Protein AF-A0A699YZS7-F1 (afdb_monomer_lite)

Secondary structure (DSSP, 8-state):
-------TT--------TT--HHHHHHHHHTTS-------------SS-SSHHHHHHHHHHHHHHHHHHHHHHHHHHHHHHHHHHHHHHHHHHHHHHHHHHHHHHHHHHHHHHHHHHHHHHHHHHHHHHHHHHHHHHHHHHHHHHHHHHHHHHHHHHHHHHHHHHHHHHHHHHHHHHHHHHHHHHHHHHHHHHHHHHHHHHHHHHHHHHHHHHHHHHHHHHHHHHH-TT---SHHHHHHHHHHHHHHHHHHHHHHHHHHHHHHHHHHHHHHHHHHHHHHHHHHHHHHHHHHHHHHHHHHHHHHHHHHHHHHHHHHHHHHHHHHHHHHHHHHHHHHHHHHHHHTTT---------SSHHHHHHHHHHHHHHHHHHHHHHHHHHHHHHHHHHHHHHHHHHHHHHHHHHHHHHHHHHHHHHTTT-----------------------SSHHHHHHHHHHHHHHHHHHHHHHHHHHHHHHHHHHHHHHHHHHHHHHHHHHHHHHHHHHHHHHHHHHHHHHHHHHHHHHHHHHHHHHHHHHHHHHHHHHHHHHHHHHHHHHHH-

Organism: Haematococcus lacustris (NCBI:txid44745)

Structure (mmCIF, N/CA/C/O backbone):
data_AF-A0A699YZS7-F1
#
_entry.id   AF-A0A699YZS7-F1
#
loop_
_atom_site.group_PDB
_atom_site.id
_atom_site.type_symbol
_atom_site.label_atom_id
_atom_site.label_alt_id
_atom_site.label_comp_id
_atom_site.label_asym_id
_atom_site.label_entity_id
_atom_site.label_seq_id
_atom_site.pdbx_PDB_ins_code
_atom_site.Cartn_x
_atom_site.Cartn_y
_atom_site.Cartn_z
_atom_site.occupancy
_atom_site.B_iso_or_equiv
_atom_site.auth_seq_id
_atom_site.auth_comp_id
_atom_site.auth_asym_id
_atom_site.auth_atom_id
_atom_site.pdbx_PDB_model_num
ATOM 1 N N . MET A 1 1 ? -37.323 -9.733 121.157 1.00 41.38 1 MET A N 1
ATOM 2 C CA . MET A 1 1 ? -37.404 -9.504 122.615 1.00 41.38 1 MET A CA 1
ATOM 3 C C . MET A 1 1 ? -36.172 -10.109 123.266 1.00 41.38 1 MET A C 1
ATOM 5 O O . MET A 1 1 ? -35.866 -11.259 122.978 1.00 41.38 1 MET A O 1
ATOM 9 N N . ALA A 1 2 ? -35.437 -9.305 124.035 1.00 39.16 2 ALA A N 1
ATOM 10 C CA . ALA A 1 2 ? -34.193 -9.684 124.699 1.00 39.16 2 ALA A CA 1
ATOM 11 C C . ALA A 1 2 ? -34.424 -10.612 125.907 1.00 39.16 2 ALA A C 1
ATOM 13 O O . ALA A 1 2 ? -35.525 -10.683 126.446 1.00 39.16 2 ALA A O 1
ATOM 14 N N . GLY A 1 3 ? -33.358 -11.330 126.265 1.00 46.31 3 GLY A N 1
ATOM 15 C CA . GLY A 1 3 ? -33.288 -12.454 127.195 1.00 46.31 3 GLY A CA 1
ATOM 16 C C . GLY A 1 3 ? -33.899 -12.286 128.589 1.00 46.31 3 GLY A C 1
ATOM 17 O O . GLY A 1 3 ? -33.864 -11.224 129.197 1.00 46.31 3 GLY A O 1
ATOM 18 N N . MET A 1 4 ? -34.310 -13.425 129.144 1.00 45.22 4 MET A N 1
ATOM 19 C CA . MET A 1 4 ? -34.187 -13.709 130.572 1.00 45.22 4 MET A CA 1
ATOM 20 C C . MET A 1 4 ? -33.436 -15.035 130.707 1.00 45.22 4 MET A C 1
ATOM 22 O O . MET A 1 4 ? -33.965 -16.102 130.386 1.00 45.22 4 MET A O 1
ATOM 26 N N . GLN A 1 5 ? -32.168 -14.945 131.117 1.00 48.31 5 GLN A N 1
ATOM 27 C CA . GLN A 1 5 ? -31.377 -16.084 131.573 1.00 48.31 5 GLN A CA 1
ATOM 28 C C . GLN A 1 5 ? -32.110 -16.708 132.762 1.00 48.31 5 GLN A C 1
ATOM 30 O O . GLN A 1 5 ? -32.298 -16.073 133.795 1.00 48.31 5 GLN A O 1
ATOM 35 N N . LYS A 1 6 ? -32.593 -17.938 132.583 1.00 54.88 6 LYS A N 1
ATOM 36 C CA . LYS A 1 6 ? -33.251 -18.696 133.642 1.00 54.88 6 LYS A CA 1
ATOM 37 C C . LYS A 1 6 ? -32.165 -19.276 134.540 1.00 54.88 6 LYS A C 1
ATOM 39 O O . LYS A 1 6 ? -31.503 -20.236 134.150 1.00 54.88 6 LYS A O 1
ATOM 44 N N . ASP A 1 7 ? -31.991 -18.707 135.727 1.00 57.53 7 ASP A N 1
ATOM 45 C CA . ASP A 1 7 ? -31.260 -19.370 136.803 1.00 57.53 7 ASP A CA 1
ATOM 46 C C . ASP A 1 7 ? -31.973 -20.695 137.111 1.00 57.53 7 ASP A C 1
ATOM 48 O O . ASP A 1 7 ? -33.092 -20.717 137.622 1.00 57.53 7 ASP A O 1
ATOM 52 N N . GLY A 1 8 ? -31.352 -21.818 136.741 1.00 64.38 8 GLY A N 1
ATOM 53 C CA . GLY A 1 8 ? -31.931 -23.169 136.787 1.00 64.38 8 GLY A CA 1
ATOM 54 C C . GLY A 1 8 ? -32.157 -23.747 138.192 1.00 64.38 8 GLY A C 1
ATOM 55 O O . GLY A 1 8 ? -31.984 -24.944 138.384 1.00 64.38 8 GLY A O 1
ATOM 56 N N . ARG A 1 9 ? -32.482 -22.913 139.187 1.00 72.19 9 ARG A N 1
ATOM 57 C CA . ARG A 1 9 ? -32.641 -23.292 140.604 1.00 72.19 9 ARG A CA 1
ATOM 58 C C . ARG A 1 9 ? -34.067 -23.122 141.139 1.00 72.19 9 ARG A C 1
ATOM 60 O O . ARG A 1 9 ? -34.309 -23.452 142.295 1.00 72.19 9 ARG A O 1
ATOM 67 N N . THR A 1 10 ? -35.002 -22.643 140.318 1.00 76.38 10 THR A N 1
ATOM 68 C CA . THR A 1 10 ? -36.421 -22.503 140.680 1.00 76.38 10 THR A CA 1
ATOM 69 C C . THR A 1 10 ? -37.267 -23.442 139.831 1.00 76.38 10 THR A C 1
ATOM 71 O O . THR A 1 10 ? -37.232 -23.379 138.602 1.00 76.38 10 THR A O 1
ATOM 74 N N . VAL A 1 11 ? -38.045 -24.304 140.484 1.00 76.25 11 VAL A N 1
ATOM 75 C CA . VAL A 1 11 ? -38.978 -25.225 139.827 1.00 76.25 11 VAL A CA 1
ATOM 76 C C . VAL A 1 11 ? -40.396 -24.725 140.073 1.00 76.25 11 VAL A C 1
ATOM 78 O O . VAL A 1 11 ? -40.794 -24.526 141.216 1.00 76.25 11 VAL A O 1
ATOM 81 N N . PHE A 1 12 ? -41.158 -24.514 138.999 1.00 76.38 12 PHE A N 1
ATOM 82 C CA . PHE A 1 12 ? -42.574 -24.162 139.083 1.00 76.38 12 PHE A CA 1
ATOM 83 C C . PHE A 1 12 ? -43.409 -25.422 138.901 1.00 76.38 12 PHE A C 1
ATOM 85 O O . PHE A 1 12 ? -43.402 -26.024 137.828 1.00 76.38 12 PHE A O 1
ATOM 92 N N . VAL A 1 13 ? -44.145 -25.802 139.939 1.00 75.75 13 VAL A N 1
ATOM 93 C CA . VAL A 1 13 ? -45.075 -26.931 139.896 1.00 75.75 13 VAL A CA 1
ATOM 94 C C . VAL A 1 13 ? -46.490 -26.366 139.808 1.00 75.75 13 VAL A C 1
ATOM 96 O O . VAL A 1 13 ? -46.893 -25.552 140.634 1.00 75.75 13 VAL A O 1
ATOM 99 N N . ARG A 1 14 ? -47.235 -26.743 138.765 1.00 75.31 14 ARG A N 1
ATOM 100 C CA . ARG A 1 14 ? -48.640 -26.351 138.555 1.00 75.31 14 ARG A CA 1
ATOM 101 C C . ARG A 1 14 ? -49.541 -27.576 138.700 1.00 75.31 14 ARG A C 1
ATOM 103 O O . ARG A 1 14 ? -49.100 -28.686 138.424 1.00 75.31 14 ARG A O 1
ATOM 110 N N . GLY A 1 15 ? -50.801 -27.362 139.082 1.00 77.12 15 GLY A N 1
ATOM 111 C CA . GLY A 1 15 ? -51.794 -28.437 139.229 1.00 77.12 15 GLY A CA 1
ATOM 112 C C . GLY A 1 15 ? -51.794 -29.128 140.596 1.00 77.12 15 GLY A C 1
ATOM 113 O O . GLY A 1 15 ? -52.257 -30.257 140.706 1.00 77.12 15 GLY A O 1
ATOM 114 N N . ILE A 1 16 ? -51.268 -28.466 141.628 1.00 73.38 16 ILE A N 1
ATOM 115 C CA . ILE A 1 16 ? -51.342 -28.942 143.013 1.00 73.38 16 ILE A CA 1
ATOM 116 C C . ILE A 1 16 ? -52.770 -28.694 143.523 1.00 73.38 16 ILE A C 1
ATOM 118 O O . ILE A 1 16 ? -53.338 -27.633 143.254 1.00 73.38 16 ILE A O 1
ATOM 122 N N . SER A 1 17 ? -53.363 -29.673 144.215 1.00 67.94 17 SER A N 1
ATOM 123 C CA . SER A 1 17 ? -54.692 -29.508 144.820 1.00 67.94 17 SER A CA 1
ATOM 124 C C . SER A 1 17 ? -54.661 -28.417 145.891 1.00 67.94 17 SER A C 1
ATOM 126 O O . SER A 1 17 ? -53.664 -28.273 146.595 1.00 67.94 17 SER A O 1
ATOM 128 N N . PHE A 1 18 ? -55.754 -27.664 146.026 1.00 72.44 18 PHE A N 1
ATOM 129 C CA . PHE A 1 18 ? -55.834 -26.495 146.913 1.00 72.44 18 PHE A CA 1
ATOM 130 C C . PHE A 1 18 ? -55.738 -26.854 148.410 1.00 72.44 18 PHE A C 1
ATOM 132 O O . PHE A 1 18 ? -55.447 -25.987 149.226 1.00 72.44 18 PHE A O 1
ATOM 139 N N . ASP A 1 19 ? -55.937 -28.130 148.752 1.00 74.06 19 ASP A N 1
ATOM 140 C CA . ASP A 1 19 ? -55.962 -28.646 150.128 1.00 74.06 19 ASP A CA 1
ATOM 141 C C . ASP A 1 19 ? -54.581 -29.106 150.650 1.00 74.06 19 ASP A C 1
ATOM 143 O O . ASP A 1 19 ? -54.492 -29.727 151.709 1.00 74.06 19 ASP A O 1
ATOM 147 N N . LEU A 1 20 ? -53.500 -28.870 149.896 1.00 70.88 20 LEU A N 1
ATOM 148 C CA . LEU A 1 20 ? -52.129 -29.233 150.279 1.00 70.88 20 LEU A CA 1
ATOM 149 C C . LEU A 1 20 ? -51.413 -28.058 150.962 1.00 70.88 20 LEU A C 1
ATOM 151 O O . LEU A 1 20 ? -51.170 -27.030 150.335 1.00 70.88 20 LEU A O 1
ATOM 155 N N . ASP A 1 21 ? -51.026 -28.249 152.225 1.00 73.75 21 ASP A N 1
ATOM 156 C CA . ASP A 1 21 ? -50.185 -27.317 152.990 1.00 73.75 21 ASP A CA 1
ATOM 157 C C . ASP A 1 21 ? -48.688 -27.434 152.618 1.00 73.75 21 ASP A C 1
ATOM 159 O O . ASP A 1 21 ? -48.247 -28.428 152.037 1.00 73.75 21 ASP A O 1
ATOM 163 N N . ASP A 1 22 ? -47.869 -26.449 153.012 1.00 74.12 22 ASP A N 1
ATOM 164 C CA . ASP A 1 22 ? -46.429 -26.383 152.686 1.00 74.12 22 ASP A CA 1
ATOM 165 C C . ASP A 1 22 ? -45.611 -27.601 153.188 1.00 74.12 22 ASP A C 1
ATOM 167 O O . ASP A 1 22 ? -44.632 -28.005 152.559 1.00 74.12 22 ASP A O 1
ATOM 171 N N . LYS A 1 23 ? -46.016 -28.235 154.299 1.00 77.19 23 LYS A N 1
ATOM 172 C CA . LYS A 1 23 ? -45.268 -29.334 154.953 1.00 77.19 23 LYS A CA 1
ATOM 173 C C . LYS A 1 23 ? -45.107 -30.607 154.105 1.00 77.19 23 LYS A C 1
ATOM 175 O O . LYS A 1 23 ? -43.972 -31.049 153.934 1.00 77.19 23 LYS A O 1
ATOM 180 N N . PRO A 1 24 ? -46.182 -31.222 153.573 1.00 76.31 24 PRO A N 1
ATOM 181 C CA . PRO A 1 24 ? -46.044 -32.389 152.697 1.00 76.31 24 PRO A CA 1
ATOM 182 C C . PRO A 1 24 ? -45.275 -32.077 151.404 1.00 76.31 24 PRO A C 1
ATOM 184 O O . PRO A 1 24 ? -44.671 -32.975 150.820 1.00 76.31 24 PRO A O 1
ATOM 187 N N . PHE A 1 25 ? -45.247 -30.815 150.963 1.00 76.19 25 PHE A N 1
ATOM 188 C CA . PHE A 1 25 ? -44.471 -30.409 149.794 1.00 76.19 25 PHE A CA 1
ATOM 189 C C . PHE A 1 25 ? -42.966 -30.351 150.099 1.00 76.19 25 PHE A C 1
ATOM 191 O O . PHE A 1 25 ? -42.162 -30.900 149.344 1.00 76.19 25 PHE A O 1
ATOM 198 N N . GLU A 1 26 ? -42.567 -29.771 151.235 1.00 77.56 26 GLU A N 1
ATOM 199 C CA . GLU A 1 26 ? -41.167 -29.788 151.676 1.00 77.56 26 GLU A CA 1
ATOM 200 C C . GLU A 1 26 ? -40.635 -31.213 151.875 1.00 77.56 26 GLU A C 1
ATOM 202 O O . GLU A 1 26 ? -39.508 -31.493 151.471 1.00 77.56 26 GLU A O 1
ATOM 207 N N . GLU A 1 27 ? -41.428 -32.139 152.420 1.00 80.62 27 GLU A N 1
ATOM 208 C CA . GLU A 1 27 ? -40.997 -33.525 152.660 1.00 80.62 27 GLU A CA 1
ATOM 209 C C . GLU A 1 27 ? -40.684 -34.284 151.357 1.00 80.62 27 GLU A C 1
ATOM 211 O O . GLU A 1 27 ? -39.657 -34.958 151.250 1.00 80.62 27 GLU A O 1
ATOM 216 N N . VAL A 1 28 ? -41.510 -34.113 150.319 1.00 81.00 28 VAL A N 1
ATOM 217 C CA . VAL A 1 28 ? -41.288 -34.745 149.007 1.00 81.00 28 VAL A CA 1
ATOM 218 C C . VAL A 1 28 ? -40.042 -34.181 148.318 1.00 81.00 28 VAL A C 1
ATOM 220 O O . VAL A 1 28 ? -39.252 -34.941 147.751 1.00 81.00 28 VAL A O 1
ATOM 223 N N . PHE A 1 29 ? -39.826 -32.864 148.388 1.00 79.19 29 PHE A N 1
ATOM 224 C CA . PHE A 1 29 ? -38.698 -32.211 147.715 1.00 79.19 29 PHE A CA 1
ATOM 225 C C . PHE A 1 29 ? -37.385 -32.252 148.511 1.00 79.19 29 PHE A C 1
ATOM 227 O O . PHE A 1 29 ? -36.316 -32.165 147.905 1.00 79.19 29 PHE A O 1
ATOM 234 N N . SER A 1 30 ? -37.432 -32.499 149.824 1.00 80.31 30 SER A N 1
ATOM 235 C CA . SER A 1 30 ? -36.240 -32.710 150.662 1.00 80.31 30 SER A CA 1
ATOM 236 C C . SER A 1 30 ? -35.416 -33.928 150.229 1.00 80.31 30 SER A C 1
ATOM 238 O O . SER A 1 30 ? -34.195 -33.930 150.376 1.00 80.31 30 SER A O 1
ATOM 240 N N . ASN A 1 31 ? -36.054 -34.937 149.622 1.00 80.44 31 ASN A N 1
ATOM 241 C CA . ASN A 1 31 ? -35.369 -36.116 149.080 1.00 80.44 31 ASN A CA 1
ATOM 242 C C . ASN A 1 31 ? -34.531 -35.816 147.820 1.00 80.44 31 ASN A C 1
ATOM 244 O O . ASN A 1 31 ? -33.691 -36.627 147.438 1.00 80.44 31 ASN A O 1
ATOM 248 N N . VAL A 1 32 ? -34.742 -34.663 147.172 1.00 75.69 32 VAL A N 1
ATOM 249 C CA . VAL A 1 32 ? -34.026 -34.244 145.951 1.00 75.69 32 VAL A CA 1
ATOM 250 C C . VAL A 1 32 ? -32.906 -33.235 146.271 1.00 75.69 32 VAL A C 1
ATOM 252 O O . VAL A 1 32 ? -31.999 -33.029 145.466 1.00 75.69 32 VAL A O 1
ATOM 255 N N . GLY A 1 33 ? -32.917 -32.642 147.468 1.00 80.50 33 GLY A N 1
ATOM 256 C CA . GLY A 1 33 ? -31.886 -31.735 147.977 1.00 80.50 33 GLY A CA 1
ATOM 257 C C . GLY A 1 33 ? -32.442 -30.740 149.005 1.00 80.50 33 GLY A C 1
ATOM 258 O O . GLY A 1 33 ? -33.655 -30.657 149.185 1.00 80.50 33 GLY A O 1
ATOM 259 N N . PRO A 1 34 ? -31.583 -29.958 149.689 1.00 76.38 34 PRO A N 1
ATOM 260 C CA . PRO A 1 34 ? -32.036 -28.978 150.673 1.00 76.38 34 PRO A CA 1
ATOM 261 C C . PRO A 1 34 ? -32.869 -27.875 150.002 1.00 76.38 34 PRO A C 1
ATOM 263 O O . PRO A 1 34 ? -32.349 -27.062 149.231 1.00 76.38 34 PRO A O 1
ATOM 266 N N . VAL A 1 35 ? -34.166 -27.835 150.313 1.00 78.69 35 VAL A N 1
ATOM 267 C CA . VAL A 1 35 ? -35.092 -26.791 149.860 1.00 78.69 35 VAL A CA 1
ATOM 268 C C . VAL A 1 35 ? -34.846 -25.532 150.692 1.00 78.69 35 VAL A C 1
ATOM 270 O O . VAL A 1 35 ? -34.955 -25.555 151.913 1.00 78.69 35 VAL A O 1
ATOM 273 N N . LYS A 1 36 ? -34.464 -24.425 150.041 1.00 77.06 36 LYS A N 1
ATOM 274 C CA . LYS A 1 36 ? -34.187 -23.155 150.740 1.00 77.06 36 LYS A CA 1
ATOM 275 C C . LYS A 1 36 ? -35.445 -22.351 151.064 1.00 77.06 36 LYS A C 1
ATOM 277 O O . LYS A 1 36 ? -35.417 -21.562 152.003 1.00 77.06 36 LYS A O 1
ATOM 282 N N . GLN A 1 37 ? -36.494 -22.483 150.252 1.00 74.94 37 GLN A N 1
ATOM 283 C CA . GLN A 1 37 ? -37.736 -21.727 150.402 1.00 74.94 37 GLN A CA 1
ATOM 284 C C . GLN A 1 37 ? -38.849 -22.365 149.560 1.00 74.94 37 GLN A C 1
ATOM 286 O O . GLN A 1 37 ? -38.642 -22.620 148.373 1.00 74.94 37 GLN A O 1
ATOM 291 N N . CYS A 1 38 ? -40.015 -22.594 150.164 1.00 75.19 38 CYS A N 1
ATOM 292 C CA . CYS A 1 38 ? -41.248 -22.993 149.488 1.00 75.19 38 CYS A CA 1
ATOM 293 C C . CYS A 1 38 ? -42.283 -21.870 149.645 1.00 75.19 38 CYS A C 1
ATOM 295 O O . CYS A 1 38 ? -42.382 -21.271 150.714 1.00 75.19 38 CYS A O 1
ATOM 297 N N . PHE A 1 39 ? -43.015 -21.555 148.573 1.00 73.50 39 PHE A N 1
ATOM 298 C CA . PHE A 1 39 ? -44.092 -20.566 148.595 1.00 73.50 39 PHE A CA 1
ATOM 299 C C . PHE A 1 39 ? -45.313 -21.113 147.858 1.00 73.50 39 PHE A C 1
ATOM 301 O O . PHE A 1 39 ? -45.292 -21.256 146.633 1.00 73.50 39 PHE A O 1
ATOM 308 N N . LEU A 1 40 ? -46.395 -21.361 148.591 1.00 68.75 40 LEU A N 1
ATOM 309 C CA . LEU A 1 40 ? -47.715 -21.601 148.020 1.00 68.75 40 LEU A CA 1
ATOM 310 C C . LEU A 1 40 ? -48.410 -20.257 147.756 1.00 68.75 40 LEU A C 1
ATOM 312 O O . LEU A 1 40 ? -48.850 -19.557 148.667 1.00 68.75 40 LEU A O 1
ATOM 316 N N . GLN A 1 41 ? -48.498 -19.867 146.482 1.00 62.16 41 GLN A N 1
ATOM 317 C CA . GLN A 1 41 ? -49.218 -18.659 146.079 1.00 62.16 41 GLN A CA 1
ATOM 318 C C . GLN A 1 41 ? -50.718 -18.966 145.958 1.00 62.16 41 GLN A C 1
ATOM 320 O O . GLN A 1 41 ? -51.203 -19.344 144.891 1.00 62.16 41 GLN A O 1
ATOM 325 N N . GLN A 1 42 ? -51.458 -18.812 147.060 1.00 54.62 42 GLN A N 1
ATOM 326 C CA . GLN A 1 42 ? -52.920 -18.892 147.055 1.00 54.62 42 GLN A CA 1
ATOM 327 C C . GLN A 1 42 ? -53.520 -17.625 146.432 1.00 54.62 42 GLN A C 1
ATOM 329 O O . GLN A 1 42 ? -53.341 -16.512 146.929 1.00 54.62 42 GLN A O 1
ATOM 334 N N . ALA A 1 43 ? -54.255 -17.792 145.334 1.00 53.81 43 ALA A N 1
ATOM 335 C CA . ALA A 1 43 ? -55.079 -16.733 144.769 1.00 53.81 43 ALA A CA 1
ATOM 336 C C . ALA A 1 43 ? -56.368 -16.607 145.598 1.00 53.81 43 ALA A C 1
ATOM 338 O O . ALA A 1 43 ? -57.289 -17.407 145.449 1.00 53.81 43 ALA A O 1
ATOM 339 N N . VAL A 1 44 ? -56.429 -15.615 146.489 1.00 43.22 44 VAL A N 1
ATOM 340 C CA . VAL A 1 44 ? -57.639 -15.289 147.258 1.00 43.22 44 VAL A CA 1
ATOM 341 C C . VAL A 1 44 ? -58.514 -14.325 146.446 1.00 43.22 44 VAL A C 1
ATOM 343 O O . VAL A 1 44 ? -58.135 -13.185 146.184 1.00 43.22 44 VAL A O 1
ATOM 346 N N . ALA A 1 45 ? -59.681 -14.823 146.029 1.00 44.78 45 ALA A N 1
ATOM 347 C CA . ALA A 1 45 ? -60.821 -14.075 145.484 1.00 44.78 45 ALA A CA 1
ATOM 348 C C . ALA A 1 45 ? -61.494 -13.238 146.609 1.00 44.78 45 ALA A C 1
ATOM 350 O O . ALA A 1 45 ? -61.290 -13.530 147.779 1.00 44.78 45 ALA A O 1
ATOM 351 N N . ALA A 1 46 ? -62.322 -12.208 146.416 1.00 34.47 46 ALA A N 1
ATOM 352 C CA . ALA A 1 46 ? -63.321 -11.925 145.395 1.00 34.47 46 ALA A CA 1
ATOM 353 C C . ALA A 1 46 ? -63.888 -10.493 145.603 1.00 34.47 46 ALA A C 1
ATOM 355 O O . ALA A 1 46 ? -63.585 -9.844 146.600 1.00 34.47 46 ALA A O 1
ATOM 356 N N . GLN A 1 47 ? -64.841 -10.114 144.734 1.00 40.69 47 GLN A N 1
ATOM 357 C CA . GLN A 1 47 ? -66.009 -9.255 145.029 1.00 40.69 47 GLN A CA 1
ATOM 358 C C . GLN A 1 47 ? -66.028 -7.828 144.442 1.00 40.69 47 GLN A C 1
ATOM 360 O O . GLN A 1 47 ? -66.080 -6.849 145.174 1.00 40.69 47 GLN A O 1
ATOM 365 N N . GLN A 1 48 ? -66.114 -7.724 143.106 1.00 40.59 48 GLN A N 1
ATOM 366 C CA . GLN A 1 48 ? -66.958 -6.727 142.402 1.00 40.59 48 GLN A CA 1
ATOM 367 C C . GLN A 1 48 ? -67.087 -7.023 140.886 1.00 40.59 48 GLN A C 1
ATOM 369 O O . GLN A 1 48 ? -67.057 -6.133 140.043 1.00 40.59 48 GLN A O 1
ATOM 374 N N . GLN A 1 49 ? -67.250 -8.295 140.501 1.00 42.22 49 GLN A N 1
ATOM 375 C CA . GLN A 1 49 ? -67.442 -8.701 139.100 1.00 42.22 49 GLN A CA 1
ATOM 376 C C . GLN A 1 49 ? -68.731 -9.501 138.919 1.00 42.22 49 GLN A C 1
ATOM 378 O O . GLN A 1 49 ? -68.713 -10.717 138.772 1.00 42.22 49 GLN A O 1
ATOM 383 N N . LEU A 1 50 ? -69.863 -8.798 138.916 1.00 41.38 50 LEU A N 1
ATOM 384 C CA . LEU A 1 50 ? -71.081 -9.332 138.296 1.00 41.38 50 LEU A CA 1
ATOM 385 C C . LEU A 1 50 ? -71.905 -8.270 137.544 1.00 41.38 50 LEU A C 1
ATOM 387 O O . LEU A 1 50 ? -72.656 -8.637 136.653 1.00 41.38 50 LEU A O 1
ATOM 391 N N . CYS A 1 51 ? -71.699 -6.966 137.785 1.00 42.19 51 CYS A N 1
ATOM 392 C CA . CYS A 1 51 ? -72.312 -5.910 136.957 1.00 42.19 51 CYS A CA 1
ATOM 393 C C . CYS A 1 51 ? -71.444 -5.440 135.771 1.00 42.19 51 CYS A C 1
ATOM 395 O O . CYS A 1 51 ? -71.993 -4.998 134.771 1.00 42.19 51 CYS A O 1
ATOM 397 N N . LEU A 1 52 ? -70.112 -5.582 135.819 1.00 44.44 52 LEU A N 1
ATOM 398 C CA . LEU A 1 52 ? -69.221 -5.239 134.690 1.00 44.44 52 LEU A CA 1
ATOM 399 C C . LEU A 1 52 ? -69.085 -6.366 133.651 1.00 44.44 52 LEU A C 1
ATOM 401 O O . LEU A 1 52 ? -68.725 -6.105 132.507 1.00 44.44 52 LEU A O 1
ATOM 405 N N . ALA A 1 53 ? -69.437 -7.605 134.012 1.00 41.53 53 ALA A N 1
ATOM 406 C CA . ALA A 1 53 ? -69.404 -8.743 133.095 1.00 41.53 53 ALA A CA 1
ATOM 407 C C . ALA A 1 53 ? -70.530 -8.702 132.044 1.00 41.53 53 ALA A C 1
ATOM 409 O O . ALA A 1 53 ? -70.368 -9.291 130.986 1.00 41.53 53 ALA A O 1
ATOM 410 N N . GLN A 1 54 ? -71.632 -7.972 132.267 1.00 48.78 54 GLN A N 1
ATOM 411 C CA . GLN A 1 54 ? -72.641 -7.750 131.217 1.00 48.78 54 GLN A CA 1
ATOM 412 C C . GLN A 1 54 ? -72.265 -6.612 130.258 1.00 48.78 54 GLN A C 1
ATOM 414 O O . GLN A 1 54 ? -72.590 -6.693 129.077 1.00 48.78 54 GLN A O 1
ATOM 419 N N . GLN A 1 55 ? -71.520 -5.601 130.715 1.00 48.69 55 GLN A N 1
ATOM 420 C CA . GLN A 1 55 ? -71.031 -4.530 129.840 1.00 48.69 55 GLN A CA 1
ATOM 421 C C . GLN A 1 55 ? -69.835 -4.990 128.993 1.00 48.69 55 GLN A C 1
ATOM 423 O O . GLN A 1 55 ? -69.794 -4.718 127.799 1.00 48.69 55 GLN A O 1
ATOM 428 N N . GLN A 1 56 ? -68.927 -5.790 129.562 1.00 46.47 56 GLN A N 1
ATOM 429 C CA . GLN A 1 56 ? -67.807 -6.373 128.816 1.00 46.47 56 GLN A CA 1
ATOM 430 C C . GLN A 1 56 ? -68.208 -7.554 127.921 1.00 46.47 56 GLN A C 1
ATOM 432 O O . GLN A 1 56 ? -67.529 -7.794 126.931 1.00 46.47 56 GLN A O 1
ATOM 437 N N . LEU A 1 57 ? -69.313 -8.265 128.197 1.00 50.25 57 LEU A N 1
ATOM 438 C CA . LEU A 1 57 ? -69.886 -9.220 127.236 1.00 50.25 57 LEU A CA 1
ATOM 439 C C . LEU A 1 57 ? -70.575 -8.483 126.078 1.00 50.25 57 LEU A C 1
ATOM 441 O O . LEU A 1 57 ? -70.483 -8.939 124.948 1.00 50.25 57 LEU A O 1
ATOM 445 N N . GLY A 1 58 ? -71.183 -7.317 126.330 1.00 52.03 58 GLY A N 1
ATOM 446 C CA . GLY A 1 58 ? -71.690 -6.424 125.283 1.00 52.03 58 GLY A CA 1
ATOM 447 C C . GLY A 1 58 ? -70.579 -5.843 124.403 1.00 52.03 58 GLY A C 1
ATOM 448 O O . GLY A 1 58 ? -70.704 -5.863 123.185 1.00 52.03 58 GLY A O 1
ATOM 449 N N . GLU A 1 59 ? -69.463 -5.407 124.993 1.00 53.91 59 GLU A N 1
ATOM 450 C CA . GLU A 1 59 ? -68.282 -4.921 124.259 1.00 53.91 59 GLU A CA 1
ATOM 451 C C . GLU A 1 59 ? -67.514 -6.055 123.567 1.00 53.91 59 GLU A C 1
ATOM 453 O O . GLU A 1 59 ? -67.044 -5.872 122.450 1.00 53.91 59 GLU A O 1
ATOM 458 N N . ALA A 1 60 ? -67.429 -7.249 124.162 1.00 54.84 60 ALA A N 1
ATOM 459 C CA . ALA A 1 60 ? -66.851 -8.426 123.513 1.00 54.84 60 ALA A CA 1
ATOM 460 C C . ALA A 1 60 ? -67.750 -8.965 122.391 1.00 54.84 60 ALA A C 1
ATOM 462 O O . ALA A 1 60 ? -67.237 -9.460 121.393 1.00 54.84 60 ALA A O 1
ATOM 463 N N . GLN A 1 61 ? -69.074 -8.837 122.515 1.00 61.28 61 GLN A N 1
ATOM 464 C CA . GLN A 1 61 ? -70.024 -9.206 121.470 1.00 61.28 61 GLN A CA 1
ATOM 465 C C . GLN A 1 61 ? -70.066 -8.158 120.354 1.00 61.28 61 GLN A C 1
ATOM 467 O O . GLN A 1 61 ? -70.046 -8.543 119.192 1.00 61.28 61 GLN A O 1
ATOM 472 N N . GLN A 1 62 ? -69.971 -6.862 120.668 1.00 64.12 62 GLN A N 1
ATOM 473 C CA . GLN A 1 62 ? -69.724 -5.816 119.669 1.00 64.12 62 GLN A CA 1
ATOM 474 C C . GLN A 1 62 ? -68.350 -5.957 119.009 1.00 64.12 62 GLN A C 1
ATOM 476 O O . GLN A 1 62 ? -68.240 -5.731 117.811 1.00 64.12 62 GLN A O 1
ATOM 481 N N . ALA A 1 63 ? -67.306 -6.365 119.734 1.00 64.69 63 ALA A N 1
ATOM 482 C CA . ALA A 1 63 ? -65.992 -6.639 119.157 1.00 64.69 63 ALA A CA 1
ATOM 483 C C . ALA A 1 63 ? -65.993 -7.917 118.304 1.00 64.69 63 ALA A C 1
ATOM 485 O O . ALA A 1 63 ? -65.315 -7.960 117.284 1.00 64.69 63 ALA A O 1
ATOM 486 N N . ALA A 1 64 ? -66.774 -8.937 118.671 1.00 67.88 64 ALA A N 1
ATOM 487 C CA . ALA A 1 64 ? -66.961 -10.147 117.873 1.00 67.88 64 ALA A CA 1
ATOM 488 C C . ALA A 1 64 ? -67.822 -9.889 116.626 1.00 67.88 64 ALA A C 1
ATOM 490 O O . ALA A 1 64 ? -67.525 -10.428 115.564 1.00 67.88 64 ALA A O 1
ATOM 491 N N . GLU A 1 65 ? -68.843 -9.035 116.717 1.00 72.50 65 GLU A N 1
ATOM 492 C CA . GLU A 1 65 ? -69.628 -8.568 115.570 1.00 72.50 65 GLU A CA 1
ATOM 493 C C . GLU A 1 65 ? -68.799 -7.648 114.668 1.00 72.50 65 GLU A C 1
ATOM 495 O O . GLU A 1 65 ? -68.835 -7.808 113.451 1.00 72.50 65 GLU A O 1
ATOM 500 N N . ALA A 1 66 ? -67.984 -6.755 115.236 1.00 73.38 66 ALA A N 1
ATOM 501 C CA . ALA A 1 66 ? -67.042 -5.927 114.489 1.00 73.38 66 ALA A CA 1
ATOM 502 C C . ALA A 1 66 ? -65.963 -6.779 113.811 1.00 73.38 66 ALA A C 1
ATOM 504 O O . ALA A 1 66 ? -65.683 -6.568 112.637 1.00 73.38 66 ALA A O 1
ATOM 505 N N . ALA A 1 67 ? -65.415 -7.787 114.494 1.00 71.75 67 ALA A N 1
ATOM 506 C CA . ALA A 1 67 ? -64.479 -8.739 113.905 1.00 71.75 67 ALA A CA 1
ATOM 507 C C . ALA A 1 67 ? -65.155 -9.605 112.833 1.00 71.75 67 ALA A C 1
ATOM 509 O O . ALA A 1 67 ? -64.574 -9.834 111.780 1.00 71.75 67 ALA A O 1
ATOM 510 N N . GLY A 1 68 ? -66.400 -10.041 113.045 1.00 78.50 68 GLY A N 1
ATOM 511 C CA . GLY A 1 68 ? -67.186 -10.769 112.049 1.00 78.50 68 GLY A CA 1
ATOM 512 C C . GLY A 1 68 ? -67.502 -9.920 110.816 1.00 78.50 68 GLY A C 1
ATOM 513 O O . GLY A 1 68 ? -67.474 -10.423 109.694 1.00 78.50 68 GLY A O 1
ATOM 514 N N . GLN A 1 69 ? -67.744 -8.623 111.004 1.00 78.12 69 GLN A N 1
ATOM 515 C CA . GLN A 1 69 ? -67.917 -7.673 109.913 1.00 78.12 69 GLN A CA 1
ATOM 516 C C . GLN A 1 69 ? -66.593 -7.417 109.183 1.00 78.12 69 GLN A C 1
ATOM 518 O O . GLN A 1 69 ? -66.564 -7.443 107.958 1.00 78.12 69 GLN A O 1
ATOM 523 N N . GLN A 1 70 ? -65.489 -7.292 109.917 1.00 80.12 70 GLN A N 1
ATOM 524 C CA . GLN A 1 70 ? -64.145 -7.148 109.361 1.00 80.12 70 GLN A CA 1
ATOM 525 C C . GLN A 1 70 ? -63.724 -8.394 108.569 1.00 80.12 70 GLN A C 1
ATOM 527 O O . GLN A 1 70 ? -63.127 -8.265 107.507 1.00 80.12 70 GLN A O 1
ATOM 532 N N . VAL A 1 71 ? -64.096 -9.595 109.022 1.00 80.12 71 VAL A N 1
ATOM 533 C CA . VAL A 1 71 ? -63.909 -10.846 108.273 1.00 80.12 71 VAL A CA 1
ATOM 534 C C . VAL A 1 71 ? -64.760 -10.855 107.006 1.00 80.12 71 VAL A C 1
ATOM 536 O O . VAL A 1 71 ? -64.235 -11.179 105.951 1.00 80.12 71 VAL A O 1
ATOM 539 N N . LYS A 1 72 ? -66.031 -10.438 107.060 1.00 82.06 72 LYS A N 1
ATOM 540 C CA . LYS A 1 72 ? -66.882 -10.334 105.858 1.00 82.06 72 LYS A CA 1
ATOM 541 C C . LYS A 1 72 ? -66.362 -9.313 104.850 1.00 82.06 72 LYS A C 1
ATOM 543 O O . LYS A 1 72 ? -66.488 -9.522 103.646 1.00 82.06 72 LYS A O 1
ATOM 548 N N . ASP A 1 73 ? -65.814 -8.201 105.321 1.00 83.75 73 ASP A N 1
ATOM 549 C CA . ASP A 1 73 ? -65.250 -7.177 104.448 1.00 83.75 73 ASP A CA 1
ATOM 550 C C . ASP A 1 73 ? -63.910 -7.645 103.859 1.00 83.75 73 ASP A C 1
ATOM 552 O O . ASP A 1 73 ? -63.700 -7.491 102.658 1.00 83.75 73 ASP A O 1
ATOM 556 N N . LEU A 1 74 ? -63.084 -8.362 104.631 1.00 84.25 74 LEU A N 1
ATOM 557 C CA . LEU A 1 74 ? -61.899 -9.059 104.120 1.00 84.25 74 LEU A CA 1
ATOM 558 C C . LEU A 1 74 ? -62.256 -10.173 103.125 1.00 84.25 74 LEU A C 1
ATOM 560 O O . LEU A 1 74 ? -61.560 -10.335 102.133 1.00 84.25 74 LEU A O 1
ATOM 564 N N . GLU A 1 75 ? -63.335 -10.928 103.334 1.00 85.81 75 GLU A N 1
ATOM 565 C CA . GLU A 1 75 ? -63.815 -11.939 102.380 1.00 85.81 75 GLU A CA 1
ATOM 566 C C . GLU A 1 75 ? -64.251 -11.300 101.060 1.00 85.81 75 GLU A C 1
ATOM 568 O O . GLU A 1 75 ? -63.911 -11.806 99.989 1.00 85.81 75 GLU A O 1
ATOM 573 N N . LYS A 1 76 ? -64.953 -10.161 101.118 1.00 86.38 76 LYS A N 1
ATOM 574 C CA . LYS A 1 76 ? -65.292 -9.374 99.923 1.00 86.38 76 LYS A CA 1
ATOM 575 C C . LYS A 1 76 ? -64.046 -8.827 99.234 1.00 86.38 76 LYS A C 1
ATOM 577 O O . LYS A 1 76 ? -63.991 -8.820 98.009 1.00 86.38 76 LYS A O 1
ATOM 582 N N . GLU A 1 77 ? -63.051 -8.385 99.994 1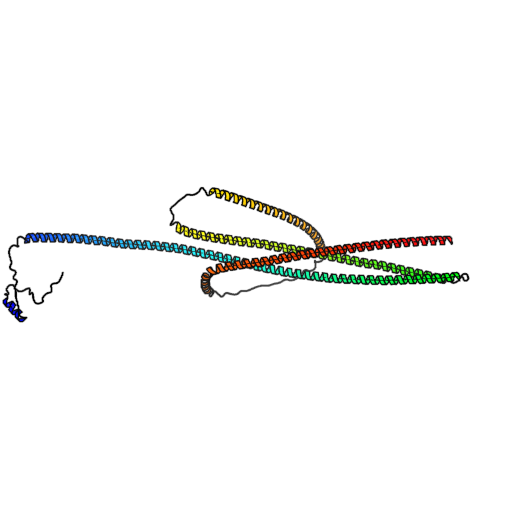.00 88.25 77 GLU A N 1
ATOM 583 C CA . GLU A 1 77 ? -61.801 -7.855 99.451 1.00 88.25 77 GLU A CA 1
ATOM 584 C C . GLU A 1 77 ? -60.941 -8.963 98.831 1.00 88.25 77 GLU A C 1
ATOM 586 O O . GLU A 1 77 ? -60.399 -8.783 97.747 1.00 88.25 77 GLU A O 1
ATOM 591 N N . VAL A 1 78 ? -60.917 -10.157 99.427 1.00 85.19 78 VAL A N 1
ATOM 592 C CA . VAL A 1 78 ? -60.297 -11.358 98.846 1.00 85.19 78 VAL A CA 1
ATOM 593 C C . VAL A 1 78 ? -61.026 -11.806 97.579 1.00 85.19 78 VAL A C 1
ATOM 595 O O . VAL A 1 78 ? -60.365 -12.185 96.613 1.00 85.19 78 VAL A O 1
ATOM 598 N N . ALA A 1 79 ? -62.361 -11.762 97.550 1.00 87.00 79 ALA A N 1
ATOM 599 C CA . ALA A 1 79 ? -63.136 -12.062 96.346 1.00 87.00 79 ALA A CA 1
ATOM 600 C C . ALA A 1 79 ? -62.818 -11.062 95.225 1.00 87.00 79 ALA A C 1
ATOM 602 O O . ALA A 1 79 ? -62.484 -11.471 94.118 1.00 87.00 79 ALA A O 1
ATOM 603 N N . ARG A 1 80 ? -62.793 -9.764 95.547 1.00 92.88 80 ARG A N 1
ATOM 604 C CA . ARG A 1 80 ? -62.417 -8.709 94.605 1.00 92.88 80 ARG A CA 1
ATOM 605 C C . ARG A 1 80 ? -60.982 -8.871 94.094 1.00 92.88 80 ARG A C 1
ATOM 607 O O . ARG A 1 80 ? -60.757 -8.766 92.899 1.00 92.88 80 ARG A O 1
ATOM 614 N N . LEU A 1 81 ? -60.020 -9.173 94.968 1.00 90.31 81 LEU A N 1
ATOM 615 C CA . LEU A 1 81 ? -58.629 -9.413 94.568 1.00 90.31 81 LEU A CA 1
ATOM 616 C C . LEU A 1 81 ? -58.480 -10.670 93.702 1.00 90.31 81 LEU A C 1
ATOM 618 O O . LEU A 1 81 ? -57.620 -10.706 92.826 1.00 90.31 81 LEU A O 1
ATOM 622 N N . LYS A 1 82 ? -59.304 -11.701 93.926 1.00 89.19 82 LYS A N 1
ATOM 623 C CA . LYS A 1 82 ? -59.370 -12.875 93.044 1.00 89.19 82 LYS A CA 1
ATOM 624 C C . LYS A 1 82 ? -59.893 -12.512 91.659 1.00 89.19 82 LYS A C 1
ATOM 626 O O . LYS A 1 82 ? -59.315 -12.974 90.679 1.00 89.19 82 LYS A O 1
ATOM 631 N N . ASP A 1 83 ? -60.938 -11.696 91.589 1.00 90.00 83 ASP A N 1
ATOM 632 C CA . ASP A 1 83 ? -61.493 -11.223 90.322 1.00 90.00 83 ASP A CA 1
ATOM 633 C C . ASP A 1 83 ? -60.481 -10.324 89.587 1.00 90.00 83 ASP A C 1
ATOM 635 O O . ASP A 1 83 ? -60.210 -10.544 88.409 1.00 90.00 83 ASP A O 1
ATOM 639 N N . ASP A 1 84 ? -59.825 -9.396 90.294 1.00 88.94 84 ASP A N 1
ATOM 640 C CA . ASP A 1 84 ? -58.767 -8.535 89.745 1.00 88.94 84 ASP A CA 1
ATOM 641 C C . ASP A 1 84 ? -57.569 -9.367 89.234 1.00 88.94 84 ASP A C 1
ATOM 643 O O . ASP A 1 84 ? -57.022 -9.085 88.166 1.00 88.94 84 ASP A O 1
ATOM 647 N N . LEU A 1 85 ? -57.182 -10.434 89.947 1.00 87.19 85 LEU A N 1
ATOM 648 C CA . LEU A 1 85 ? -56.122 -11.354 89.517 1.00 87.19 85 LEU A CA 1
ATOM 649 C C . LEU A 1 85 ? -56.528 -12.170 88.281 1.00 87.19 85 LEU A C 1
ATOM 651 O O . LEU A 1 85 ? -55.693 -12.399 87.405 1.00 87.19 85 LEU A O 1
ATOM 655 N N . ALA A 1 86 ? -57.790 -12.599 88.193 1.00 89.62 86 ALA A N 1
ATOM 656 C CA . ALA A 1 86 ? -58.314 -13.300 87.023 1.00 89.62 86 ALA A CA 1
ATOM 657 C C . ALA A 1 86 ? -58.307 -12.386 85.789 1.00 89.62 86 ALA A C 1
ATOM 659 O O . ALA A 1 86 ? -57.805 -12.786 84.739 1.00 89.62 86 ALA A O 1
ATOM 660 N N . VAL A 1 87 ? -58.747 -11.131 85.941 1.00 90.62 87 VAL A N 1
ATOM 661 C CA . VAL A 1 87 ? -58.668 -10.104 84.890 1.00 90.62 87 VAL A CA 1
ATOM 662 C C . VAL A 1 87 ? -57.212 -9.840 84.497 1.00 90.62 87 VAL A C 1
ATOM 664 O O . VAL A 1 87 ? -56.895 -9.767 83.311 1.00 90.62 87 VAL A O 1
ATOM 667 N N . GLN A 1 88 ? -56.292 -9.762 85.463 1.00 89.94 88 GLN A N 1
ATOM 668 C CA . GLN A 1 88 ? -54.869 -9.576 85.182 1.00 89.94 88 GLN A CA 1
ATOM 669 C C . GLN A 1 88 ? -54.263 -10.766 84.418 1.00 89.94 88 GLN A C 1
ATOM 671 O O . GLN A 1 88 ? -53.474 -10.554 83.494 1.00 89.94 88 GLN A O 1
ATOM 676 N N . GLN A 1 89 ? -54.623 -12.006 84.768 1.00 88.19 89 GLN A N 1
ATOM 677 C CA . GLN A 1 89 ? -54.185 -13.203 84.042 1.00 88.19 89 GLN A CA 1
ATOM 678 C C . GLN A 1 89 ? -54.757 -13.251 82.624 1.00 88.19 89 GLN A C 1
ATOM 680 O O . GLN A 1 89 ? -54.020 -13.537 81.678 1.00 88.19 89 GLN A O 1
ATOM 685 N N . GLU A 1 90 ? -56.037 -12.933 82.449 1.00 89.31 90 GLU A N 1
ATOM 686 C CA . GLU A 1 90 ? -56.670 -12.867 81.132 1.00 89.31 90 GLU A CA 1
ATOM 687 C C . GLU A 1 90 ? -56.012 -11.784 80.266 1.00 89.31 90 GLU A C 1
ATOM 689 O O . GLU A 1 90 ? -55.650 -12.038 79.116 1.00 89.31 90 GLU A O 1
ATOM 694 N N . GLN A 1 91 ? -55.713 -10.621 80.849 1.00 89.44 91 GLN A N 1
ATOM 695 C CA . GLN A 1 91 ? -55.031 -9.534 80.157 1.00 89.44 91 GLN A CA 1
ATOM 696 C C . GLN A 1 91 ? -53.563 -9.849 79.833 1.00 89.44 91 GLN A C 1
ATOM 698 O O . GLN A 1 91 ? -53.088 -9.489 78.756 1.00 89.44 91 GLN A O 1
ATOM 703 N N . GLN A 1 92 ? -52.837 -10.566 80.699 1.00 87.94 92 GLN A N 1
ATOM 704 C CA . GLN A 1 92 ? -51.505 -11.086 80.359 1.00 87.94 92 GLN A CA 1
ATOM 705 C C . GLN A 1 92 ? -51.564 -12.094 79.209 1.00 87.94 92 GLN A C 1
ATOM 707 O O . GLN A 1 92 ? -50.720 -12.049 78.313 1.00 87.94 92 GLN A O 1
ATOM 712 N N . THR A 1 93 ? -52.563 -12.977 79.209 1.00 88.69 93 THR A N 1
ATOM 713 C CA . THR A 1 93 ? -52.727 -13.995 78.164 1.00 88.69 93 THR A CA 1
ATOM 714 C C . THR A 1 93 ? -53.070 -13.342 76.825 1.00 88.69 93 THR A C 1
ATOM 716 O O . THR A 1 93 ? -52.444 -13.658 75.813 1.00 88.69 93 THR A O 1
ATOM 719 N N . ALA A 1 94 ? -53.979 -12.362 76.827 1.00 88.06 94 ALA A N 1
ATOM 720 C CA . ALA A 1 94 ? -54.323 -11.559 75.657 1.00 88.06 94 ALA A CA 1
ATOM 721 C C . ALA A 1 94 ? -53.119 -10.758 75.134 1.00 88.06 94 ALA A C 1
ATOM 723 O O . ALA A 1 94 ? -52.864 -10.753 73.931 1.00 88.06 94 ALA A O 1
ATOM 724 N N . ASN A 1 95 ? -52.321 -10.149 76.020 1.00 86.00 95 ASN A N 1
ATOM 725 C CA . ASN A 1 95 ? -51.100 -9.443 75.625 1.00 86.00 95 ASN A CA 1
ATOM 726 C C . ASN A 1 95 ? -50.051 -10.386 75.023 1.00 86.00 95 ASN A C 1
ATOM 728 O O . ASN A 1 95 ? -49.437 -10.030 74.020 1.00 86.00 95 ASN A O 1
ATOM 732 N N . MET A 1 96 ? -49.850 -11.589 75.576 1.00 87.44 96 MET A N 1
ATOM 733 C CA . MET A 1 96 ? -48.934 -12.567 74.975 1.00 87.44 96 MET A CA 1
ATOM 734 C C . MET A 1 96 ? -49.425 -13.051 73.609 1.00 87.44 96 MET A C 1
ATOM 736 O O . MET A 1 96 ? -48.618 -13.186 72.692 1.00 87.44 96 MET A O 1
ATOM 740 N N . GLN A 1 97 ? -50.731 -13.281 73.447 1.00 87.62 97 GLN A N 1
ATOM 741 C CA . GLN A 1 97 ? -51.313 -13.667 72.159 1.00 87.62 97 GLN A CA 1
ATOM 742 C C . GLN A 1 97 ? -51.194 -12.545 71.120 1.00 87.62 97 GLN A C 1
ATOM 744 O O . GLN A 1 97 ? -50.800 -12.808 69.985 1.00 87.62 97 GLN A O 1
ATOM 749 N N . ALA A 1 98 ? -51.458 -11.293 71.505 1.00 85.31 98 ALA A N 1
ATOM 750 C CA . ALA A 1 98 ? -51.293 -10.133 70.633 1.00 85.31 98 ALA A CA 1
ATOM 751 C C . ALA A 1 98 ? -49.823 -9.915 70.242 1.00 85.31 98 ALA A C 1
ATOM 753 O O . ALA A 1 98 ? -49.531 -9.662 69.074 1.00 85.31 98 ALA A O 1
ATOM 754 N N . LEU A 1 99 ? -48.889 -10.075 71.188 1.00 87.62 99 LEU A N 1
ATOM 755 C CA . LEU A 1 99 ? -47.455 -9.980 70.916 1.00 87.62 99 LEU A CA 1
ATOM 756 C C . LEU A 1 99 ? -46.993 -11.093 69.965 1.00 87.62 99 LEU A C 1
ATOM 758 O O . LEU A 1 99 ? -46.248 -10.813 69.031 1.00 87.62 99 LEU A O 1
ATOM 762 N N . ALA A 1 100 ? -47.455 -12.331 70.165 1.00 86.62 100 ALA A N 1
ATOM 763 C CA . ALA A 1 100 ? -47.141 -13.460 69.291 1.00 86.62 100 ALA A CA 1
ATOM 764 C C . ALA A 1 100 ? -47.705 -13.268 67.873 1.00 86.62 100 ALA A C 1
ATOM 766 O O . ALA A 1 100 ? -47.004 -13.534 66.899 1.00 86.62 100 ALA A O 1
ATOM 767 N N . ALA A 1 101 ? -48.933 -12.753 67.747 1.00 85.19 101 ALA A N 1
ATOM 768 C CA . ALA A 1 101 ? -49.536 -12.430 66.457 1.00 85.19 101 ALA A CA 1
ATOM 769 C C . ALA A 1 101 ? -48.780 -11.300 65.740 1.00 85.19 101 ALA A C 1
ATOM 771 O O . ALA A 1 101 ? -48.458 -11.436 64.562 1.00 85.19 101 ALA A O 1
ATOM 772 N N . ALA A 1 102 ? -48.430 -10.224 66.452 1.00 82.75 102 ALA A N 1
ATOM 773 C CA . ALA A 1 102 ? -47.643 -9.125 65.899 1.00 82.75 102 ALA A CA 1
ATOM 774 C C . ALA A 1 102 ? -46.253 -9.599 65.445 1.00 82.75 102 ALA A C 1
ATOM 776 O O . ALA A 1 102 ? -45.839 -9.293 64.332 1.00 82.75 102 ALA A O 1
ATOM 777 N N . HIS A 1 103 ? -45.559 -10.409 66.256 1.00 85.38 103 HIS A N 1
ATOM 778 C CA . HIS A 1 103 ? -44.272 -10.994 65.866 1.00 85.38 103 HIS A CA 1
ATOM 779 C C . HIS A 1 103 ? -44.401 -11.914 64.647 1.00 85.38 103 HIS A C 1
ATOM 781 O O . HIS A 1 103 ? -43.547 -11.878 63.764 1.00 85.38 103 HIS A O 1
ATOM 787 N N . GLY A 1 104 ? -45.470 -12.715 64.582 1.00 85.38 104 GLY A N 1
ATOM 788 C CA . GLY A 1 104 ? -45.754 -13.589 63.446 1.00 85.38 104 GLY A CA 1
ATOM 789 C C . GLY A 1 104 ? -45.948 -12.812 62.144 1.00 85.38 104 GLY A C 1
ATOM 790 O O . GLY A 1 104 ? -45.337 -13.161 61.137 1.00 85.38 104 GLY A O 1
ATOM 791 N N . VAL A 1 105 ? -46.729 -11.726 62.174 1.00 88.62 105 VAL A N 1
ATOM 792 C CA . VAL A 1 105 ? -46.946 -10.854 61.006 1.00 88.62 105 VAL A CA 1
ATOM 793 C C . VAL A 1 105 ? -45.641 -10.182 60.568 1.00 88.62 105 VAL A C 1
ATOM 795 O O . VAL A 1 105 ? -45.321 -10.207 59.382 1.00 88.62 105 VAL A O 1
ATOM 798 N N . THR A 1 106 ? -44.842 -9.655 61.503 1.00 88.56 106 THR A N 1
ATOM 799 C CA . THR A 1 106 ? -43.554 -9.018 61.176 1.00 88.56 106 THR A CA 1
ATOM 800 C C . THR A 1 106 ? -42.565 -10.008 60.557 1.00 88.56 106 THR A C 1
ATOM 802 O O . THR A 1 106 ? -41.933 -9.691 59.552 1.00 88.56 106 THR A O 1
ATOM 805 N N . LEU A 1 107 ? -42.454 -11.227 61.101 1.00 86.81 107 LEU A N 1
ATOM 806 C CA . LEU A 1 107 ? -41.590 -12.270 60.535 1.00 86.81 107 LEU A CA 1
ATOM 807 C C . LEU A 1 107 ? -42.065 -12.713 59.149 1.00 86.81 107 LEU A C 1
ATOM 809 O O . LEU A 1 107 ? -41.243 -12.935 58.264 1.00 86.81 107 LEU A O 1
ATOM 813 N N . GLN A 1 108 ? -43.379 -12.816 58.937 1.00 83.56 108 GLN A N 1
ATOM 814 C CA . GLN A 1 108 ? -43.944 -13.177 57.638 1.00 83.56 108 GLN A CA 1
ATOM 815 C C . GLN A 1 108 ? -43.685 -12.090 56.586 1.00 83.56 108 GLN A C 1
ATOM 817 O O . GLN A 1 108 ? -43.362 -12.413 55.443 1.00 83.56 108 GLN A O 1
ATOM 822 N N . GLN A 1 109 ? -43.760 -10.816 56.977 1.00 85.44 109 GLN A N 1
ATOM 823 C CA . GLN A 1 109 ? -43.427 -9.691 56.108 1.00 85.44 109 GLN A CA 1
ATOM 824 C C . GLN A 1 109 ? -41.928 -9.656 55.768 1.00 85.44 109 GLN A C 1
ATOM 826 O O . GLN A 1 109 ? -41.581 -9.544 54.596 1.00 85.44 109 GLN A O 1
ATOM 831 N N . GLN A 1 110 ? -41.043 -9.878 56.746 1.00 85.38 110 GLN A N 1
ATOM 832 C CA . GLN A 1 110 ? -39.598 -10.008 56.505 1.00 85.38 110 GLN A CA 1
ATOM 833 C C . GLN A 1 110 ? -39.259 -11.199 55.591 1.00 85.38 110 GLN A C 1
ATOM 835 O O . GLN A 1 110 ? -38.377 -11.104 54.734 1.00 85.38 110 GLN A O 1
ATOM 840 N N . LEU A 1 111 ? -39.971 -12.325 55.725 1.00 83.00 111 LEU A N 1
ATOM 841 C CA . LEU A 1 111 ? -39.816 -13.466 54.818 1.00 83.00 111 LEU A CA 1
ATOM 842 C C . LEU A 1 111 ? -40.260 -13.129 53.386 1.00 83.00 111 LEU A C 1
ATOM 844 O O . LEU A 1 111 ? -39.596 -13.525 52.432 1.00 83.00 111 LEU A O 1
ATOM 848 N N . ALA A 1 112 ? -41.359 -12.391 53.224 1.00 85.69 112 ALA A N 1
ATOM 849 C CA . ALA A 1 112 ? -41.826 -11.960 51.909 1.00 85.69 112 ALA A CA 1
ATOM 850 C C . ALA A 1 112 ? -40.839 -10.978 51.254 1.00 85.69 112 ALA A C 1
ATOM 852 O O . ALA A 1 112 ? -40.471 -11.160 50.094 1.00 85.69 112 ALA A O 1
ATOM 853 N N . GLU A 1 113 ? -40.351 -9.990 52.009 1.00 85.75 113 GLU A N 1
ATOM 854 C CA . GLU A 1 113 ? -39.366 -9.009 51.541 1.00 85.75 113 GLU A CA 1
ATOM 855 C C . GLU A 1 113 ? -38.045 -9.688 51.151 1.00 85.75 113 GLU A C 1
ATOM 857 O O . GLU A 1 113 ? -37.550 -9.479 50.040 1.00 85.75 113 GLU A O 1
ATOM 862 N N . SER A 1 114 ? -37.521 -10.588 51.991 1.00 84.69 114 SER A N 1
ATOM 863 C CA . SER A 1 114 ? -36.328 -11.379 51.647 1.00 84.69 114 SER A CA 1
ATOM 864 C C . SER A 1 114 ? -36.541 -12.279 50.425 1.00 84.69 114 SER A C 1
ATOM 866 O O . SER A 1 114 ? -35.636 -12.399 49.600 1.00 84.69 114 SER A O 1
ATOM 868 N N . GLY A 1 115 ? -37.739 -12.846 50.241 1.00 87.12 115 GLY A N 1
ATOM 869 C CA . GLY A 1 115 ? -38.092 -13.617 49.048 1.00 87.12 115 GLY A CA 1
ATOM 870 C C . GLY A 1 115 ? -38.074 -12.774 47.769 1.00 87.12 115 GLY A C 1
ATOM 871 O O . GLY A 1 115 ? -37.519 -13.199 46.755 1.00 87.12 115 GLY A O 1
ATOM 872 N N . THR A 1 116 ? -38.612 -11.552 47.820 1.00 88.06 116 THR A N 1
ATOM 873 C CA . THR A 1 116 ? -38.553 -10.619 46.681 1.00 88.06 116 THR A CA 1
ATOM 874 C C . THR A 1 116 ? -37.130 -10.140 46.391 1.00 88.06 116 THR A C 1
ATOM 876 O O . THR A 1 116 ? -36.741 -10.070 45.226 1.00 88.06 116 THR A O 1
ATOM 879 N N . ALA A 1 117 ? -36.320 -9.894 47.427 1.00 82.50 117 ALA A N 1
ATOM 880 C CA . ALA A 1 117 ? -34.915 -9.527 47.276 1.00 82.50 117 ALA A CA 1
ATOM 881 C C . ALA A 1 117 ? -34.088 -10.667 46.658 1.00 82.50 117 ALA A C 1
ATOM 883 O O . ALA A 1 117 ? -33.280 -10.425 45.764 1.00 82.50 117 ALA A O 1
ATOM 884 N N . ALA A 1 118 ? -34.331 -11.916 47.069 1.00 82.38 118 ALA A N 1
ATOM 885 C CA . ALA A 1 118 ? -33.684 -13.089 46.487 1.00 82.38 118 ALA A CA 1
ATOM 886 C C . ALA A 1 118 ? -34.059 -13.278 45.008 1.00 82.38 118 ALA A C 1
ATOM 888 O O . ALA A 1 118 ? -33.184 -13.525 44.181 1.00 82.38 118 ALA A O 1
ATOM 889 N N . ALA A 1 119 ? -35.336 -13.099 44.649 1.00 87.38 119 ALA A N 1
ATOM 890 C CA . ALA A 1 119 ? -35.778 -13.159 43.256 1.00 87.38 119 ALA A CA 1
ATOM 891 C C . ALA A 1 119 ? -35.149 -12.046 42.396 1.00 87.38 119 ALA A C 1
ATOM 893 O O . ALA A 1 119 ? -34.723 -12.304 41.270 1.00 87.38 119 ALA A O 1
ATOM 894 N N . ALA A 1 120 ? -35.034 -10.827 42.932 1.00 83.50 120 ALA A N 1
ATOM 895 C CA . ALA A 1 120 ? -34.363 -9.721 42.253 1.00 83.50 120 ALA A CA 1
ATOM 896 C C . ALA A 1 120 ? -32.861 -9.993 42.053 1.00 83.50 120 ALA A C 1
ATOM 898 O O . ALA A 1 120 ? -32.342 -9.774 40.960 1.00 83.50 120 ALA A O 1
ATOM 899 N N . ALA A 1 121 ? -32.177 -10.531 43.067 1.00 81.25 121 ALA A N 1
ATOM 900 C CA . ALA A 1 121 ? -30.772 -10.922 42.965 1.00 81.25 121 ALA A CA 1
ATOM 901 C C . ALA A 1 121 ? -30.559 -12.046 41.935 1.00 81.25 121 ALA A C 1
ATOM 903 O O . ALA A 1 121 ? -29.624 -11.986 41.139 1.00 81.25 121 ALA A O 1
ATOM 904 N N . GLN A 1 122 ? -31.457 -13.036 41.887 1.00 88.56 122 GLN A N 1
ATOM 905 C CA . GLN A 1 122 ? -31.433 -14.103 40.881 1.00 88.56 122 GLN A CA 1
ATOM 906 C C . GLN A 1 122 ? -31.584 -13.539 39.457 1.00 88.56 122 GLN A C 1
ATOM 908 O O . GLN A 1 122 ? -30.847 -13.937 38.557 1.00 88.56 122 GLN A O 1
ATOM 913 N N . ALA A 1 123 ? -32.510 -12.596 39.252 1.00 86.88 123 ALA A N 1
ATOM 914 C CA . ALA A 1 123 ? -32.711 -11.945 37.958 1.00 86.88 123 ALA A CA 1
ATOM 915 C C . ALA A 1 123 ? -31.487 -11.113 37.534 1.00 86.88 123 ALA A C 1
ATOM 917 O O . ALA A 1 123 ? -31.097 -11.143 36.368 1.00 86.88 123 ALA A O 1
ATOM 918 N N . GLN A 1 124 ? -30.841 -10.418 38.478 1.00 86.44 124 GLN A N 1
ATOM 919 C CA . GLN A 1 124 ? -29.588 -9.700 38.220 1.00 86.44 124 GLN A CA 1
ATOM 920 C C . GLN A 1 124 ? -28.453 -10.656 37.834 1.00 86.44 124 GLN A C 1
ATOM 922 O O . GLN A 1 124 ? -27.735 -10.380 36.876 1.00 86.44 124 GLN A O 1
ATOM 927 N N . LEU A 1 125 ? -28.325 -11.802 38.512 1.00 86.88 125 LEU A N 1
ATOM 928 C CA . LEU A 1 125 ? -27.325 -12.819 38.176 1.00 86.88 125 LEU A CA 1
ATOM 929 C C . LEU A 1 125 ? -27.518 -13.349 36.744 1.00 86.88 125 LEU A C 1
ATOM 931 O O . LEU A 1 125 ? -26.554 -13.444 35.990 1.00 86.88 125 LEU A O 1
ATOM 935 N N . GLN A 1 126 ? -28.762 -13.640 36.349 1.00 90.69 126 GLN A N 1
ATOM 936 C CA . GLN A 1 126 ? -29.085 -14.086 34.988 1.00 90.69 126 GLN A CA 1
ATOM 937 C C . GLN A 1 126 ? -28.783 -13.011 33.935 1.00 90.69 126 GLN A C 1
ATOM 939 O O . GLN A 1 126 ? -28.276 -13.331 32.861 1.00 90.69 126 GLN A O 1
ATOM 944 N N . ALA A 1 127 ? -29.049 -11.738 34.238 1.00 84.00 127 ALA A N 1
ATOM 945 C CA . ALA A 1 127 ? -28.719 -10.633 33.341 1.00 84.00 127 ALA A CA 1
ATOM 946 C C . ALA A 1 127 ? -27.200 -10.485 33.149 1.00 84.00 127 ALA A C 1
ATOM 948 O O . ALA A 1 127 ? -26.741 -10.311 32.023 1.00 84.00 127 ALA A O 1
ATOM 949 N N . VAL A 1 128 ? -26.413 -10.610 34.224 1.00 85.44 128 VAL A N 1
ATOM 950 C CA . VAL A 1 128 ? -24.943 -10.576 34.146 1.00 85.44 128 VAL A CA 1
ATOM 951 C C . VAL A 1 128 ? -24.405 -11.757 33.334 1.00 85.44 128 VAL A C 1
ATOM 953 O O . VAL A 1 128 ? -23.547 -11.551 32.481 1.00 85.44 128 VAL A O 1
ATOM 956 N N . GLN A 1 129 ? -24.943 -12.966 33.527 1.00 87.69 129 GLN A N 1
ATOM 957 C CA . GLN A 1 129 ? -24.565 -14.143 32.731 1.00 87.69 129 GLN A CA 1
ATOM 958 C C . GLN A 1 129 ? -24.844 -13.944 31.234 1.00 87.69 129 GLN A C 1
ATOM 960 O O . GLN A 1 129 ? -23.989 -14.248 30.407 1.00 87.69 129 GLN A O 1
ATOM 965 N N . ALA A 1 130 ? -25.997 -13.368 30.880 1.00 87.50 130 ALA A N 1
ATOM 966 C CA . ALA A 1 130 ? -26.322 -13.065 29.486 1.00 87.50 130 ALA A CA 1
ATOM 967 C C . ALA A 1 130 ? -25.349 -12.041 28.867 1.00 87.50 130 ALA A C 1
ATOM 969 O O . ALA A 1 130 ? -24.929 -12.195 27.719 1.00 87.50 130 ALA A O 1
ATOM 970 N N . VAL A 1 131 ? -24.947 -11.018 29.632 1.00 84.50 131 VAL A N 1
ATOM 971 C CA . VAL A 1 131 ? -23.934 -10.043 29.192 1.00 84.50 131 VAL A CA 1
ATOM 972 C C . VAL A 1 131 ? -22.559 -10.704 29.034 1.00 84.50 131 VAL A C 1
ATOM 974 O O . VAL A 1 131 ? -21.866 -10.426 28.056 1.00 84.50 131 VAL A O 1
ATOM 977 N N . GLU A 1 132 ? -22.167 -11.608 29.938 1.00 82.12 132 GLU A N 1
ATOM 978 C CA . GLU A 1 132 ? -20.908 -12.359 29.829 1.00 82.12 132 GLU A CA 1
ATOM 979 C C . GLU A 1 132 ? -20.872 -13.221 28.557 1.00 82.12 132 GLU A C 1
ATOM 981 O O . GLU A 1 132 ? -19.881 -13.206 27.824 1.00 82.12 132 GLU A O 1
ATOM 986 N N . GLU A 1 133 ? -21.955 -13.940 28.254 1.00 91.31 133 GLU A N 1
ATOM 987 C CA . GLU A 1 133 ? -22.069 -14.740 27.030 1.00 91.31 133 GLU A CA 1
ATOM 988 C C . GLU A 1 133 ? -21.994 -13.870 25.769 1.00 91.31 133 GLU A C 1
ATOM 990 O O . GLU A 1 133 ? -21.282 -14.218 24.822 1.00 91.31 133 GLU A O 1
ATOM 995 N N . GLN A 1 134 ? -22.652 -12.707 25.769 1.00 89.81 134 GLN A N 1
ATOM 996 C CA . GLN A 1 134 ? -22.583 -11.755 24.662 1.00 89.81 134 GLN A CA 1
ATOM 997 C C . GLN A 1 134 ? -21.159 -11.217 24.454 1.00 89.81 134 GLN A C 1
ATOM 999 O O . GLN A 1 134 ? -20.681 -11.175 23.319 1.00 89.81 134 GLN A O 1
ATOM 1004 N N . LEU A 1 135 ? -20.459 -10.839 25.528 1.00 83.81 135 LEU A N 1
ATOM 1005 C CA . LEU A 1 135 ? -19.069 -10.378 25.454 1.00 83.81 135 LEU A CA 1
ATOM 1006 C C . LEU A 1 135 ? -18.128 -11.493 24.985 1.00 83.81 135 LEU A C 1
ATOM 1008 O O . LEU A 1 135 ? -17.249 -11.246 24.160 1.00 83.81 135 LEU A O 1
ATOM 1012 N N . ARG A 1 136 ? -18.334 -12.735 25.440 1.00 88.25 136 ARG A N 1
ATOM 1013 C CA . ARG A 1 136 ? -17.560 -13.902 24.990 1.00 88.25 136 ARG A CA 1
ATOM 1014 C C . ARG A 1 136 ? -17.779 -14.176 23.497 1.00 88.25 136 ARG A C 1
ATOM 1016 O O . ARG A 1 136 ? -16.816 -14.447 22.780 1.00 88.25 136 ARG A O 1
ATOM 1023 N N . ALA A 1 137 ? -19.012 -14.046 23.006 1.00 89.88 137 ALA A N 1
ATOM 1024 C CA . ALA A 1 137 ? -19.319 -14.159 21.581 1.00 89.88 137 ALA A CA 1
ATOM 1025 C C . ALA A 1 137 ? -18.667 -13.033 20.755 1.00 89.88 137 ALA A C 1
ATOM 1027 O O . ALA A 1 137 ? -18.084 -13.305 19.705 1.00 89.88 137 ALA A O 1
ATOM 1028 N N . GLN A 1 138 ? -18.699 -11.786 21.242 1.00 82.56 138 GLN A N 1
ATOM 1029 C CA . GLN A 1 138 ? -18.005 -10.664 20.597 1.00 82.56 138 GLN A CA 1
ATOM 1030 C C . GLN A 1 138 ? -16.487 -10.874 20.556 1.00 82.56 138 GLN A C 1
ATOM 1032 O O . GLN A 1 138 ? -15.876 -10.662 19.511 1.00 82.56 138 GLN A O 1
ATOM 1037 N N . ALA A 1 139 ? -15.883 -11.353 21.647 1.00 77.81 139 ALA A N 1
ATOM 1038 C CA . ALA A 1 139 ? -14.456 -11.658 21.703 1.00 77.81 139 ALA A CA 1
ATOM 1039 C C . ALA A 1 139 ? -14.055 -12.725 20.670 1.00 77.81 139 ALA A C 1
ATOM 1041 O O . ALA A 1 139 ? -13.058 -12.557 19.969 1.00 77.81 139 ALA A O 1
ATOM 1042 N N . HIS A 1 140 ? -14.856 -13.784 20.506 1.00 89.88 140 HIS A N 1
ATOM 1043 C CA . HIS A 1 140 ? -14.637 -14.768 19.441 1.00 89.88 140 HIS A CA 1
ATOM 1044 C C . HIS A 1 140 ? -14.784 -14.168 18.039 1.00 89.88 140 HIS A C 1
ATOM 1046 O O . HIS A 1 140 ? -13.975 -14.466 17.161 1.00 89.88 140 HIS A O 1
ATOM 1052 N N . GLY A 1 141 ? -15.773 -13.295 17.829 1.00 88.31 141 GLY A N 1
ATOM 1053 C CA . GLY A 1 141 ? -15.948 -12.584 16.563 1.00 88.31 141 GLY A CA 1
ATOM 1054 C C . GLY A 1 141 ? -14.736 -11.722 16.200 1.00 88.31 141 GLY A C 1
ATOM 1055 O O . GLY A 1 141 ? -14.278 -11.769 15.059 1.00 88.31 141 GLY A O 1
ATOM 1056 N N . LEU A 1 142 ? -14.187 -10.987 17.171 1.00 83.50 142 LEU A N 1
ATOM 1057 C CA . LEU A 1 142 ? -12.975 -10.182 16.998 1.00 83.50 142 LEU A CA 1
ATOM 1058 C C . LEU A 1 142 ? -11.739 -11.056 16.756 1.00 83.50 142 LEU A C 1
ATOM 1060 O O . LEU A 1 142 ? -10.968 -10.759 15.850 1.00 83.50 142 LEU A O 1
ATOM 1064 N N . SER A 1 143 ? -11.588 -12.171 17.477 1.00 85.56 143 SER A N 1
ATOM 1065 C CA . SER A 1 143 ? -10.501 -13.135 17.242 1.00 85.56 143 SER A CA 1
ATOM 1066 C C . SER A 1 143 ? -10.496 -13.643 15.796 1.00 85.56 143 SER A C 1
ATOM 1068 O O . SER A 1 143 ? -9.460 -13.630 15.140 1.00 85.56 143 SER A O 1
ATOM 1070 N N . GLY A 1 144 ? -11.662 -14.005 15.252 1.00 89.62 144 GLY A N 1
ATOM 1071 C CA . GLY A 1 144 ? -11.776 -14.442 13.856 1.00 89.62 144 GLY A CA 1
ATOM 1072 C C . GLY A 1 144 ? -11.610 -13.320 12.819 1.00 89.62 144 GLY A C 1
ATOM 1073 O O . GLY A 1 144 ? -11.421 -13.595 11.633 1.00 89.62 144 GLY A O 1
ATOM 1074 N N . GLN A 1 145 ? -11.716 -12.046 13.211 1.00 82.31 145 GLN A N 1
ATOM 1075 C CA . GLN A 1 145 ? -11.322 -10.923 12.351 1.00 82.31 145 GLN A CA 1
ATOM 1076 C C . GLN A 1 145 ? -9.802 -10.752 12.345 1.00 82.31 145 GLN A C 1
ATOM 1078 O O . GLN A 1 145 ? -9.229 -10.594 11.272 1.00 82.31 145 GLN A O 1
ATOM 1083 N N . VAL A 1 146 ? -9.152 -10.860 13.509 1.00 78.81 146 VAL A N 1
ATOM 1084 C CA . VAL A 1 146 ? -7.686 -10.810 13.626 1.00 78.81 146 VAL A CA 1
ATOM 1085 C C . VAL A 1 146 ? -7.035 -11.916 12.796 1.00 78.81 146 VAL A C 1
ATOM 1087 O O . VAL A 1 146 ? -6.168 -11.615 11.986 1.00 78.81 146 VAL A O 1
ATOM 1090 N N . GLU A 1 147 ? -7.511 -13.161 12.893 1.00 89.81 147 GLU A N 1
ATOM 1091 C CA . GLU A 1 147 ? -6.980 -14.280 12.093 1.00 89.81 147 GLU A CA 1
ATOM 1092 C C . GLU A 1 147 ? -7.097 -14.041 10.575 1.00 89.81 147 GLU A C 1
ATOM 1094 O O . GLU A 1 147 ? -6.201 -14.398 9.810 1.00 89.81 147 GLU A O 1
ATOM 1099 N N . ARG A 1 148 ? -8.187 -13.407 10.118 1.00 90.19 148 ARG A N 1
ATOM 1100 C CA . ARG A 1 148 ? -8.358 -13.047 8.700 1.00 90.19 148 ARG A CA 1
ATOM 1101 C C . ARG A 1 148 ? -7.389 -11.954 8.265 1.00 90.19 148 ARG A C 1
ATOM 1103 O O . ARG A 1 148 ? -6.775 -12.094 7.214 1.00 90.19 148 ARG A O 1
ATOM 1110 N N . LEU A 1 149 ? -7.218 -10.916 9.081 1.00 80.38 149 LEU A N 1
ATOM 1111 C CA . LEU A 1 149 ? -6.261 -9.844 8.808 1.00 80.38 149 LEU A CA 1
ATOM 1112 C C . LEU A 1 149 ? -4.817 -10.360 8.811 1.00 80.38 149 LEU A C 1
ATOM 1114 O O . LEU A 1 149 ? -4.026 -9.971 7.957 1.00 80.38 149 LEU A O 1
ATOM 1118 N N . GLU A 1 150 ? -4.470 -11.275 9.718 1.00 85.44 150 GLU A N 1
ATOM 1119 C CA . GLU A 1 150 ? -3.164 -11.942 9.717 1.00 85.44 150 GLU A CA 1
ATOM 1120 C C . GLU A 1 150 ? -2.939 -12.745 8.428 1.00 85.44 150 GLU A C 1
ATOM 1122 O O . GLU A 1 150 ? -1.852 -12.689 7.850 1.00 85.44 150 GLU A O 1
ATOM 1127 N N . ALA A 1 151 ? -3.960 -13.454 7.938 1.00 87.12 151 ALA A N 1
ATOM 1128 C CA . ALA A 1 151 ? -3.882 -14.179 6.672 1.00 87.12 151 ALA A CA 1
ATOM 1129 C C . ALA A 1 151 ? -3.740 -13.235 5.462 1.00 87.12 151 ALA A C 1
ATOM 1131 O O . ALA A 1 151 ? -2.920 -13.489 4.578 1.00 87.12 151 ALA A O 1
ATOM 1132 N N . GLU A 1 152 ? -4.486 -12.127 5.430 1.00 87.06 152 GLU A N 1
ATOM 1133 C CA . GLU A 1 152 ? -4.352 -11.092 4.398 1.00 87.06 152 GLU A CA 1
ATOM 1134 C C . GLU A 1 152 ? -2.951 -10.468 4.417 1.00 87.06 152 GLU A C 1
ATOM 1136 O O . GLU A 1 152 ? -2.314 -10.362 3.369 1.00 87.06 152 GLU A O 1
ATOM 1141 N N . LEU A 1 153 ? -2.416 -10.139 5.599 1.00 78.56 153 LEU A N 1
ATOM 1142 C CA . LEU A 1 153 ? -1.061 -9.609 5.767 1.00 78.56 153 LEU A CA 1
ATOM 1143 C C . LEU A 1 153 ? 0.003 -10.580 5.232 1.00 78.56 153 LEU A C 1
ATOM 1145 O O . LEU A 1 153 ? 0.937 -10.162 4.544 1.00 78.56 153 LEU A O 1
ATOM 1149 N N . GLN A 1 154 ? -0.142 -11.879 5.513 1.00 86.75 154 GLN A N 1
ATOM 1150 C CA . GLN A 1 154 ? 0.737 -12.906 4.949 1.00 86.75 154 GLN A CA 1
ATOM 1151 C C . GLN A 1 154 ? 0.627 -12.970 3.419 1.00 86.75 154 GLN A C 1
ATOM 1153 O O . GLN A 1 154 ? 1.648 -13.113 2.742 1.00 86.75 154 GLN A O 1
ATOM 1158 N N . GLY A 1 155 ? -0.579 -12.820 2.865 1.00 88.56 155 GLY A N 1
ATOM 1159 C CA . GLY A 1 155 ? -0.804 -12.723 1.421 1.00 88.56 155 GLY A CA 1
ATOM 1160 C C . GLY A 1 155 ? -0.068 -11.535 0.792 1.00 88.56 155 GLY A C 1
ATOM 1161 O O . GLY A 1 155 ? 0.671 -11.710 -0.178 1.00 88.56 155 GLY A O 1
ATOM 1162 N N . TRP A 1 156 ? -0.183 -10.347 1.392 1.00 81.00 156 TRP A N 1
ATOM 1163 C CA . TRP A 1 156 ? 0.527 -9.145 0.944 1.00 81.00 156 TRP A CA 1
ATOM 1164 C C . TRP A 1 156 ? 2.051 -9.291 1.030 1.00 81.00 156 TRP A C 1
ATOM 1166 O O . TRP A 1 156 ? 2.753 -8.912 0.093 1.00 81.00 156 TRP A O 1
ATOM 1176 N N . GLN A 1 157 ? 2.582 -9.903 2.095 1.00 76.56 157 GLN A N 1
ATOM 1177 C CA . GLN A 1 157 ? 4.020 -10.193 2.202 1.00 76.56 157 GLN A CA 1
ATOM 1178 C C . GLN A 1 157 ? 4.513 -11.130 1.093 1.00 76.56 157 GLN A C 1
ATOM 1180 O O . GLN A 1 157 ? 5.582 -10.907 0.521 1.00 76.56 157 GLN A O 1
ATOM 1185 N N . GLN A 1 158 ? 3.742 -12.167 0.754 1.00 86.38 158 GLN A N 1
ATOM 1186 C CA . GLN A 1 158 ? 4.085 -13.055 -0.360 1.00 86.38 158 GLN A CA 1
ATOM 1187 C C . GLN A 1 158 ? 4.058 -12.311 -1.698 1.00 86.38 158 GLN A C 1
ATOM 1189 O O . GLN A 1 158 ? 4.962 -12.483 -2.518 1.00 86.38 158 GLN A O 1
ATOM 1194 N N . GLN A 1 159 ? 3.063 -11.447 -1.909 1.00 81.69 159 GLN A N 1
ATOM 1195 C CA . GLN A 1 159 ? 2.976 -10.631 -3.115 1.00 81.69 159 GLN A CA 1
ATOM 1196 C C . GLN A 1 159 ? 4.166 -9.666 -3.224 1.00 81.69 159 GLN A C 1
ATOM 1198 O O . GLN A 1 159 ? 4.778 -9.561 -4.286 1.00 81.69 159 GLN A O 1
ATOM 1203 N N . GLN A 1 160 ? 4.559 -9.024 -2.121 1.00 73.75 160 GLN A N 1
ATOM 1204 C CA . GLN A 1 160 ? 5.740 -8.165 -2.049 1.00 73.75 160 GLN A CA 1
ATOM 1205 C C . GLN A 1 160 ? 7.025 -8.919 -2.413 1.00 73.75 160 GLN A C 1
ATOM 1207 O O . GLN A 1 160 ? 7.823 -8.417 -3.206 1.00 73.75 160 GLN A O 1
ATOM 1212 N N . ALA A 1 161 ? 7.216 -10.129 -1.881 1.00 82.56 161 ALA A N 1
ATOM 1213 C CA . ALA A 1 161 ? 8.352 -10.976 -2.240 1.00 82.56 161 ALA A CA 1
ATOM 1214 C C . ALA A 1 161 ? 8.345 -11.332 -3.740 1.00 82.56 161 ALA A C 1
ATOM 1216 O O . ALA A 1 161 ? 9.390 -11.299 -4.392 1.00 82.56 161 ALA A O 1
ATOM 1217 N N . GLY A 1 162 ? 7.166 -11.597 -4.315 1.00 87.06 162 GLY A N 1
ATOM 1218 C CA . GLY A 1 162 ? 6.997 -11.814 -5.754 1.00 87.06 162 GLY A CA 1
ATOM 1219 C C . GLY A 1 162 ? 7.387 -10.594 -6.597 1.00 87.06 162 GLY A C 1
ATOM 1220 O O . GLY A 1 162 ? 8.098 -10.732 -7.595 1.00 87.06 162 GLY A O 1
ATOM 1221 N N . TRP A 1 163 ? 6.985 -9.390 -6.180 1.00 76.75 163 TRP A N 1
ATOM 1222 C CA . TRP A 1 163 ? 7.380 -8.144 -6.843 1.00 76.75 163 TRP A CA 1
ATOM 1223 C C . TRP A 1 163 ? 8.883 -7.879 -6.737 1.00 76.75 163 TRP A C 1
ATOM 1225 O O . TRP A 1 163 ? 9.498 -7.515 -7.738 1.00 76.75 163 TRP A O 1
ATOM 1235 N N . GLN A 1 164 ? 9.495 -8.114 -5.573 1.00 74.81 164 GLN A N 1
ATOM 1236 C CA . GLN A 1 164 ? 10.948 -7.998 -5.396 1.00 74.81 164 GLN A CA 1
ATOM 1237 C C . GLN A 1 164 ? 11.707 -8.938 -6.334 1.00 74.81 164 GLN A C 1
ATOM 1239 O O . GLN A 1 164 ? 12.592 -8.487 -7.059 1.00 74.81 164 GLN A O 1
ATOM 1244 N N . ALA A 1 165 ? 11.304 -10.209 -6.405 1.00 82.44 165 ALA A N 1
ATOM 1245 C CA . ALA A 1 165 ? 11.909 -11.173 -7.320 1.00 82.44 165 ALA A CA 1
ATOM 1246 C C . ALA A 1 165 ? 11.781 -10.735 -8.791 1.00 82.44 165 ALA A C 1
ATOM 1248 O O . ALA A 1 165 ? 12.713 -10.891 -9.580 1.00 82.44 165 ALA A O 1
ATOM 1249 N N . LYS A 1 166 ? 10.642 -10.139 -9.171 1.00 81.31 166 LYS A N 1
ATOM 1250 C CA . LYS A 1 166 ? 10.434 -9.606 -10.523 1.00 81.31 166 LYS A CA 1
ATOM 1251 C C . LYS A 1 166 ? 11.334 -8.404 -10.823 1.00 81.31 166 LYS A C 1
ATOM 1253 O O . LYS A 1 166 ? 11.872 -8.323 -11.924 1.00 81.31 166 LYS A O 1
ATOM 1258 N N . VAL A 1 167 ? 11.521 -7.496 -9.865 1.00 75.94 167 VAL A N 1
ATOM 1259 C CA . VAL A 1 167 ? 12.447 -6.358 -10.000 1.00 75.94 167 VAL A CA 1
ATOM 1260 C C . VAL A 1 167 ? 13.885 -6.848 -10.160 1.00 75.94 167 VAL A C 1
ATOM 1262 O O . VAL A 1 167 ? 14.574 -6.398 -11.072 1.00 75.94 167 VAL A O 1
ATOM 1265 N N . GLU A 1 168 ? 14.322 -7.810 -9.345 1.00 81.38 168 GLU A N 1
ATOM 1266 C CA . GLU A 1 168 ? 15.657 -8.410 -9.465 1.00 81.38 168 GLU A CA 1
ATOM 1267 C C . GLU A 1 168 ? 15.859 -9.086 -10.830 1.00 81.38 168 GLU A C 1
ATOM 1269 O O . GLU A 1 168 ? 16.899 -8.902 -11.464 1.00 81.38 168 GLU A O 1
ATOM 1274 N N . ALA A 1 169 ? 14.852 -9.812 -11.327 1.00 81.94 169 ALA A N 1
ATOM 1275 C CA . ALA A 1 169 ? 14.900 -10.440 -12.646 1.00 81.94 169 ALA A CA 1
ATOM 1276 C C . ALA A 1 169 ? 15.001 -9.409 -13.785 1.00 81.94 169 ALA A C 1
ATOM 1278 O O . ALA A 1 169 ? 15.817 -9.570 -14.693 1.00 81.94 169 ALA A O 1
ATOM 1279 N N . LEU A 1 170 ? 14.219 -8.325 -13.726 1.00 78.81 170 LEU A N 1
ATOM 1280 C CA . LEU A 1 170 ? 14.302 -7.232 -14.700 1.00 78.81 170 LEU A CA 1
ATOM 1281 C C . LEU A 1 170 ? 15.664 -6.532 -14.643 1.00 78.81 170 LEU A C 1
ATOM 1283 O O . LEU A 1 170 ? 16.243 -6.225 -15.682 1.00 78.81 170 LEU A O 1
ATOM 1287 N N . GLN A 1 171 ? 16.217 -6.330 -13.448 1.00 75.38 171 GLN A N 1
ATOM 1288 C CA . GLN A 1 171 ? 17.538 -5.731 -13.282 1.00 75.38 171 GLN A CA 1
ATOM 1289 C C . GLN A 1 171 ? 18.640 -6.605 -13.900 1.00 75.38 171 GLN A C 1
ATOM 1291 O O . GLN A 1 171 ? 19.525 -6.087 -14.582 1.00 75.38 171 GLN A O 1
ATOM 1296 N N . GLN A 1 172 ? 18.559 -7.929 -13.736 1.00 83.94 172 GLN A N 1
ATOM 1297 C CA . GLN A 1 172 ? 19.458 -8.869 -14.415 1.00 83.94 172 GLN A CA 1
ATOM 1298 C C . GLN A 1 172 ? 19.287 -8.825 -15.939 1.00 83.94 172 GLN A C 1
ATOM 1300 O O . GLN A 1 172 ? 20.277 -8.853 -16.671 1.00 83.94 172 GLN A O 1
ATOM 1305 N N . GLN A 1 173 ? 18.050 -8.710 -16.431 1.00 81.50 173 GLN A N 1
ATOM 1306 C CA . GLN A 1 173 ? 17.771 -8.594 -17.862 1.00 81.50 173 GLN A CA 1
ATOM 1307 C C . GLN A 1 173 ? 18.371 -7.313 -18.463 1.00 81.50 173 GLN A C 1
ATOM 1309 O O . GLN A 1 173 ? 18.953 -7.364 -19.548 1.00 81.50 173 GLN A O 1
ATOM 1314 N N . VAL A 1 174 ? 18.280 -6.181 -17.756 1.00 74.50 174 VAL A N 1
ATOM 1315 C CA . VAL A 1 174 ? 18.912 -4.914 -18.163 1.00 74.50 174 VAL A CA 1
ATOM 1316 C C . VAL A 1 174 ? 20.430 -5.068 -18.230 1.00 74.50 174 VAL A C 1
ATOM 1318 O O . VAL A 1 174 ? 21.016 -4.760 -19.263 1.00 74.50 174 VAL A O 1
ATOM 1321 N N . GLN A 1 175 ? 21.063 -5.638 -17.200 1.00 81.06 175 GLN A N 1
ATOM 1322 C CA . GLN A 1 175 ? 22.513 -5.883 -17.204 1.00 81.06 175 GLN A CA 1
ATOM 1323 C C . GLN A 1 175 ? 22.949 -6.790 -18.364 1.00 81.06 175 GLN A C 1
ATOM 1325 O O . GLN A 1 175 ? 23.967 -6.545 -19.010 1.00 81.06 175 GLN A O 1
ATOM 1330 N N . GLN A 1 176 ? 22.171 -7.831 -18.673 1.00 84.69 176 GLN A N 1
ATOM 1331 C CA . GLN A 1 176 ? 22.455 -8.705 -19.810 1.00 84.69 176 GLN A CA 1
ATOM 1332 C C . GLN A 1 176 ? 22.363 -7.950 -21.144 1.00 84.69 176 GLN A C 1
ATOM 1334 O O . GLN A 1 176 ? 23.217 -8.133 -22.013 1.00 84.69 176 GLN A O 1
ATOM 1339 N N . ARG A 1 177 ? 21.349 -7.094 -21.307 1.00 77.50 177 ARG A N 1
ATOM 1340 C CA . ARG A 1 177 ? 21.174 -6.252 -22.499 1.00 77.50 177 ARG A CA 1
ATOM 1341 C C . ARG A 1 177 ? 22.302 -5.229 -22.638 1.00 77.50 177 ARG A C 1
ATOM 1343 O O . ARG A 1 177 ? 22.806 -5.061 -23.741 1.00 77.50 177 ARG A O 1
ATOM 1350 N N . GLU A 1 178 ? 22.749 -4.602 -21.552 1.00 75.88 178 GLU A N 1
ATOM 1351 C CA . GLU A 1 178 ? 23.899 -3.684 -21.564 1.00 75.88 178 GLU A CA 1
ATOM 1352 C C . GLU A 1 178 ? 25.171 -4.374 -22.073 1.00 75.88 178 GLU A C 1
ATOM 1354 O O . GLU A 1 178 ? 25.886 -3.827 -22.913 1.00 75.88 178 GLU A O 1
ATOM 1359 N N . VAL A 1 179 ? 25.421 -5.613 -21.634 1.00 86.88 179 VAL A N 1
ATOM 1360 C CA . VAL A 1 179 ? 26.545 -6.417 -22.137 1.00 86.88 179 VAL A CA 1
ATOM 1361 C C . VAL A 1 179 ? 26.387 -6.730 -23.626 1.00 86.88 179 VAL A C 1
ATOM 1363 O O . VAL A 1 179 ? 27.364 -6.630 -24.366 1.00 86.88 179 VAL A O 1
ATOM 1366 N N . GLN A 1 180 ? 25.180 -7.075 -24.085 1.00 78.81 180 GLN A N 1
ATOM 1367 C CA . GLN A 1 180 ? 24.914 -7.319 -25.509 1.00 78.81 180 GLN A CA 1
ATOM 1368 C C . GLN A 1 180 ? 25.147 -6.065 -26.359 1.00 78.81 180 GLN A C 1
ATOM 1370 O O . GLN A 1 180 ? 25.760 -6.158 -27.419 1.00 78.81 180 GLN A O 1
ATOM 1375 N N . VAL A 1 181 ? 24.712 -4.892 -25.889 1.00 75.69 181 VAL A N 1
ATOM 1376 C CA . VAL A 1 181 ? 24.948 -3.613 -26.576 1.00 75.69 181 VAL A CA 1
ATOM 1377 C C . VAL A 1 181 ? 26.444 -3.322 -26.657 1.00 75.69 181 VAL A C 1
ATOM 1379 O O . VAL A 1 181 ? 26.943 -3.047 -27.743 1.0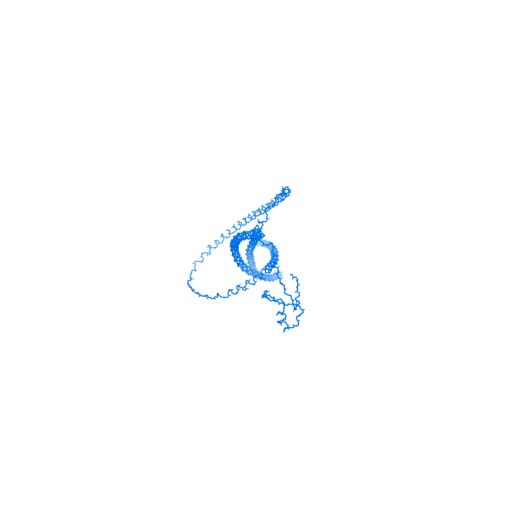0 75.69 181 VAL A O 1
ATOM 1382 N N . ALA A 1 182 ? 27.184 -3.472 -25.555 1.00 80.81 182 ALA A N 1
ATOM 1383 C CA . ALA A 1 182 ? 28.633 -3.270 -25.547 1.00 80.81 182 ALA A CA 1
ATOM 1384 C C . ALA A 1 182 ? 29.372 -4.239 -26.493 1.00 80.81 182 ALA A C 1
ATOM 1386 O O . ALA A 1 182 ? 30.349 -3.856 -27.138 1.00 80.81 182 ALA A O 1
ATOM 1387 N N . GLN A 1 183 ? 28.906 -5.489 -26.604 1.00 84.81 183 GLN A N 1
ATOM 1388 C CA . GLN A 1 183 ? 29.433 -6.462 -27.567 1.00 84.81 183 GLN A CA 1
ATOM 1389 C C . GLN A 1 183 ? 29.160 -6.034 -29.013 1.00 84.81 183 GLN A C 1
ATOM 1391 O O . GLN A 1 183 ? 30.095 -5.995 -29.810 1.00 84.81 183 GLN A O 1
ATOM 1396 N N . CYS A 1 184 ? 27.925 -5.637 -29.332 1.00 78.25 184 CYS A N 1
ATOM 1397 C CA . CYS A 1 184 ? 27.568 -5.142 -30.664 1.00 78.25 184 CYS A CA 1
ATOM 1398 C C . CYS A 1 184 ? 28.368 -3.882 -31.035 1.00 78.25 184 CYS A C 1
ATOM 1400 O O . CYS A 1 184 ? 28.858 -3.760 -32.155 1.00 78.25 184 CYS A O 1
ATOM 1402 N N . GLU A 1 185 ? 28.561 -2.951 -30.094 1.00 74.50 185 GLU A N 1
ATOM 1403 C CA . GLU A 1 185 ? 29.392 -1.761 -30.306 1.00 74.50 185 GLU A CA 1
ATOM 1404 C C . GLU A 1 185 ? 30.853 -2.129 -30.598 1.00 74.50 185 GLU A C 1
ATOM 1406 O O . GLU A 1 185 ? 31.475 -1.542 -31.487 1.00 74.50 185 GLU A O 1
ATOM 1411 N N . ALA A 1 186 ? 31.405 -3.114 -29.886 1.00 83.25 186 ALA A N 1
ATOM 1412 C CA . ALA A 1 186 ? 32.759 -3.601 -30.127 1.00 83.25 186 ALA A CA 1
ATOM 1413 C C . ALA A 1 186 ? 32.895 -4.265 -31.509 1.00 83.25 186 ALA A C 1
ATOM 1415 O O . ALA A 1 186 ? 33.868 -4.000 -32.218 1.00 83.25 186 ALA A O 1
ATOM 1416 N N . GLU A 1 187 ? 31.917 -5.078 -31.915 1.00 84.94 187 GLU A N 1
ATOM 1417 C CA . GLU A 1 187 ? 31.864 -5.697 -33.245 1.00 84.94 187 GLU A CA 1
ATOM 1418 C C . GLU A 1 187 ? 31.758 -4.647 -34.357 1.00 84.94 187 GLU A C 1
ATOM 1420 O O . GLU A 1 187 ? 32.507 -4.706 -35.336 1.00 84.94 187 GLU A O 1
ATOM 1425 N N . LEU A 1 188 ? 30.918 -3.624 -34.175 1.00 79.06 188 LEU A N 1
ATOM 1426 C CA . LEU A 1 188 ? 30.788 -2.508 -35.110 1.00 79.06 188 LEU A CA 1
ATOM 1427 C C . LEU A 1 188 ? 32.107 -1.731 -35.251 1.00 79.06 188 LEU A C 1
ATOM 1429 O O . LEU A 1 188 ? 32.524 -1.405 -36.365 1.00 79.06 188 LEU A O 1
ATOM 1433 N N . GLN A 1 189 ? 32.804 -1.452 -34.143 1.00 81.38 189 GLN A N 1
ATOM 1434 C CA . GLN A 1 189 ? 34.118 -0.795 -34.179 1.00 81.38 189 GLN A CA 1
ATOM 1435 C C . GLN A 1 189 ? 35.175 -1.661 -34.868 1.00 81.38 189 GLN A C 1
ATOM 1437 O O . GLN A 1 189 ? 35.963 -1.145 -35.663 1.00 81.38 189 GLN A O 1
ATOM 1442 N N . ALA A 1 190 ? 35.187 -2.968 -34.601 1.00 86.12 190 ALA A N 1
ATOM 1443 C CA . ALA A 1 190 ? 36.098 -3.900 -35.255 1.00 86.12 190 ALA A CA 1
ATOM 1444 C C . ALA A 1 190 ? 35.839 -3.965 -36.769 1.00 86.12 190 ALA A C 1
ATOM 1446 O O . ALA A 1 190 ? 36.779 -3.869 -37.559 1.00 86.12 190 ALA A O 1
ATOM 1447 N N . SER A 1 191 ? 34.569 -4.040 -37.175 1.00 82.88 191 SER A N 1
ATOM 1448 C CA . SER A 1 191 ? 34.146 -3.984 -38.577 1.00 82.88 191 SER A CA 1
ATOM 1449 C C . SER A 1 191 ? 34.616 -2.685 -39.234 1.00 82.88 191 SER A C 1
ATOM 1451 O O . SER A 1 191 ? 35.305 -2.719 -40.253 1.00 82.88 191 SER A O 1
ATOM 1453 N N . LYS A 1 192 ? 34.375 -1.530 -38.596 1.00 78.75 192 LYS A N 1
ATOM 1454 C CA . LYS A 1 192 ? 34.836 -0.215 -39.071 1.00 78.75 192 LYS A CA 1
ATOM 1455 C C . LYS A 1 192 ? 36.351 -0.160 -39.287 1.00 78.75 192 LYS A C 1
ATOM 1457 O O . LYS A 1 192 ? 36.798 0.349 -40.312 1.00 78.75 192 LYS A O 1
ATOM 1462 N N . GLN A 1 193 ? 37.141 -0.680 -38.349 1.00 85.88 193 GLN A N 1
ATOM 1463 C CA . GLN A 1 193 ? 38.599 -0.740 -38.493 1.00 85.88 193 GLN A CA 1
ATOM 1464 C C . GLN A 1 193 ? 39.022 -1.662 -39.644 1.00 85.88 193 GLN A C 1
ATOM 1466 O O . GLN A 1 193 ? 39.932 -1.318 -40.399 1.00 85.88 193 GLN A O 1
ATOM 1471 N N . GLY A 1 194 ? 38.338 -2.796 -39.818 1.00 85.94 194 GLY A N 1
ATOM 1472 C CA . GLY A 1 194 ? 38.537 -3.695 -40.956 1.00 85.94 194 GLY A CA 1
ATOM 1473 C C . GLY A 1 194 ? 38.287 -3.001 -42.297 1.00 85.94 194 GLY A C 1
ATOM 1474 O O . GLY A 1 194 ? 39.121 -3.090 -43.199 1.00 85.94 194 GLY A O 1
ATOM 1475 N N . TRP A 1 195 ? 37.199 -2.234 -42.403 1.00 77.19 195 TRP A N 1
ATOM 1476 C CA . TRP A 1 195 ? 36.880 -1.455 -43.603 1.00 77.19 195 TRP A CA 1
ATOM 1477 C C . TRP A 1 195 ? 37.914 -0.371 -43.895 1.00 77.19 195 TRP A C 1
ATOM 1479 O O . TRP A 1 195 ? 38.363 -0.255 -45.031 1.00 77.19 195 TRP A O 1
ATOM 1489 N N . GLN A 1 196 ? 38.351 0.375 -42.879 1.00 77.44 196 GLN A N 1
ATOM 1490 C CA . GLN A 1 196 ? 39.400 1.389 -43.037 1.00 77.44 196 GLN A CA 1
ATOM 1491 C C . GLN A 1 196 ? 40.723 0.778 -43.519 1.00 77.44 196 GLN A C 1
ATOM 1493 O O . GLN A 1 196 ? 41.411 1.357 -44.360 1.00 77.44 196 GLN A O 1
ATOM 1498 N N . ALA A 1 197 ? 41.076 -0.413 -43.030 1.00 84.19 197 ALA A N 1
ATOM 1499 C CA . ALA A 1 197 ? 42.255 -1.134 -43.500 1.00 84.19 197 ALA A CA 1
ATOM 1500 C C . ALA A 1 197 ? 42.110 -1.596 -44.964 1.00 84.19 197 ALA A C 1
ATOM 1502 O O . ALA A 1 197 ? 43.067 -1.521 -45.741 1.00 84.19 197 ALA A O 1
ATOM 1503 N N . GLN A 1 198 ? 40.916 -2.046 -45.361 1.00 84.31 198 GLN A N 1
ATOM 1504 C CA . GLN A 1 198 ? 40.633 -2.429 -46.743 1.00 84.31 198 GLN A CA 1
ATOM 1505 C C . GLN A 1 198 ? 40.665 -1.223 -47.692 1.00 84.31 198 GLN A C 1
ATOM 1507 O O . GLN A 1 198 ? 41.266 -1.316 -48.761 1.00 84.31 198 GLN A O 1
ATOM 1512 N N . GLU A 1 199 ? 40.085 -0.090 -47.295 1.00 75.75 199 GLU A N 1
ATOM 1513 C CA . GLU A 1 199 ? 40.135 1.168 -48.047 1.00 75.75 199 GLU A CA 1
ATOM 1514 C C . GLU A 1 199 ? 41.583 1.626 -48.254 1.00 75.75 199 GLU A C 1
ATOM 1516 O O . GLU A 1 199 ? 41.985 1.887 -49.386 1.00 75.75 199 GLU A O 1
ATOM 1521 N N . ALA A 1 200 ? 42.404 1.617 -47.198 1.00 83.75 200 ALA A N 1
ATOM 1522 C CA . ALA A 1 200 ? 43.826 1.944 -47.300 1.00 83.75 200 ALA A CA 1
ATOM 1523 C C . ALA A 1 200 ? 44.579 1.010 -48.269 1.00 83.75 200 ALA A C 1
ATOM 1525 O O . ALA A 1 200 ? 45.441 1.458 -49.026 1.00 83.75 200 ALA A O 1
ATOM 1526 N N . THR A 1 201 ? 44.230 -0.280 -48.283 1.00 90.00 201 THR A N 1
ATOM 1527 C CA . THR A 1 201 ? 44.822 -1.267 -49.202 1.00 90.00 201 THR A CA 1
ATOM 1528 C C . THR A 1 201 ? 44.419 -0.998 -50.653 1.00 90.00 201 THR A C 1
ATOM 1530 O O . THR A 1 201 ? 45.266 -1.034 -51.545 1.00 90.00 201 THR A O 1
ATOM 1533 N N . LEU A 1 202 ? 43.138 -0.713 -50.905 1.00 83.50 202 LEU A N 1
ATOM 1534 C CA . LEU A 1 202 ? 42.646 -0.370 -52.241 1.00 83.50 202 LEU A CA 1
ATOM 1535 C C . LEU A 1 202 ? 43.258 0.943 -52.738 1.00 83.50 202 LEU A C 1
ATOM 1537 O O . LEU A 1 202 ? 43.686 1.012 -53.887 1.00 83.50 202 LEU A O 1
ATOM 1541 N N . GLN A 1 203 ? 43.376 1.951 -51.872 1.00 82.69 203 GLN A N 1
ATOM 1542 C CA . GLN A 1 203 ? 44.027 3.214 -52.210 1.00 82.69 203 GLN A CA 1
ATOM 1543 C C . GLN A 1 203 ? 45.491 2.997 -52.613 1.00 82.69 203 GLN A C 1
ATOM 1545 O O . GLN A 1 203 ? 45.926 3.500 -53.645 1.00 82.69 203 GLN A O 1
ATOM 1550 N N . GLN A 1 204 ? 46.229 2.166 -51.870 1.00 89.38 204 GLN A N 1
ATOM 1551 C CA . GLN A 1 204 ? 47.606 1.810 -52.219 1.00 89.38 204 GLN A CA 1
ATOM 1552 C C . GLN A 1 204 ? 47.704 1.119 -53.591 1.00 89.38 204 GLN A C 1
ATOM 1554 O O . GLN A 1 204 ? 48.648 1.374 -54.338 1.00 89.38 204 GLN A O 1
ATOM 1559 N N . GLN A 1 205 ? 46.750 0.245 -53.933 1.00 86.88 205 GLN A N 1
ATOM 1560 C CA . GLN A 1 205 ? 46.705 -0.392 -55.254 1.00 86.88 205 GLN A CA 1
ATOM 1561 C C . GLN A 1 205 ? 46.455 0.634 -56.362 1.00 86.88 205 GLN A C 1
ATOM 1563 O O . GLN A 1 205 ? 47.132 0.592 -57.385 1.00 86.88 205 GLN A O 1
ATOM 1568 N N . VAL A 1 206 ? 45.528 1.573 -56.160 1.00 75.69 206 VAL A N 1
ATOM 1569 C CA . VAL A 1 206 ? 45.272 2.658 -57.120 1.00 75.69 206 VAL A CA 1
ATOM 1570 C C . VAL A 1 206 ? 46.532 3.495 -57.342 1.00 75.69 206 VAL A C 1
ATOM 1572 O O . VAL A 1 206 ? 46.906 3.725 -58.492 1.00 75.69 206 VAL A O 1
ATOM 1575 N N . ASP A 1 207 ? 47.227 3.879 -56.270 1.00 86.06 207 ASP A N 1
ATOM 1576 C CA . ASP A 1 207 ? 48.465 4.661 -56.351 1.00 86.06 207 ASP A CA 1
ATOM 1577 C C . ASP A 1 207 ? 49.576 3.895 -57.105 1.00 86.06 207 ASP A C 1
ATOM 1579 O O . ASP A 1 207 ? 50.302 4.475 -57.915 1.00 86.06 207 ASP A O 1
ATOM 1583 N N . GLN A 1 208 ? 49.692 2.575 -56.894 1.00 88.44 208 GLN A N 1
ATOM 1584 C CA . GLN A 1 208 ? 50.626 1.715 -57.637 1.00 88.44 208 GLN A CA 1
ATOM 1585 C C . GLN A 1 208 ? 50.297 1.663 -59.131 1.00 88.44 208 GLN A C 1
ATOM 1587 O O . GLN A 1 208 ? 51.185 1.869 -59.958 1.00 88.44 208 GLN A O 1
ATOM 1592 N N . LEU A 1 209 ? 49.029 1.438 -59.485 1.00 82.69 209 LEU A N 1
ATOM 1593 C CA . LEU A 1 209 ? 48.595 1.379 -60.883 1.00 82.69 209 LEU A CA 1
ATOM 1594 C C . LEU A 1 209 ? 48.789 2.733 -61.584 1.00 82.69 209 LEU A C 1
ATOM 1596 O O . LEU A 1 209 ? 49.206 2.775 -62.740 1.00 82.69 209 LEU A O 1
ATOM 1600 N N . GLN A 1 210 ? 48.551 3.851 -60.891 1.00 80.19 210 GLN A N 1
ATOM 1601 C CA . GLN A 1 210 ? 48.842 5.192 -61.411 1.00 80.19 210 GLN A CA 1
ATOM 1602 C C . GLN A 1 210 ? 50.342 5.409 -61.654 1.00 80.19 210 GLN A C 1
ATOM 1604 O O . GLN A 1 210 ? 50.729 5.999 -62.669 1.00 80.19 210 GLN A O 1
ATOM 1609 N N . ALA A 1 211 ? 51.201 4.919 -60.757 1.00 84.88 211 ALA A N 1
ATOM 1610 C CA . ALA A 1 211 ? 52.648 4.983 -60.934 1.00 84.88 211 ALA A CA 1
ATOM 1611 C C . ALA A 1 211 ? 53.117 4.142 -62.136 1.00 84.88 211 ALA A C 1
ATOM 1613 O O . ALA A 1 211 ? 53.916 4.626 -62.941 1.00 84.88 211 ALA A O 1
ATOM 1614 N N . GLU A 1 212 ? 52.590 2.926 -62.305 1.00 88.12 212 GLU A N 1
ATOM 1615 C CA . GLU A 1 212 ? 52.859 2.075 -63.473 1.00 88.12 212 GLU A CA 1
ATOM 1616 C C . GLU A 1 212 ? 52.389 2.732 -64.778 1.00 88.12 212 GLU A C 1
ATOM 1618 O O . GLU A 1 212 ? 53.133 2.756 -65.759 1.00 88.12 212 GLU A O 1
ATOM 1623 N N . LEU A 1 213 ? 51.197 3.340 -64.785 1.00 76.56 213 LEU A N 1
ATOM 1624 C CA . LEU A 1 213 ? 50.677 4.074 -65.942 1.00 76.56 213 LEU A CA 1
ATOM 1625 C C . LEU A 1 213 ? 51.597 5.242 -66.325 1.00 76.56 213 LEU A C 1
ATOM 1627 O O . LEU A 1 213 ? 51.877 5.457 -67.503 1.00 76.56 213 LEU A O 1
ATOM 1631 N N . THR A 1 214 ? 52.102 5.970 -65.327 1.00 83.12 214 THR A N 1
ATOM 1632 C CA . THR A 1 214 ? 53.044 7.077 -65.535 1.00 83.12 214 THR A CA 1
ATOM 1633 C C . THR A 1 214 ? 54.366 6.571 -66.116 1.00 83.12 214 THR A C 1
ATOM 1635 O O . THR A 1 214 ? 54.888 7.179 -67.049 1.00 83.12 214 THR A O 1
ATOM 1638 N N . GLN A 1 215 ? 54.877 5.431 -65.631 1.00 86.69 215 GLN A N 1
ATOM 1639 C CA . GLN A 1 215 ? 56.085 4.800 -66.174 1.00 86.69 215 GLN A CA 1
ATOM 1640 C C . GLN A 1 215 ? 55.905 4.363 -67.630 1.00 86.69 215 GLN A C 1
ATOM 1642 O O . GLN A 1 215 ? 56.747 4.684 -68.470 1.00 86.69 215 GLN A O 1
ATOM 1647 N N . VAL A 1 216 ? 54.804 3.676 -67.951 1.00 82.75 216 VAL A N 1
ATOM 1648 C CA . VAL A 1 216 ? 54.496 3.255 -69.328 1.00 82.75 216 VAL A CA 1
ATOM 1649 C C . VAL A 1 216 ? 54.311 4.473 -70.232 1.00 82.75 216 VAL A C 1
ATOM 1651 O O . VAL A 1 216 ? 54.814 4.473 -71.352 1.00 82.75 216 VAL A O 1
ATOM 1654 N N . GLY A 1 217 ? 53.656 5.528 -69.741 1.00 77.31 217 GLY A N 1
ATOM 1655 C CA . GLY A 1 217 ? 53.515 6.800 -70.449 1.00 77.31 217 GLY A CA 1
ATOM 1656 C C . GLY A 1 217 ? 54.865 7.442 -70.773 1.00 77.31 217 GLY A C 1
ATOM 1657 O O . GLY A 1 217 ? 55.100 7.806 -71.922 1.00 77.31 217 GLY A O 1
ATOM 1658 N N . SER A 1 218 ? 55.782 7.513 -69.800 1.00 80.81 218 SER A N 1
ATOM 1659 C CA . SER A 1 218 ? 57.138 8.029 -70.036 1.00 80.81 218 SER A CA 1
ATOM 1660 C C . SER A 1 218 ? 57.946 7.163 -71.006 1.00 80.81 218 SER A C 1
ATOM 1662 O O . SER A 1 218 ? 58.559 7.702 -71.920 1.00 80.81 218 SER A O 1
ATOM 1664 N N . ALA A 1 219 ? 57.879 5.833 -70.885 1.00 76.50 219 ALA A N 1
ATOM 1665 C CA . ALA A 1 219 ? 58.585 4.919 -71.783 1.00 76.50 219 ALA A CA 1
ATOM 1666 C C . ALA A 1 219 ? 58.062 5.014 -73.225 1.00 76.50 219 ALA A C 1
ATOM 1668 O O . ALA A 1 219 ? 58.845 5.049 -74.167 1.00 76.50 219 ALA A O 1
ATOM 1669 N N . ALA A 1 220 ? 56.742 5.122 -73.405 1.00 69.56 220 ALA A N 1
ATOM 1670 C CA . ALA A 1 220 ? 56.139 5.323 -74.719 1.00 69.56 220 ALA A CA 1
ATOM 1671 C C . ALA A 1 220 ? 56.523 6.675 -75.341 1.00 69.56 220 ALA A C 1
ATOM 1673 O O . ALA A 1 220 ? 56.602 6.778 -76.564 1.00 69.56 220 ALA A O 1
ATOM 1674 N N . GLN A 1 221 ? 56.762 7.705 -74.524 1.00 69.19 221 GLN A N 1
ATOM 1675 C CA . GLN A 1 221 ? 57.199 9.018 -74.991 1.00 69.19 221 GLN A CA 1
ATOM 1676 C C . GLN A 1 221 ? 58.683 9.022 -75.393 1.00 69.19 221 GLN A C 1
ATOM 1678 O O . GLN A 1 221 ? 59.012 9.537 -76.460 1.00 69.19 221 GLN A O 1
ATOM 1683 N N . ASP A 1 222 ? 59.545 8.349 -74.626 1.00 70.94 222 ASP A N 1
ATOM 1684 C CA . ASP A 1 222 ? 60.950 8.114 -74.995 1.00 70.94 222 ASP A CA 1
ATOM 1685 C C . ASP A 1 222 ? 61.070 7.254 -76.277 1.00 70.94 222 ASP A C 1
ATOM 1687 O O . ASP A 1 222 ? 61.910 7.510 -77.151 1.00 70.94 222 ASP A O 1
ATOM 1691 N N . ASP A 1 223 ? 60.184 6.263 -76.441 1.00 62.97 223 ASP A N 1
ATOM 1692 C CA . ASP A 1 223 ? 60.072 5.461 -77.663 1.00 62.97 223 ASP A CA 1
ATOM 1693 C C . ASP A 1 223 ? 59.515 6.281 -78.842 1.00 62.97 223 ASP A C 1
ATOM 1695 O O . ASP A 1 223 ? 59.956 6.102 -79.975 1.00 62.97 223 ASP A O 1
ATOM 1699 N N . ALA A 1 224 ? 58.585 7.217 -78.622 1.00 57.56 224 ALA A N 1
ATOM 1700 C CA . ALA A 1 224 ? 58.072 8.104 -79.672 1.00 57.56 224 ALA A CA 1
ATOM 1701 C C . ALA A 1 224 ? 59.152 9.068 -80.197 1.00 57.56 224 ALA A C 1
ATOM 1703 O O . ALA A 1 224 ? 59.236 9.291 -81.409 1.00 57.56 224 ALA A O 1
ATOM 1704 N N . ASP A 1 225 ? 60.024 9.561 -79.316 1.00 56.47 225 ASP A N 1
ATOM 1705 C CA . ASP A 1 225 ? 61.163 10.405 -79.690 1.00 56.47 225 ASP A CA 1
ATOM 1706 C C . ASP A 1 225 ? 62.256 9.619 -80.448 1.00 56.47 225 ASP A C 1
ATOM 1708 O O . ASP A 1 225 ? 62.988 10.188 -81.264 1.00 56.47 225 ASP A O 1
ATOM 1712 N N . THR A 1 226 ? 62.329 8.294 -80.272 1.00 54.91 226 THR A N 1
ATOM 1713 C CA . THR A 1 226 ? 63.235 7.405 -81.028 1.00 54.91 226 THR A CA 1
ATOM 1714 C C . THR A 1 226 ? 62.593 6.752 -82.265 1.00 54.91 226 THR A C 1
ATOM 1716 O O . THR A 1 226 ? 63.306 6.383 -83.204 1.00 54.91 226 THR A O 1
ATOM 1719 N N . ALA A 1 227 ? 61.260 6.675 -82.349 1.00 44.31 227 ALA A N 1
ATOM 1720 C CA . ALA A 1 227 ? 60.505 5.993 -83.406 1.00 44.31 227 ALA A CA 1
ATOM 1721 C C . ALA A 1 227 ? 60.091 6.870 -84.603 1.00 44.31 227 ALA A C 1
ATOM 1723 O O . ALA A 1 227 ? 59.278 6.432 -85.422 1.00 44.31 227 ALA A O 1
ATOM 1724 N N . SER A 1 228 ? 60.733 8.024 -84.837 1.00 52.56 228 SER A N 1
ATOM 1725 C CA . SER A 1 228 ? 60.648 8.691 -86.156 1.00 52.56 228 SER A CA 1
ATOM 1726 C C . SER A 1 228 ? 61.228 7.848 -87.319 1.00 52.56 228 SER A C 1
ATOM 1728 O O . SER A 1 228 ? 61.235 8.297 -88.465 1.00 52.56 228 SER A O 1
ATOM 1730 N N . ALA A 1 229 ? 61.661 6.600 -87.061 1.00 45.44 229 ALA A N 1
ATOM 1731 C CA . ALA A 1 229 ? 62.244 5.687 -88.043 1.00 45.44 229 ALA A CA 1
ATOM 1732 C C . ALA A 1 229 ? 61.577 4.295 -88.226 1.00 45.44 229 ALA A C 1
ATOM 1734 O O . ALA A 1 229 ? 62.039 3.566 -89.102 1.00 45.44 229 ALA A O 1
ATOM 1735 N N . ALA A 1 230 ? 60.519 3.871 -87.508 1.00 48.59 230 ALA A N 1
ATOM 1736 C CA . ALA A 1 230 ? 59.917 2.540 -87.766 1.00 48.59 230 ALA A CA 1
ATOM 1737 C C . ALA A 1 230 ? 58.444 2.374 -87.319 1.00 48.59 230 ALA A C 1
ATOM 1739 O O . ALA A 1 230 ? 58.128 2.299 -86.136 1.00 48.59 230 ALA A O 1
ATOM 1740 N N . SER A 1 231 ? 57.536 2.226 -88.288 1.00 47.09 231 SER A N 1
ATOM 1741 C CA . SER A 1 231 ? 56.070 2.217 -88.146 1.00 47.09 231 SER A CA 1
ATOM 1742 C C . SER A 1 231 ? 55.438 0.822 -87.963 1.00 47.09 231 SER A C 1
ATOM 1744 O O . SER A 1 231 ? 54.600 0.408 -88.765 1.00 47.09 231 SER A O 1
ATOM 1746 N N . ALA A 1 232 ? 55.812 0.080 -86.914 1.00 49.34 232 ALA A N 1
ATOM 1747 C CA . ALA A 1 232 ? 55.277 -1.273 -86.668 1.00 49.34 232 ALA A CA 1
ATOM 1748 C C . ALA A 1 232 ? 54.826 -1.670 -85.232 1.00 49.34 232 ALA A C 1
ATOM 1750 O O . ALA A 1 232 ? 54.110 -2.670 -85.153 1.00 49.34 232 ALA A O 1
ATOM 1751 N N . PRO A 1 233 ? 55.113 -0.971 -84.104 1.00 50.91 233 PRO A N 1
ATOM 1752 C CA . PRO A 1 233 ? 54.716 -1.494 -82.781 1.00 50.91 233 PRO A CA 1
ATOM 1753 C C . PRO A 1 233 ? 53.316 -1.102 -82.257 1.00 50.91 233 PRO A C 1
ATOM 1755 O O . PRO A 1 233 ? 52.864 -1.695 -81.280 1.00 50.91 233 PRO A O 1
ATOM 1758 N N . MET A 1 234 ? 52.585 -0.157 -82.866 1.00 52.19 234 MET A N 1
ATOM 1759 C CA . MET A 1 234 ? 51.366 0.422 -82.250 1.00 52.19 234 MET A CA 1
ATOM 1760 C C . MET A 1 234 ? 50.176 -0.542 -82.048 1.00 52.19 234 MET A C 1
ATOM 1762 O O . MET A 1 234 ? 49.292 -0.265 -81.238 1.00 52.19 234 MET A O 1
ATOM 1766 N N . ALA A 1 235 ? 50.131 -1.682 -82.744 1.00 55.44 235 ALA A N 1
ATOM 1767 C CA . ALA A 1 235 ? 49.019 -2.630 -82.615 1.00 55.44 235 ALA A CA 1
ATOM 1768 C C . ALA A 1 235 ? 49.022 -3.395 -81.275 1.00 55.44 235 ALA A C 1
ATOM 1770 O O . ALA A 1 235 ? 47.958 -3.769 -80.783 1.00 55.44 235 ALA A O 1
ATOM 1771 N N . ALA A 1 236 ? 50.192 -3.605 -80.660 1.00 56.84 236 ALA A N 1
ATOM 1772 C CA . ALA A 1 236 ? 50.296 -4.289 -79.367 1.00 56.84 236 ALA A CA 1
ATOM 1773 C C . ALA A 1 236 ? 49.842 -3.388 -78.203 1.00 56.84 236 ALA A C 1
ATOM 1775 O O . ALA A 1 236 ? 49.178 -3.851 -77.276 1.00 56.84 236 ALA A O 1
ATOM 1776 N N . SER A 1 237 ? 50.123 -2.087 -78.293 1.00 60.28 237 SER A N 1
ATOM 1777 C CA . SER A 1 237 ? 49.751 -1.081 -77.291 1.00 60.28 237 SER A CA 1
ATOM 1778 C C . SER A 1 237 ? 48.231 -0.899 -77.194 1.00 60.28 237 SER A C 1
ATOM 1780 O O . SER A 1 237 ? 47.689 -0.786 -76.097 1.00 60.28 237 SER A O 1
ATOM 1782 N N . GLY A 1 238 ? 47.521 -0.944 -78.329 1.00 66.25 238 GLY A N 1
ATOM 1783 C CA . GLY A 1 238 ? 46.056 -0.844 -78.361 1.00 66.25 238 GLY A CA 1
ATOM 1784 C C . GLY A 1 238 ? 45.346 -2.009 -77.660 1.00 66.25 238 GLY A C 1
ATOM 1785 O O . GLY A 1 238 ? 44.348 -1.798 -76.975 1.00 66.25 238 GLY A O 1
ATOM 1786 N N . GLY A 1 239 ? 45.887 -3.229 -77.766 1.00 71.50 239 GLY A N 1
ATOM 1787 C CA . GLY A 1 239 ? 45.346 -4.405 -77.074 1.00 71.50 239 GLY A CA 1
ATOM 1788 C C . GLY A 1 239 ? 45.462 -4.301 -75.552 1.00 71.50 239 GLY A C 1
ATOM 1789 O O . GLY A 1 239 ? 44.501 -4.596 -74.843 1.00 71.50 239 GLY A O 1
ATOM 1790 N N . ALA A 1 240 ? 46.601 -3.806 -75.055 1.00 71.94 240 ALA A N 1
ATOM 1791 C CA . ALA A 1 240 ? 46.795 -3.561 -73.629 1.00 71.94 240 ALA A CA 1
ATOM 1792 C C . ALA A 1 240 ? 45.804 -2.511 -73.103 1.00 71.94 240 ALA A C 1
ATOM 1794 O O . ALA A 1 240 ? 45.169 -2.743 -72.081 1.00 71.94 240 ALA A O 1
ATOM 1795 N N . ILE A 1 241 ? 45.594 -1.404 -73.825 1.00 70.75 241 ILE A N 1
ATOM 1796 C CA . ILE A 1 241 ? 44.654 -0.344 -73.416 1.00 70.75 241 ILE A CA 1
ATOM 1797 C C . ILE A 1 241 ? 43.216 -0.871 -73.314 1.00 70.75 241 ILE A C 1
ATOM 1799 O O . ILE A 1 241 ? 42.529 -0.581 -72.337 1.00 70.75 241 ILE A O 1
ATOM 1803 N N . VAL A 1 242 ? 42.758 -1.679 -74.277 1.00 73.00 242 VAL A N 1
ATOM 1804 C CA . VAL A 1 242 ? 41.410 -2.277 -74.229 1.00 73.00 242 VAL A CA 1
ATOM 1805 C C . VAL A 1 242 ? 41.277 -3.249 -73.054 1.00 73.00 242 VAL A C 1
ATOM 1807 O O . VAL A 1 242 ? 40.254 -3.253 -72.368 1.00 73.00 242 VAL A O 1
ATOM 1810 N N . GLN A 1 243 ? 42.315 -4.044 -72.781 1.00 77.31 243 GLN A N 1
ATOM 1811 C CA . GLN A 1 243 ? 42.325 -4.969 -71.650 1.00 77.31 243 GLN A CA 1
ATOM 1812 C C . GLN A 1 243 ? 42.308 -4.221 -70.305 1.00 77.31 243 GLN A C 1
ATOM 1814 O O . GLN A 1 243 ? 41.526 -4.572 -69.423 1.00 77.31 243 GLN A O 1
ATOM 1819 N N . TRP A 1 244 ? 43.079 -3.138 -70.186 1.00 76.00 244 TRP A N 1
ATOM 1820 C CA . TRP A 1 244 ? 43.066 -2.235 -69.033 1.00 76.00 244 TRP A CA 1
ATOM 1821 C C . TRP A 1 244 ? 41.713 -1.558 -68.838 1.00 76.00 244 TRP A C 1
ATOM 1823 O O . TRP A 1 244 ? 41.201 -1.526 -67.723 1.00 76.00 244 TRP A O 1
ATOM 1833 N N . HIS A 1 245 ? 41.095 -1.065 -69.913 1.00 76.88 245 HIS A N 1
ATOM 1834 C CA . HIS A 1 245 ? 39.777 -0.438 -69.839 1.00 76.88 245 HIS A CA 1
ATOM 1835 C C . HIS A 1 245 ? 38.707 -1.432 -69.367 1.00 76.88 245 HIS A C 1
ATOM 1837 O O . HIS A 1 245 ? 37.909 -1.113 -68.486 1.00 76.88 245 HIS A O 1
ATOM 1843 N N . SER A 1 246 ? 38.744 -2.670 -69.874 1.00 80.06 246 SER A N 1
ATOM 1844 C CA . SER A 1 246 ? 37.858 -3.744 -69.412 1.00 80.06 246 SER A CA 1
ATOM 1845 C C . SER A 1 246 ? 38.084 -4.087 -67.936 1.00 80.06 246 SER A C 1
ATOM 1847 O O . SER A 1 246 ? 37.117 -4.336 -67.216 1.00 80.06 246 SER A O 1
ATOM 1849 N N . GLN A 1 247 ? 39.336 -4.109 -67.475 1.00 80.94 247 GLN A N 1
ATOM 1850 C CA . GLN A 1 247 ? 39.668 -4.409 -66.083 1.00 80.94 247 GLN A CA 1
ATOM 1851 C C . GLN A 1 247 ? 39.224 -3.282 -65.140 1.00 80.94 247 GLN A C 1
ATOM 1853 O O . GLN A 1 247 ? 38.655 -3.557 -64.084 1.00 80.94 247 GLN A O 1
ATOM 1858 N N . LEU A 1 248 ? 39.397 -2.022 -65.551 1.00 74.94 248 LEU A N 1
ATOM 1859 C CA . LEU A 1 248 ? 38.927 -0.851 -64.811 1.00 74.94 248 LEU A CA 1
ATOM 1860 C C . LEU A 1 248 ? 37.397 -0.851 -64.693 1.00 74.94 248 LEU A C 1
ATOM 1862 O O . LEU A 1 248 ? 36.860 -0.667 -63.603 1.00 74.94 248 LEU A O 1
ATOM 1866 N N . GLN A 1 249 ? 36.689 -1.130 -65.792 1.00 82.56 249 GLN A N 1
ATOM 1867 C CA . GLN A 1 249 ? 35.227 -1.212 -65.805 1.00 82.56 249 GLN A CA 1
ATOM 1868 C C . GLN A 1 249 ? 34.715 -2.339 -64.897 1.00 82.56 249 GLN A C 1
ATOM 1870 O O . GLN A 1 249 ? 33.736 -2.156 -64.170 1.00 82.56 249 GLN A O 1
ATOM 1875 N N . GLN A 1 250 ? 35.393 -3.490 -64.891 1.00 83.44 250 GLN A N 1
ATOM 1876 C CA . GLN A 1 250 ? 35.053 -4.596 -63.999 1.00 83.44 250 GLN A CA 1
ATOM 1877 C C . GLN A 1 250 ? 35.271 -4.221 -62.526 1.00 83.44 250 GLN A C 1
ATOM 1879 O O . GLN A 1 250 ? 34.400 -4.496 -61.698 1.00 83.44 250 GLN A O 1
ATOM 1884 N N . GLN A 1 251 ? 36.378 -3.549 -62.193 1.00 77.75 251 GLN A N 1
ATOM 1885 C CA . GLN A 1 251 ? 36.608 -3.039 -60.837 1.00 77.75 251 GLN A CA 1
ATOM 1886 C C . GLN A 1 251 ? 35.541 -2.018 -60.420 1.00 77.75 251 GLN A C 1
ATOM 1888 O O . GLN A 1 251 ? 35.038 -2.075 -59.300 1.00 77.75 251 GLN A O 1
ATOM 1893 N N . GLN A 1 252 ? 35.141 -1.123 -61.324 1.00 76.12 252 GLN A N 1
ATOM 1894 C CA . GLN A 1 252 ? 34.119 -0.116 -61.048 1.00 76.12 252 GLN A CA 1
ATOM 1895 C C . GLN A 1 252 ? 32.753 -0.758 -60.759 1.00 76.12 252 GLN A C 1
ATOM 1897 O O . GLN A 1 252 ? 32.060 -0.361 -59.822 1.00 76.12 252 GLN A O 1
ATOM 1902 N N . GLN A 1 253 ? 32.386 -1.806 -61.505 1.00 80.31 253 GLN A N 1
ATOM 1903 C CA . GLN A 1 253 ? 31.172 -2.584 -61.237 1.00 80.31 253 GLN A CA 1
ATOM 1904 C C . GLN A 1 253 ? 31.232 -3.318 -59.893 1.00 80.31 253 GLN A C 1
ATOM 1906 O O . GLN A 1 253 ? 30.228 -3.352 -59.178 1.00 80.31 253 GLN A O 1
ATOM 1911 N N . GLN A 1 254 ? 32.393 -3.873 -59.528 1.00 78.75 254 GLN A N 1
ATOM 1912 C CA . GLN A 1 254 ? 32.594 -4.515 -58.225 1.00 78.75 254 GLN A CA 1
ATOM 1913 C C . GLN A 1 254 ? 32.460 -3.512 -57.075 1.00 78.75 254 GLN A C 1
ATOM 1915 O O . GLN A 1 254 ? 31.759 -3.802 -56.108 1.00 78.75 254 GLN A O 1
ATOM 1920 N N . LEU A 1 255 ? 33.047 -2.319 -57.204 1.00 74.56 255 LEU A N 1
ATOM 1921 C CA . LEU A 1 255 ? 32.886 -1.229 -56.238 1.00 74.56 255 LEU A CA 1
ATOM 1922 C C . LEU A 1 255 ? 31.419 -0.814 -56.088 1.00 74.56 255 LEU A C 1
ATOM 1924 O O . LEU A 1 255 ? 30.943 -0.662 -54.966 1.00 74.56 255 LEU A O 1
ATOM 1928 N N . HIS A 1 256 ? 30.675 -0.698 -57.192 1.00 74.81 256 HIS A N 1
ATOM 1929 C CA . HIS A 1 256 ? 29.252 -0.360 -57.129 1.00 74.81 256 HIS A CA 1
ATOM 1930 C C . HIS A 1 256 ? 28.408 -1.441 -56.449 1.00 74.81 256 HIS A C 1
ATOM 1932 O O . HIS A 1 256 ? 27.573 -1.113 -55.606 1.00 74.81 256 HIS A O 1
ATOM 1938 N N . HIS A 1 257 ? 28.635 -2.719 -56.767 1.00 80.19 257 HIS A N 1
ATOM 1939 C CA . HIS A 1 257 ? 27.955 -3.822 -56.079 1.00 80.19 257 HIS A CA 1
ATOM 1940 C C . HIS A 1 257 ? 28.290 -3.847 -54.589 1.00 80.19 257 HIS A C 1
ATOM 1942 O O . HIS A 1 257 ? 27.399 -4.039 -53.763 1.00 80.19 257 HIS A O 1
ATOM 1948 N N . HIS A 1 258 ? 29.556 -3.618 -54.240 1.00 78.19 258 HIS A N 1
ATOM 1949 C CA . HIS A 1 258 ? 29.995 -3.594 -52.854 1.00 78.19 258 HIS A CA 1
ATOM 1950 C C . HIS A 1 258 ? 29.361 -2.435 -52.074 1.00 78.19 258 HIS A C 1
ATOM 1952 O O . HIS A 1 258 ? 28.830 -2.649 -50.987 1.00 78.19 258 HIS A O 1
ATOM 1958 N N . HIS A 1 259 ? 29.334 -1.234 -52.657 1.00 78.19 259 HIS A N 1
ATOM 1959 C CA . HIS A 1 259 ? 28.696 -0.066 -52.053 1.00 78.19 259 HIS A CA 1
ATOM 1960 C C . HIS A 1 259 ? 27.188 -0.272 -51.858 1.00 78.19 259 HIS A C 1
ATOM 1962 O O . HIS A 1 259 ? 26.658 0.015 -50.787 1.00 78.19 259 HIS A O 1
ATOM 1968 N N . HIS A 1 260 ? 26.497 -0.829 -52.858 1.00 80.50 260 HIS A N 1
ATOM 1969 C CA . HIS A 1 260 ? 25.067 -1.099 -52.733 1.00 80.50 260 HIS A CA 1
ATOM 1970 C C . HIS A 1 260 ? 24.771 -2.165 -51.671 1.00 80.50 260 HIS A C 1
ATOM 1972 O O . HIS A 1 260 ? 23.849 -2.002 -50.875 1.00 80.50 260 HIS A O 1
ATOM 1978 N N . HIS A 1 261 ? 25.575 -3.230 -51.614 1.00 82.06 261 HIS A N 1
ATOM 1979 C CA . HIS A 1 261 ? 25.436 -4.247 -50.577 1.00 82.06 261 HIS A CA 1
ATOM 1980 C C . HIS A 1 261 ? 25.680 -3.667 -49.176 1.00 82.06 261 HIS A C 1
ATOM 1982 O O . HIS A 1 261 ? 24.911 -3.954 -48.265 1.00 82.06 261 HIS A O 1
ATOM 1988 N N . GLN A 1 262 ? 26.675 -2.788 -49.007 1.00 75.25 262 GLN A N 1
ATOM 1989 C CA . GLN A 1 262 ? 26.892 -2.098 -47.732 1.00 75.25 262 GLN A CA 1
ATOM 1990 C C . GLN A 1 262 ? 25.708 -1.217 -47.329 1.00 75.25 262 GLN A C 1
ATOM 1992 O O . GLN A 1 262 ? 25.291 -1.268 -46.174 1.00 75.25 262 GLN A O 1
ATOM 1997 N N . GLN A 1 263 ? 25.134 -0.451 -48.263 1.00 77.31 263 GLN A N 1
ATOM 1998 C CA . GLN A 1 263 ? 23.923 0.323 -47.982 1.00 77.31 263 GLN A CA 1
ATOM 1999 C C . GLN A 1 263 ? 22.794 -0.575 -47.472 1.00 77.31 263 GLN A C 1
ATOM 2001 O O . GLN A 1 263 ? 22.136 -0.222 -46.501 1.00 77.31 263 GLN A O 1
ATOM 2006 N N . GLN A 1 264 ? 22.602 -1.751 -48.076 1.00 83.38 264 GLN A N 1
ATOM 2007 C CA . GLN A 1 264 ? 21.583 -2.699 -47.625 1.00 83.38 264 GLN A CA 1
ATOM 2008 C C . GLN A 1 264 ? 21.869 -3.252 -46.223 1.00 83.38 264 GLN A C 1
ATOM 2010 O O . GLN A 1 264 ? 20.937 -3.372 -45.434 1.00 83.38 264 GLN A O 1
ATOM 2015 N N . VAL A 1 265 ? 23.129 -3.558 -45.891 1.00 82.50 265 VAL A N 1
ATOM 2016 C CA . VAL A 1 265 ? 23.503 -4.052 -44.552 1.00 82.50 265 VAL A CA 1
ATOM 2017 C C . VAL A 1 265 ? 23.261 -2.982 -43.487 1.00 82.50 265 VAL A C 1
ATOM 2019 O O . VAL A 1 265 ? 22.601 -3.261 -42.493 1.00 82.50 265 VAL A O 1
ATOM 2022 N N . VAL A 1 266 ? 23.703 -1.743 -43.723 1.00 76.31 266 VAL A N 1
ATOM 2023 C CA . VAL A 1 266 ? 23.486 -0.630 -42.781 1.00 76.31 266 VAL A CA 1
ATOM 2024 C C . VAL A 1 266 ? 21.995 -0.319 -42.624 1.00 76.31 266 VAL A C 1
ATOM 2026 O O . VAL A 1 266 ? 21.532 -0.047 -41.519 1.00 76.31 266 VAL A O 1
ATOM 2029 N N . GLN A 1 267 ? 21.225 -0.383 -43.714 1.00 75.44 267 GLN A N 1
ATOM 2030 C CA . GLN A 1 267 ? 19.774 -0.208 -43.673 1.00 75.44 267 GLN A CA 1
ATOM 2031 C C . GLN A 1 267 ? 19.106 -1.305 -42.827 1.00 75.44 267 GLN A C 1
ATOM 2033 O O . GLN A 1 267 ? 18.274 -0.993 -41.979 1.00 75.44 267 GLN A O 1
ATOM 2038 N N . ALA A 1 268 ? 19.499 -2.568 -43.019 1.00 77.56 268 ALA A N 1
ATOM 2039 C CA . ALA A 1 268 ? 18.957 -3.699 -42.272 1.00 77.56 268 ALA A CA 1
ATOM 2040 C C . ALA A 1 268 ? 19.295 -3.619 -40.773 1.00 77.56 268 ALA A C 1
ATOM 2042 O O . ALA A 1 268 ? 18.411 -3.810 -39.941 1.00 77.56 268 ALA A O 1
ATOM 2043 N N . GLU A 1 269 ? 20.537 -3.270 -40.419 1.00 76.19 269 GLU A N 1
ATOM 2044 C CA . GLU A 1 269 ? 20.939 -3.054 -39.022 1.00 76.19 269 GLU A CA 1
ATOM 2045 C C . GLU A 1 269 ? 20.162 -1.893 -38.380 1.00 76.19 269 GLU A C 1
ATOM 2047 O O . GLU A 1 269 ? 19.728 -1.990 -37.230 1.00 76.19 269 GLU A O 1
ATOM 2052 N N . LEU A 1 270 ? 19.928 -0.802 -39.118 1.00 74.81 270 LEU A N 1
ATOM 2053 C CA . LEU A 1 270 ? 19.139 0.330 -38.629 1.00 74.81 270 LEU A CA 1
ATOM 2054 C C . LEU A 1 270 ? 17.670 -0.054 -38.379 1.00 74.81 270 LEU A C 1
ATOM 2056 O O . LEU A 1 270 ? 17.092 0.359 -37.371 1.00 74.81 270 LEU A O 1
ATOM 2060 N N . GLU A 1 271 ? 17.069 -0.839 -39.275 1.00 80.38 271 GLU A N 1
ATOM 2061 C CA . GLU A 1 271 ? 15.704 -1.359 -39.123 1.00 80.38 271 GLU A CA 1
ATOM 2062 C C . GLU A 1 271 ? 15.594 -2.322 -37.930 1.00 80.38 271 GLU A C 1
ATOM 2064 O O . GLU A 1 271 ? 14.632 -2.248 -37.160 1.00 80.38 271 GLU A O 1
ATOM 2069 N N . GLU A 1 272 ? 16.598 -3.177 -37.712 1.00 85.06 272 GLU A N 1
ATOM 2070 C CA . GLU A 1 272 ? 16.658 -4.066 -36.548 1.00 85.06 272 GLU A CA 1
ATOM 2071 C C . GLU A 1 272 ? 16.779 -3.280 -35.235 1.00 85.06 272 GLU A C 1
ATOM 2073 O O . GLU A 1 272 ? 16.041 -3.549 -34.281 1.00 85.06 272 GLU A O 1
ATOM 2078 N N . GLN A 1 273 ? 17.630 -2.249 -35.188 1.00 75.25 273 GLN A N 1
ATOM 2079 C CA . GLN A 1 273 ? 17.720 -1.378 -34.015 1.00 75.25 273 GLN A CA 1
ATOM 2080 C C . GLN A 1 273 ? 16.419 -0.612 -33.757 1.00 75.25 273 GLN A C 1
ATOM 2082 O O . GLN A 1 273 ? 15.984 -0.523 -32.608 1.00 75.25 273 GLN A O 1
ATOM 2087 N N . GLN A 1 274 ? 15.749 -0.105 -34.797 1.00 74.94 274 GLN A N 1
ATOM 2088 C CA . GLN A 1 274 ? 14.434 0.524 -34.639 1.00 74.94 274 GLN A CA 1
ATOM 2089 C C . GLN A 1 274 ? 13.398 -0.443 -34.067 1.00 74.94 274 GLN A C 1
ATOM 2091 O O . GLN A 1 274 ? 12.628 -0.061 -33.182 1.00 74.94 274 GLN A O 1
ATOM 2096 N N . ARG A 1 275 ? 13.398 -1.696 -34.527 1.00 87.06 275 ARG A N 1
ATOM 2097 C CA . ARG A 1 275 ? 12.510 -2.732 -33.997 1.00 87.06 275 ARG A CA 1
ATOM 2098 C C . ARG A 1 275 ? 12.787 -3.011 -32.518 1.00 87.06 275 ARG A C 1
ATOM 2100 O O . ARG A 1 275 ? 11.843 -3.084 -31.737 1.00 87.06 275 ARG A O 1
ATOM 2107 N N . LEU A 1 276 ? 14.056 -3.118 -32.122 1.00 80.50 276 LEU A N 1
ATOM 2108 C CA . LEU A 1 276 ? 14.449 -3.311 -30.721 1.00 80.50 276 LEU A CA 1
ATOM 2109 C C . LEU A 1 276 ? 14.025 -2.138 -29.826 1.00 80.50 276 LEU A C 1
ATOM 2111 O O . LEU A 1 276 ? 13.537 -2.361 -28.718 1.00 80.50 276 LEU A O 1
ATOM 2115 N N . VAL A 1 277 ? 14.162 -0.898 -30.305 1.00 74.06 277 VAL A N 1
ATOM 2116 C CA . VAL A 1 277 ? 13.697 0.295 -29.578 1.00 74.06 277 VAL A CA 1
ATOM 2117 C C . VAL A 1 277 ? 12.177 0.276 -29.403 1.00 74.06 277 VAL A C 1
ATOM 2119 O O . VAL A 1 277 ? 11.696 0.541 -28.302 1.00 74.06 277 VAL A O 1
ATOM 2122 N N . GLN A 1 278 ? 11.416 -0.085 -30.441 1.00 75.81 278 GLN A N 1
ATOM 2123 C CA . GLN A 1 278 ? 9.959 -0.219 -30.333 1.00 75.81 278 GLN A CA 1
ATOM 2124 C C . GLN A 1 278 ? 9.552 -1.308 -29.336 1.00 75.81 278 GLN A C 1
ATOM 2126 O O . GLN A 1 278 ? 8.661 -1.088 -28.519 1.00 75.81 278 GLN A O 1
ATOM 2131 N N . GLU A 1 279 ? 10.227 -2.459 -29.354 1.00 83.31 279 GLU A N 1
ATOM 2132 C CA . GLU A 1 279 ? 9.949 -3.554 -28.423 1.00 83.31 279 GLU A CA 1
ATOM 2133 C C . GLU A 1 279 ? 10.226 -3.144 -26.967 1.00 83.31 279 GLU A C 1
ATOM 2135 O O . GLU A 1 279 ? 9.417 -3.422 -26.079 1.00 83.31 279 GLU A O 1
ATOM 2140 N N . LEU A 1 280 ? 11.320 -2.414 -26.717 1.00 73.25 280 LEU A N 1
ATOM 2141 C CA . LEU A 1 280 ? 11.625 -1.853 -25.398 1.00 73.25 280 LEU A CA 1
ATOM 2142 C C . LEU A 1 280 ? 10.589 -0.816 -24.958 1.00 73.25 280 LEU A C 1
ATOM 2144 O O . LEU A 1 280 ? 10.128 -0.869 -23.819 1.00 73.25 280 LEU A O 1
ATOM 2148 N N . GLN A 1 281 ? 10.172 0.088 -25.848 1.00 69.62 281 GLN A N 1
ATOM 2149 C CA . GLN A 1 281 ? 9.098 1.041 -25.552 1.00 69.62 281 GLN A CA 1
ATOM 2150 C C . GLN A 1 281 ? 7.796 0.319 -25.180 1.00 69.62 281 GLN A C 1
ATOM 2152 O O . GLN A 1 281 ? 7.146 0.691 -24.203 1.00 69.62 281 GLN A O 1
ATOM 2157 N N . GLN A 1 282 ? 7.442 -0.754 -25.894 1.00 79.00 282 GLN A N 1
ATOM 2158 C CA . GLN A 1 282 ? 6.278 -1.576 -25.562 1.00 79.00 282 GLN A CA 1
ATOM 2159 C C . GLN A 1 282 ? 6.404 -2.211 -24.169 1.00 79.00 282 GLN A C 1
ATOM 2161 O O . GLN A 1 282 ? 5.452 -2.180 -23.390 1.00 79.00 282 GLN A O 1
ATOM 2166 N N . GLN A 1 283 ? 7.576 -2.755 -23.829 1.00 76.81 283 GLN A N 1
ATOM 2167 C CA . GLN A 1 283 ? 7.820 -3.347 -22.510 1.00 76.81 283 GLN A CA 1
ATOM 2168 C C . GLN A 1 283 ? 7.729 -2.311 -21.383 1.00 76.81 283 GLN A C 1
ATOM 2170 O O . GLN A 1 283 ? 7.136 -2.601 -20.344 1.00 76.81 283 GLN A O 1
ATOM 2175 N N . VAL A 1 284 ? 8.249 -1.096 -21.592 1.00 73.38 284 VAL A N 1
ATOM 2176 C CA . VAL A 1 284 ? 8.134 0.008 -20.624 1.00 73.38 284 VAL A CA 1
ATOM 2177 C C . VAL A 1 284 ? 6.669 0.373 -20.383 1.00 73.38 284 VAL A C 1
ATOM 2179 O O . VAL A 1 284 ? 6.267 0.496 -19.228 1.00 73.38 284 VAL A O 1
ATOM 2182 N N . ILE A 1 285 ? 5.850 0.463 -21.436 1.00 75.00 285 ILE A N 1
ATOM 2183 C CA . ILE A 1 285 ? 4.408 0.738 -21.307 1.00 75.00 285 ILE A CA 1
ATOM 2184 C C . ILE A 1 285 ? 3.715 -0.349 -20.477 1.00 75.00 285 ILE A C 1
ATOM 2186 O O . ILE A 1 285 ? 2.950 -0.038 -19.563 1.00 75.00 285 ILE A O 1
ATOM 2190 N N . VAL A 1 286 ? 4.003 -1.626 -20.751 1.00 80.31 286 VAL A N 1
ATOM 2191 C CA . VAL A 1 286 ? 3.421 -2.750 -19.997 1.00 80.31 286 VAL A CA 1
ATOM 2192 C C . VAL A 1 286 ? 3.837 -2.705 -18.525 1.00 80.31 286 VAL A C 1
ATOM 2194 O O . VAL A 1 286 ? 3.002 -2.910 -17.643 1.00 80.31 286 VAL A O 1
ATOM 2197 N N . LEU A 1 287 ? 5.106 -2.411 -18.232 1.00 73.44 287 LEU A N 1
ATOM 2198 C CA . LEU A 1 287 ? 5.581 -2.263 -16.855 1.00 73.44 287 LEU A CA 1
ATOM 2199 C C . LEU A 1 287 ? 4.920 -1.078 -16.148 1.00 73.44 287 LEU A C 1
ATOM 2201 O O . LEU A 1 287 ? 4.523 -1.211 -14.993 1.00 73.44 287 LEU A O 1
ATOM 2205 N N . GLN A 1 288 ? 4.742 0.049 -16.836 1.00 72.75 288 GLN A N 1
ATOM 2206 C CA . GLN A 1 288 ? 4.088 1.231 -16.283 1.00 72.75 288 GLN A CA 1
ATOM 2207 C C . GLN A 1 288 ? 2.614 0.959 -15.942 1.00 72.75 288 GLN A C 1
ATOM 2209 O O . GLN A 1 288 ? 2.164 1.323 -14.856 1.00 72.75 288 GLN A O 1
ATOM 2214 N N . GLN A 1 289 ? 1.888 0.242 -16.808 1.00 77.62 289 GLN A N 1
ATOM 2215 C CA . GLN A 1 289 ? 0.513 -0.197 -16.536 1.00 77.62 289 GLN A CA 1
ATOM 2216 C C . GLN A 1 289 ? 0.437 -1.155 -15.341 1.00 77.62 289 GLN A C 1
ATOM 2218 O O . GLN A 1 289 ? -0.445 -1.025 -14.495 1.00 77.62 289 GLN A O 1
ATOM 2223 N N . GLN A 1 290 ? 1.380 -2.095 -15.227 1.00 77.25 290 GLN A N 1
ATOM 2224 C CA . GLN A 1 290 ? 1.445 -2.999 -14.074 1.00 77.25 290 GLN A CA 1
ATOM 2225 C C . GLN A 1 290 ? 1.724 -2.245 -12.770 1.00 77.25 290 GLN A C 1
ATOM 2227 O O . GLN A 1 290 ? 1.144 -2.582 -11.740 1.00 77.25 290 GLN A O 1
ATOM 2232 N N . LEU A 1 291 ? 2.571 -1.213 -12.815 1.00 69.44 291 LEU A N 1
ATOM 2233 C CA . LEU A 1 291 ? 2.868 -0.373 -11.658 1.00 69.44 291 LEU A CA 1
ATOM 2234 C C . LEU A 1 291 ? 1.646 0.452 -11.232 1.00 69.44 291 LEU A C 1
ATOM 2236 O O . LEU A 1 291 ? 1.352 0.533 -10.044 1.00 69.44 291 LEU A O 1
ATOM 2240 N N . GLN A 1 292 ? 0.898 1.008 -12.190 1.00 71.44 292 GLN A N 1
ATOM 2241 C CA . GLN A 1 292 ? -0.365 1.704 -11.918 1.00 71.44 292 GLN A CA 1
ATOM 2242 C C . GLN A 1 292 ? -1.422 0.767 -11.325 1.00 71.44 292 GLN A C 1
ATOM 2244 O O . GLN A 1 292 ? -2.092 1.139 -10.364 1.00 71.44 292 GLN A O 1
ATOM 2249 N N . ALA A 1 293 ? -1.542 -0.458 -11.842 1.00 72.69 293 ALA A N 1
ATOM 2250 C CA . ALA A 1 293 ? -2.454 -1.455 -11.288 1.00 72.69 293 ALA A CA 1
ATOM 2251 C C . ALA A 1 293 ? -2.078 -1.834 -9.844 1.00 72.69 293 ALA A C 1
ATOM 2253 O O . ALA A 1 293 ? -2.951 -1.905 -8.981 1.00 72.69 293 ALA A O 1
ATOM 2254 N N . ALA A 1 294 ? -0.785 -2.023 -9.562 1.00 68.81 294 ALA A N 1
ATOM 2255 C CA . ALA A 1 294 ? -0.298 -2.301 -8.212 1.00 68.81 294 ALA A CA 1
ATOM 2256 C C . ALA A 1 294 ? -0.542 -1.121 -7.254 1.00 68.81 294 ALA A C 1
ATOM 2258 O O . ALA A 1 294 ? -1.031 -1.327 -6.146 1.00 68.81 294 ALA A O 1
ATOM 2259 N N . ALA A 1 295 ? -0.289 0.115 -7.698 1.00 68.56 295 ALA A N 1
ATOM 2260 C CA . ALA A 1 295 ? -0.568 1.316 -6.911 1.00 68.56 295 ALA A CA 1
ATOM 2261 C C . ALA A 1 295 ? -2.070 1.480 -6.615 1.00 68.56 295 ALA A C 1
ATOM 2263 O O . ALA A 1 295 ? -2.446 1.846 -5.503 1.00 68.56 295 ALA A O 1
ATOM 2264 N N . GLY A 1 296 ? -2.941 1.157 -7.578 1.00 75.62 296 GLY A N 1
ATOM 2265 C CA . GLY A 1 296 ? -4.391 1.132 -7.368 1.00 75.62 296 GLY A CA 1
ATOM 2266 C C . GLY A 1 296 ? -4.824 0.089 -6.332 1.00 75.62 296 GLY A C 1
ATOM 2267 O O . GLY A 1 296 ? -5.693 0.365 -5.507 1.00 75.62 296 GLY A O 1
ATOM 2268 N N . GLN A 1 297 ? -4.186 -1.087 -6.322 1.00 73.38 297 GLN A N 1
ATOM 2269 C CA . GLN A 1 297 ? -4.428 -2.120 -5.309 1.00 73.38 297 GLN A CA 1
ATOM 2270 C C . GLN A 1 297 ? -3.969 -1.685 -3.911 1.00 73.38 297 GLN A C 1
ATOM 2272 O O . GLN A 1 297 ? -4.705 -1.892 -2.946 1.00 73.38 297 GLN A O 1
ATOM 2277 N N . GLU 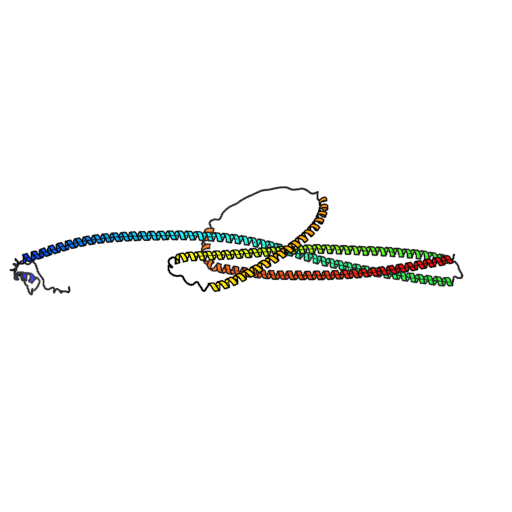A 1 298 ? -2.802 -1.045 -3.791 1.00 71.31 298 GLU A N 1
ATOM 2278 C CA . GLU A 1 298 ? -2.347 -0.471 -2.517 1.00 71.31 298 GLU A CA 1
ATOM 2279 C C . GLU A 1 298 ? -3.291 0.626 -2.020 1.00 71.31 298 GLU A C 1
ATOM 2281 O O . GLU A 1 298 ? -3.655 0.628 -0.846 1.00 71.31 298 GLU A O 1
ATOM 2286 N N . ALA A 1 299 ? -3.744 1.526 -2.898 1.00 68.88 299 ALA A N 1
ATOM 2287 C CA . ALA A 1 299 ? -4.695 2.571 -2.528 1.00 68.88 299 ALA A CA 1
ATOM 2288 C C . ALA A 1 299 ? -6.008 1.977 -1.989 1.00 68.88 299 ALA A C 1
ATOM 2290 O O . ALA A 1 299 ? -6.487 2.398 -0.935 1.00 68.88 299 ALA A O 1
ATOM 2291 N N . ALA A 1 300 ? -6.543 0.944 -2.649 1.00 71.12 300 ALA A N 1
ATOM 2292 C CA . ALA A 1 300 ? -7.734 0.233 -2.188 1.00 71.12 300 ALA A CA 1
ATOM 2293 C C . ALA A 1 300 ? -7.513 -0.470 -0.834 1.00 71.12 300 ALA A C 1
ATOM 2295 O O . ALA A 1 300 ? -8.391 -0.443 0.033 1.00 71.12 300 ALA A O 1
ATOM 2296 N N . ALA A 1 301 ? -6.335 -1.061 -0.613 1.00 67.81 301 ALA A N 1
ATOM 2297 C CA . ALA A 1 301 ? -5.979 -1.685 0.661 1.00 67.81 301 ALA A CA 1
ATOM 2298 C C . ALA A 1 301 ? -5.872 -0.651 1.797 1.00 67.81 301 ALA A C 1
ATOM 2300 O O . ALA A 1 301 ? -6.409 -0.868 2.883 1.00 67.81 301 ALA A O 1
ATOM 2301 N N . VAL A 1 302 ? -5.250 0.505 1.539 1.00 70.06 302 VAL A N 1
ATOM 2302 C CA . VAL A 1 302 ? -5.171 1.621 2.498 1.00 70.06 302 VAL A CA 1
ATOM 2303 C C . VAL A 1 302 ? -6.567 2.140 2.845 1.00 70.06 302 VAL A C 1
ATOM 2305 O O . VAL A 1 302 ? -6.869 2.365 4.017 1.00 70.06 302 VAL A O 1
ATOM 2308 N N . GLN A 1 303 ? -7.439 2.287 1.849 1.00 72.50 303 GLN A N 1
ATOM 2309 C CA . GLN A 1 303 ? -8.813 2.743 2.051 1.00 72.50 303 GLN A CA 1
ATOM 2310 C C . GLN A 1 303 ? -9.621 1.741 2.892 1.00 72.50 303 GLN A C 1
ATOM 2312 O O . GLN A 1 303 ? -10.283 2.139 3.850 1.00 72.50 303 GLN A O 1
ATOM 2317 N N . SER A 1 304 ? -9.465 0.442 2.621 1.00 69.62 304 SER A N 1
ATOM 2318 C CA . SER A 1 304 ? -10.058 -0.640 3.422 1.00 69.62 304 SER A CA 1
ATOM 2319 C C . SER A 1 304 ? -9.556 -0.615 4.875 1.00 69.62 304 SER A C 1
ATOM 2321 O O . SER A 1 304 ? -10.339 -0.757 5.816 1.00 69.62 304 SER A O 1
ATOM 2323 N N . GLY A 1 305 ? -8.259 -0.354 5.083 1.00 70.38 305 GLY A N 1
ATOM 2324 C CA . GLY A 1 305 ? -7.669 -0.186 6.414 1.00 70.38 305 GLY A CA 1
ATOM 2325 C C . GLY A 1 305 ? -8.238 1.014 7.184 1.00 70.38 305 GLY A C 1
ATOM 2326 O O . GLY A 1 305 ? -8.522 0.905 8.378 1.00 70.38 305 GLY A O 1
ATOM 2327 N N . LEU A 1 306 ? -8.470 2.145 6.508 1.00 72.94 306 LEU A N 1
ATOM 2328 C CA . LEU A 1 306 ? -9.092 3.337 7.103 1.00 72.94 306 LEU A CA 1
ATOM 2329 C C . LEU A 1 306 ? -10.563 3.107 7.481 1.00 72.94 306 LEU A C 1
ATOM 2331 O O . LEU A 1 306 ? -11.013 3.561 8.538 1.00 72.94 306 LEU A O 1
ATOM 2335 N N . GLU A 1 307 ? -11.325 2.394 6.652 1.00 76.31 307 GLU A N 1
ATOM 2336 C CA . GLU A 1 307 ? -12.702 2.008 6.982 1.00 76.31 307 GLU A CA 1
ATOM 2337 C C . GLU A 1 307 ? -12.755 1.097 8.206 1.00 76.31 307 GLU A C 1
ATOM 2339 O O . GLU A 1 307 ? -13.587 1.291 9.099 1.00 76.31 307 GLU A O 1
ATOM 2344 N N . TRP A 1 308 ? -11.822 0.152 8.298 1.00 74.00 308 TRP A N 1
ATOM 2345 C CA . TRP A 1 308 ? -11.704 -0.711 9.463 1.00 74.00 308 TRP A CA 1
ATOM 2346 C C . TRP A 1 308 ? -11.325 0.074 10.725 1.00 74.00 308 TRP A C 1
ATOM 2348 O O . TRP A 1 308 ? -11.934 -0.111 11.780 1.00 74.00 308 TRP A O 1
ATOM 2358 N N . GLN A 1 309 ? -10.398 1.029 10.617 1.00 74.94 309 GLN A N 1
ATOM 2359 C CA . GLN A 1 309 ? -10.067 1.935 11.719 1.00 74.94 309 GLN A CA 1
ATOM 2360 C C . GLN A 1 309 ? -11.302 2.715 12.202 1.00 74.94 309 GLN A C 1
ATOM 2362 O O . GLN A 1 309 ? -11.514 2.847 13.411 1.00 74.94 309 GLN A O 1
ATOM 2367 N N . ARG A 1 310 ? -12.160 3.185 11.284 1.00 78.06 310 ARG A N 1
ATOM 2368 C CA . ARG A 1 310 ? -13.446 3.810 11.641 1.00 78.06 310 ARG A CA 1
ATOM 2369 C C . ARG A 1 310 ? -14.394 2.836 12.334 1.00 78.06 310 ARG A C 1
ATOM 2371 O O . ARG A 1 310 ? -15.029 3.225 13.313 1.00 78.06 310 ARG A O 1
ATOM 2378 N N . GLN A 1 311 ? -14.494 1.589 11.872 1.00 73.94 311 GLN A N 1
ATOM 2379 C CA . GLN A 1 311 ? -15.310 0.571 12.544 1.00 73.94 311 GLN A CA 1
ATOM 2380 C C . GLN A 1 311 ? -14.823 0.302 13.969 1.00 73.94 311 GLN A C 1
ATOM 2382 O O . GLN A 1 311 ? -15.639 0.270 14.891 1.00 73.94 311 GLN A O 1
ATOM 2387 N N . LEU A 1 312 ? -13.509 0.179 14.172 1.00 70.00 312 LEU A N 1
ATOM 2388 C CA . LEU A 1 312 ? -12.920 0.036 15.502 1.00 70.00 312 LEU A CA 1
ATOM 2389 C C . LEU A 1 312 ? -13.239 1.227 16.405 1.00 70.00 312 LEU A C 1
ATOM 2391 O O . LEU A 1 312 ? -13.654 1.029 17.545 1.00 70.00 312 LEU A O 1
ATOM 2395 N N . GLN A 1 313 ? -13.082 2.457 15.908 1.00 74.94 313 GLN A N 1
ATOM 2396 C CA . GLN A 1 313 ? -13.449 3.656 16.666 1.00 74.94 313 GLN A CA 1
ATOM 2397 C C . GLN A 1 313 ? -14.943 3.663 17.018 1.00 74.94 313 GLN A C 1
ATOM 2399 O O . GLN A 1 313 ? -15.307 4.010 18.141 1.00 74.94 313 GLN A O 1
ATOM 2404 N N . GLY A 1 314 ? -15.807 3.217 16.101 1.00 79.06 314 GLY A N 1
ATOM 2405 C CA . GLY A 1 314 ? -17.239 3.054 16.345 1.00 79.06 314 GLY A CA 1
ATOM 2406 C C . GLY A 1 314 ? -17.547 2.035 17.445 1.00 79.06 314 GLY A C 1
ATOM 2407 O O . GLY A 1 314 ? -18.344 2.323 18.337 1.00 79.06 314 GLY A O 1
ATOM 2408 N N . LEU A 1 315 ? -16.892 0.871 17.430 1.00 75.50 315 LEU A N 1
ATOM 2409 C CA . LEU A 1 315 ? -17.037 -0.154 18.471 1.00 75.50 315 LEU A CA 1
ATOM 2410 C C . LEU A 1 315 ? -16.501 0.320 19.826 1.00 75.50 315 LEU A C 1
ATOM 2412 O O . LEU A 1 315 ? -17.160 0.124 20.846 1.00 75.50 315 LEU A O 1
ATOM 2416 N N . ALA A 1 316 ? -15.348 0.993 19.844 1.00 70.94 316 ALA A N 1
ATOM 2417 C CA . ALA A 1 316 ? -14.795 1.592 21.055 1.00 70.94 316 ALA A CA 1
ATOM 2418 C C . ALA A 1 316 ? -15.765 2.621 21.656 1.00 70.94 316 ALA A C 1
ATOM 2420 O O . ALA A 1 316 ? -15.998 2.620 22.864 1.00 70.94 316 ALA A O 1
ATOM 2421 N N . HIS A 1 317 ? -16.397 3.446 20.817 1.00 78.00 317 HIS A N 1
ATOM 2422 C CA . HIS A 1 317 ? -17.411 4.398 21.262 1.00 78.00 317 HIS A CA 1
ATOM 2423 C C . HIS A 1 317 ? -18.662 3.697 21.813 1.00 78.00 317 HIS A C 1
ATOM 2425 O O . HIS A 1 317 ? -19.170 4.092 22.859 1.00 78.00 317 HIS A O 1
ATOM 2431 N N . GLN A 1 318 ? -19.131 2.622 21.168 1.00 75.44 318 GLN A N 1
ATOM 2432 C CA . GLN A 1 318 ? -20.258 1.822 21.667 1.00 75.44 318 GLN A CA 1
ATOM 2433 C C . GLN A 1 318 ? -19.967 1.187 23.032 1.00 75.44 318 GLN A C 1
ATOM 2435 O O . GLN A 1 318 ? -20.840 1.200 23.897 1.00 75.44 318 GLN A O 1
ATOM 2440 N N . LEU A 1 319 ? -18.751 0.679 23.254 1.00 72.12 319 LEU A N 1
ATOM 2441 C CA . LEU A 1 319 ? -18.329 0.153 24.556 1.00 72.12 319 LEU A CA 1
ATOM 2442 C C . LEU A 1 319 ? -18.314 1.243 25.630 1.00 72.12 319 LEU A C 1
ATOM 2444 O O . LEU A 1 319 ? -18.800 1.015 26.734 1.00 72.12 319 LEU A O 1
ATOM 2448 N N . LEU A 1 320 ? -17.830 2.439 25.293 1.00 77.62 320 LEU A N 1
ATOM 2449 C CA . LEU A 1 320 ? -17.815 3.591 26.198 1.00 77.62 320 LEU A CA 1
ATOM 2450 C C . LEU A 1 320 ? -19.237 4.039 26.574 1.00 77.62 320 LEU A C 1
ATOM 2452 O O . LEU A 1 320 ? -19.516 4.335 27.734 1.00 77.62 320 LEU A O 1
ATOM 2456 N N . VAL A 1 321 ? -20.162 4.030 25.609 1.00 78.50 321 VAL A N 1
ATOM 2457 C CA . VAL A 1 321 ? -21.588 4.309 25.845 1.00 78.50 321 VAL A CA 1
ATOM 2458 C C . VAL A 1 321 ? -22.236 3.214 26.697 1.00 78.50 321 VAL A C 1
ATOM 2460 O O . VAL A 1 321 ? -23.016 3.527 27.595 1.00 78.50 321 VAL A O 1
ATOM 2463 N N . ALA A 1 322 ? -21.912 1.942 26.455 1.00 68.06 322 ALA A N 1
ATOM 2464 C CA . ALA A 1 322 ? -22.422 0.826 27.248 1.00 68.06 322 ALA A CA 1
ATOM 2465 C C . ALA A 1 322 ? -21.924 0.879 28.702 1.00 68.06 322 ALA A C 1
ATOM 2467 O O . ALA A 1 322 ? -22.719 0.684 29.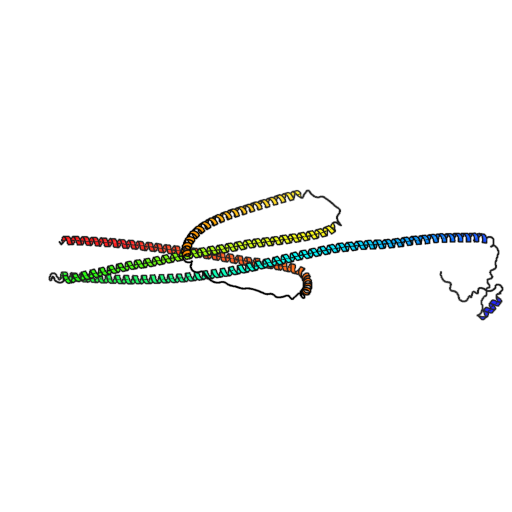619 1.00 68.06 322 ALA A O 1
ATOM 2468 N N . ASP A 1 323 ? -20.649 1.207 28.921 1.00 73.62 323 ASP A N 1
ATOM 2469 C CA . ASP A 1 323 ? -20.066 1.388 30.255 1.00 73.62 323 ASP A CA 1
ATOM 2470 C C . ASP A 1 323 ? -20.691 2.582 30.994 1.00 73.62 323 ASP A C 1
ATOM 2472 O O . ASP A 1 323 ? -21.078 2.480 32.163 1.00 73.62 323 ASP A O 1
ATOM 2476 N N . ALA A 1 324 ? -20.913 3.695 30.287 1.00 73.00 324 ALA A N 1
ATOM 2477 C CA . ALA A 1 324 ? -21.641 4.840 30.826 1.00 73.00 324 ALA A CA 1
ATOM 2478 C C . ALA A 1 324 ? -23.084 4.469 31.211 1.00 73.00 324 ALA A C 1
ATOM 2480 O O . ALA A 1 324 ? -23.541 4.834 32.295 1.00 73.00 324 ALA A O 1
ATOM 2481 N N . ALA A 1 325 ? -23.791 3.702 30.375 1.00 69.06 325 ALA A N 1
ATOM 2482 C CA . ALA A 1 325 ? -25.144 3.228 30.663 1.00 69.06 325 ALA A CA 1
ATOM 2483 C C . ALA A 1 325 ? -25.178 2.263 31.860 1.00 69.06 325 ALA A C 1
ATOM 2485 O O . ALA A 1 325 ? -26.064 2.370 32.710 1.00 69.06 325 ALA A O 1
ATOM 2486 N N . LEU A 1 326 ? -24.195 1.363 31.974 1.00 72.94 326 LEU A N 1
ATOM 2487 C CA . LEU A 1 326 ? -24.049 0.457 33.114 1.00 72.94 326 LEU A CA 1
ATOM 2488 C C . LEU A 1 326 ? -23.797 1.242 34.409 1.00 72.94 326 LEU A C 1
ATOM 2490 O O . LEU A 1 326 ? -24.446 0.999 35.428 1.00 72.94 326 LEU A O 1
ATOM 2494 N N . THR A 1 327 ? -22.916 2.241 34.350 1.00 74.00 327 THR A N 1
ATOM 2495 C CA . THR A 1 327 ? -22.619 3.148 35.465 1.00 74.00 327 THR A CA 1
ATOM 2496 C C . THR A 1 327 ? -23.863 3.930 35.881 1.00 74.00 327 THR A C 1
ATOM 2498 O O . THR A 1 327 ? -24.163 4.046 37.071 1.00 74.00 327 THR A O 1
ATOM 2501 N N . GLN A 1 328 ? -24.635 4.422 34.913 1.00 72.06 328 GLN A N 1
ATOM 2502 C CA . GLN A 1 328 ? -25.869 5.161 35.159 1.00 72.06 328 GLN A CA 1
ATOM 2503 C C . GLN A 1 328 ? -26.961 4.260 35.756 1.00 72.06 328 GLN A C 1
ATOM 2505 O O . GLN A 1 328 ? -27.642 4.670 36.694 1.00 72.06 328 GLN A O 1
ATOM 2510 N N . ALA A 1 329 ? -27.084 3.012 35.298 1.00 67.19 329 ALA A N 1
ATOM 2511 C CA . ALA A 1 329 ? -27.978 2.016 35.887 1.00 67.19 329 ALA A CA 1
ATOM 2512 C C . ALA A 1 329 ? -27.564 1.654 37.324 1.00 67.19 329 ALA A C 1
ATOM 2514 O O . ALA A 1 329 ? -28.414 1.549 38.212 1.00 67.19 329 ALA A O 1
ATOM 2515 N N . HIS A 1 330 ? -26.261 1.534 37.590 1.00 70.44 330 HIS A N 1
ATOM 2516 C CA . HIS A 1 330 ? -25.742 1.293 38.934 1.00 70.44 330 HIS A CA 1
ATOM 2517 C C . HIS A 1 330 ? -25.994 2.492 39.863 1.00 70.44 330 HIS A C 1
ATOM 2519 O O . HIS A 1 330 ? -26.382 2.306 41.021 1.00 70.44 330 HIS A O 1
ATOM 2525 N N . GLN A 1 331 ? -25.829 3.723 39.372 1.00 71.50 331 GLN A N 1
ATOM 2526 C CA . GLN A 1 331 ? -26.186 4.933 40.116 1.00 71.50 331 GLN A CA 1
ATOM 2527 C C . GLN A 1 331 ? -27.692 5.027 40.360 1.00 71.50 331 GLN A C 1
ATOM 2529 O O . GLN A 1 331 ? -28.093 5.348 41.473 1.00 71.50 331 GLN A O 1
ATOM 2534 N N . ALA A 1 332 ? -28.529 4.698 39.374 1.00 68.88 332 ALA A N 1
ATOM 2535 C CA . ALA A 1 332 ? -29.982 4.664 39.530 1.00 68.88 332 ALA A CA 1
ATOM 2536 C C . ALA A 1 332 ? -30.423 3.608 40.559 1.00 68.88 332 ALA A C 1
ATOM 2538 O O . ALA A 1 332 ? -31.310 3.873 41.364 1.00 68.88 332 ALA A O 1
ATOM 2539 N N . SER A 1 333 ? -29.766 2.447 40.597 1.00 68.94 333 SER A N 1
ATOM 2540 C CA . SER A 1 333 ? -29.967 1.413 41.623 1.00 68.94 333 SER A CA 1
ATOM 2541 C C . SER A 1 333 ? -29.566 1.901 43.021 1.00 68.94 333 SER A C 1
ATOM 2543 O O . SER A 1 333 ? -30.341 1.789 43.973 1.00 68.94 333 SER A O 1
ATOM 2545 N N . LEU A 1 334 ? -28.389 2.525 43.153 1.00 68.75 334 LEU A N 1
ATOM 2546 C CA . LEU A 1 334 ? -27.944 3.135 44.410 1.00 68.75 334 LEU A CA 1
ATOM 2547 C C . LEU A 1 334 ? -28.895 4.245 44.861 1.00 68.75 334 LEU A C 1
ATOM 2549 O O . LEU A 1 334 ? -29.232 4.299 46.043 1.00 68.75 334 LEU A O 1
ATOM 2553 N N . ALA A 1 335 ? -29.360 5.081 43.931 1.00 66.12 335 ALA A N 1
ATOM 2554 C CA . ALA A 1 335 ? -30.329 6.146 44.159 1.00 66.12 335 ALA A CA 1
ATOM 2555 C C . ALA A 1 335 ? -31.704 5.595 44.550 1.00 66.12 335 ALA A C 1
ATOM 2557 O O . ALA A 1 335 ? -32.331 6.146 45.442 1.00 66.12 335 ALA A O 1
ATOM 2558 N N . ALA A 1 336 ? -32.169 4.491 43.964 1.00 60.56 336 ALA A N 1
ATOM 2559 C CA . ALA A 1 336 ? -33.412 3.831 44.363 1.00 60.56 336 ALA A CA 1
ATOM 2560 C C . ALA A 1 336 ? -33.302 3.231 45.776 1.00 60.56 336 ALA A C 1
ATOM 2562 O O . ALA A 1 336 ? -34.210 3.389 46.595 1.00 60.56 336 ALA A O 1
ATOM 2563 N N . ASN A 1 337 ? -32.156 2.633 46.112 1.00 56.72 337 ASN A N 1
ATOM 2564 C CA . ASN A 1 337 ? -31.884 2.107 47.451 1.00 56.72 337 ASN A CA 1
ATOM 2565 C C . ASN A 1 337 ? -31.733 3.226 48.498 1.00 56.72 337 ASN A C 1
ATOM 2567 O O . ASN A 1 337 ? -32.246 3.107 49.611 1.00 56.72 337 ASN A O 1
ATOM 2571 N N . THR A 1 338 ? -31.107 4.355 48.142 1.00 55.22 338 THR A N 1
ATOM 2572 C CA . THR A 1 338 ? -31.031 5.535 49.021 1.00 55.22 338 THR A CA 1
ATOM 2573 C C . THR A 1 338 ? -32.349 6.290 49.090 1.00 55.22 338 THR A C 1
ATOM 2575 O O . THR A 1 338 ? -32.693 6.744 50.172 1.00 55.22 338 THR A O 1
ATOM 2578 N N . ALA A 1 339 ? -33.141 6.381 48.023 1.00 49.16 339 ALA A N 1
ATOM 2579 C CA . ALA A 1 339 ? -34.478 6.970 48.057 1.00 49.16 339 ALA A CA 1
ATOM 2580 C C . ALA A 1 339 ? -35.393 6.158 48.979 1.00 49.16 339 ALA A C 1
ATOM 2582 O O . ALA A 1 339 ? -36.047 6.735 49.836 1.00 49.16 339 ALA A O 1
ATOM 2583 N N . THR A 1 340 ? -35.329 4.826 48.932 1.00 52.16 340 THR A N 1
ATOM 2584 C CA . THR A 1 340 ? -36.070 3.961 49.867 1.00 52.16 340 THR A CA 1
ATOM 2585 C C . THR A 1 340 ? -35.623 4.169 51.328 1.00 52.16 340 THR A C 1
ATOM 2587 O O . THR A 1 340 ? -36.449 4.168 52.240 1.00 52.16 340 THR A O 1
ATOM 2590 N N . ALA A 1 341 ? -34.338 4.461 51.564 1.00 47.69 341 ALA A N 1
ATOM 2591 C CA . ALA A 1 341 ? -33.818 4.824 52.887 1.00 47.69 341 ALA A CA 1
ATOM 2592 C C . ALA A 1 341 ? -34.126 6.282 53.308 1.00 47.69 341 ALA A C 1
ATOM 2594 O O . ALA A 1 341 ? -34.255 6.568 54.497 1.00 47.69 341 ALA A O 1
ATOM 2595 N N . THR A 1 342 ? -34.278 7.206 52.354 1.00 39.72 342 THR A N 1
ATOM 2596 C CA . THR A 1 342 ? -34.386 8.659 52.596 1.00 39.72 342 THR A CA 1
ATOM 2597 C C . THR A 1 342 ? -35.837 9.158 52.583 1.00 39.72 342 THR A C 1
ATOM 2599 O O . THR A 1 342 ? -36.154 10.119 53.282 1.00 39.72 342 THR A O 1
ATOM 2602 N N . THR A 1 343 ? -36.768 8.471 51.907 1.00 40.22 343 THR A N 1
ATOM 2603 C CA . THR A 1 343 ? -38.223 8.718 52.011 1.00 40.22 343 THR A CA 1
ATOM 2604 C C . THR A 1 343 ? -38.752 8.451 53.429 1.00 40.22 343 THR A C 1
ATOM 2606 O O . THR A 1 343 ? -39.789 8.984 53.809 1.00 40.22 343 THR A O 1
ATOM 2609 N N . THR A 1 344 ? -37.994 7.735 54.265 1.00 42.47 344 THR A N 1
ATOM 2610 C CA . THR A 1 344 ? -38.277 7.581 55.702 1.00 42.47 344 THR A CA 1
ATOM 2611 C C . THR A 1 344 ? -37.787 8.776 56.547 1.00 42.47 344 THR A C 1
ATOM 2613 O O . THR A 1 344 ? -38.184 8.908 57.701 1.00 42.47 344 THR A O 1
ATOM 2616 N N . LEU A 1 345 ? -36.957 9.679 56.002 1.00 37.31 345 LEU A N 1
ATOM 2617 C CA . LEU A 1 345 ? -36.206 10.667 56.795 1.00 37.31 345 LEU A CA 1
ATOM 2618 C C . LEU A 1 345 ? -36.407 12.149 56.441 1.00 37.31 345 LEU A C 1
ATOM 2620 O O . LEU A 1 345 ? -36.078 12.985 57.278 1.00 37.31 345 LEU A O 1
ATOM 2624 N N . MET A 1 346 ? -36.945 12.528 55.277 1.00 36.25 346 MET A N 1
ATOM 2625 C CA . MET A 1 346 ? -37.043 13.956 54.919 1.00 36.25 346 MET A CA 1
ATOM 2626 C C . MET A 1 346 ? -38.391 14.368 54.330 1.00 36.25 346 MET A C 1
ATOM 2628 O O . MET A 1 346 ? -38.578 14.488 53.124 1.00 36.25 346 MET A O 1
ATOM 2632 N N . LEU A 1 347 ? -39.312 14.675 55.242 1.00 38.84 347 LEU A N 1
ATOM 2633 C CA . LEU A 1 347 ? -40.545 15.417 55.000 1.00 38.84 347 LEU A CA 1
ATOM 2634 C C . LEU A 1 347 ? -40.469 16.739 55.786 1.00 38.84 347 LEU A C 1
ATOM 2636 O O . LEU A 1 347 ? -41.235 16.941 56.719 1.00 38.84 347 LEU A O 1
ATOM 2640 N N . GLN A 1 348 ? -39.500 17.615 55.478 1.00 41.47 348 GLN A N 1
ATOM 2641 C CA . GLN A 1 348 ? -39.475 19.008 55.958 1.00 41.47 348 GLN A CA 1
ATOM 2642 C C . GLN A 1 348 ? -38.389 19.855 55.264 1.00 41.47 348 GLN A C 1
ATOM 2644 O O . GLN A 1 348 ? -37.226 19.467 55.245 1.00 41.47 348 GLN A O 1
ATOM 2649 N N . CYS A 1 349 ? -38.802 21.049 54.809 1.00 30.55 349 CYS A N 1
ATOM 2650 C CA . CYS A 1 349 ? -37.994 22.216 54.401 1.00 30.55 349 CYS A CA 1
ATOM 2651 C C . CYS A 1 349 ? -37.287 22.145 53.032 1.00 30.55 349 CYS A C 1
ATOM 2653 O O . CYS A 1 349 ? -36.704 21.138 52.674 1.00 30.55 349 CYS A O 1
ATOM 2655 N N . SER A 1 350 ? -37.189 23.195 52.217 1.00 39.38 350 SER A N 1
ATOM 2656 C CA . SER A 1 350 ? -37.870 24.490 52.071 1.00 39.38 350 SER A CA 1
ATOM 2657 C C . SER A 1 350 ? -37.280 25.136 50.812 1.00 39.38 350 SER A C 1
ATOM 2659 O O . SER A 1 350 ? -36.101 24.957 50.515 1.00 39.38 350 SER A O 1
ATOM 2661 N N . ALA A 1 351 ? -38.105 25.891 50.095 1.00 43.47 351 ALA A N 1
ATOM 2662 C CA . ALA A 1 351 ? -37.749 26.653 48.908 1.00 43.47 351 ALA A CA 1
ATOM 2663 C C . ALA A 1 351 ? -36.836 27.856 49.207 1.00 43.47 351 ALA A C 1
ATOM 2665 O O . ALA A 1 351 ? -36.941 28.466 50.270 1.00 43.47 351 ALA A O 1
ATOM 2666 N N . GLY A 1 352 ? -36.060 28.263 48.197 1.00 42.94 352 GLY A N 1
ATOM 2667 C CA . GLY A 1 352 ? -35.629 29.653 48.033 1.00 42.94 352 GLY A CA 1
ATOM 2668 C C . GLY A 1 352 ? -34.160 29.833 47.668 1.00 42.94 352 GLY A C 1
ATOM 2669 O O . GLY A 1 352 ? -33.323 29.828 48.558 1.00 42.94 352 GLY A O 1
ATOM 2670 N N . ALA A 1 353 ? -33.881 30.053 46.377 1.00 40.38 353 ALA A N 1
ATOM 2671 C CA . ALA A 1 353 ? -32.837 30.956 45.863 1.00 40.38 353 ALA A CA 1
ATOM 2672 C C . ALA A 1 353 ? -32.755 30.809 44.331 1.00 40.38 353 ALA A C 1
ATOM 2674 O O . ALA A 1 353 ? -31.987 30.005 43.815 1.00 40.38 353 ALA A O 1
ATOM 2675 N N . ALA A 1 354 ? -33.574 31.561 43.595 1.00 43.50 354 ALA A N 1
ATOM 2676 C CA . ALA A 1 354 ? -33.538 31.588 42.134 1.00 43.50 354 ALA A CA 1
ATOM 2677 C C . ALA A 1 354 ? -33.652 33.037 41.657 1.00 43.50 354 ALA A C 1
ATOM 2679 O O . ALA A 1 354 ? -34.759 33.504 41.409 1.00 43.50 354 ALA A O 1
ATOM 2680 N N . GLN A 1 355 ? -32.527 33.762 41.577 1.00 46.91 355 GLN A N 1
ATOM 2681 C CA . GLN A 1 355 ? -32.486 34.976 40.747 1.00 46.91 355 GLN A CA 1
ATOM 2682 C C . GLN A 1 355 ? -31.100 35.492 40.315 1.00 46.91 355 GLN A C 1
ATOM 2684 O O . GLN A 1 355 ? -31.060 36.367 39.463 1.00 46.91 355 GLN A O 1
ATOM 2689 N N . GLU A 1 356 ? -29.972 34.945 40.787 1.00 43.56 356 GLU A N 1
ATOM 2690 C CA . GLU A 1 356 ? -28.629 35.367 40.310 1.00 43.56 356 GLU A CA 1
ATOM 2691 C C . GLU A 1 356 ? -27.948 34.360 39.361 1.00 43.56 356 GLU A C 1
ATOM 2693 O O . GLU A 1 356 ? -26.908 34.650 38.780 1.00 43.56 356 GLU A O 1
ATOM 2698 N N . GLN A 1 357 ? -28.560 33.196 39.115 1.00 49.84 357 GLN A N 1
ATOM 2699 C CA . GLN A 1 357 ? -28.010 32.152 38.234 1.00 49.84 357 GLN A CA 1
ATOM 2700 C C . GLN A 1 357 ? -28.436 32.295 36.757 1.00 49.84 357 GLN A C 1
ATOM 2702 O O . GLN A 1 357 ? -28.026 31.505 35.909 1.00 49.84 357 GLN A O 1
ATOM 2707 N N . GLN A 1 358 ? -29.263 33.297 36.432 1.00 51.03 358 GLN A N 1
ATOM 2708 C CA . GLN A 1 358 ? -29.835 33.472 35.091 1.00 51.03 358 GLN A CA 1
ATOM 2709 C C . GLN A 1 358 ? -28.960 34.337 34.162 1.00 51.03 358 GLN A C 1
ATOM 2711 O O . GLN A 1 358 ? -29.025 34.167 32.947 1.00 51.03 358 GLN A O 1
ATOM 2716 N N . GLU A 1 359 ? -28.092 35.203 34.699 1.00 52.75 359 GLU A N 1
ATOM 2717 C CA . GLU A 1 359 ? -27.181 36.020 33.876 1.00 52.75 359 GLU A CA 1
ATOM 2718 C C . GLU A 1 359 ? -25.916 35.259 33.446 1.00 52.75 359 GLU A C 1
ATOM 2720 O O . GLU A 1 359 ? -25.527 35.348 32.283 1.00 52.75 359 GLU A O 1
ATOM 2725 N N . GLN A 1 360 ? -25.340 34.408 34.306 1.00 56.09 360 GLN A N 1
ATOM 2726 C CA . GLN A 1 360 ? -24.215 33.543 33.908 1.00 56.09 360 GLN A CA 1
ATOM 2727 C C . GLN A 1 360 ? -24.630 32.443 32.918 1.00 56.09 360 GLN A C 1
ATOM 2729 O O . GLN A 1 360 ? -23.867 32.116 32.010 1.00 56.09 360 GLN A O 1
ATOM 2734 N N . ALA A 1 361 ? -25.859 31.922 33.025 1.00 58.12 361 ALA A N 1
ATOM 2735 C CA . ALA A 1 361 ? -26.392 30.959 32.060 1.00 58.12 361 ALA A CA 1
ATOM 2736 C C . ALA A 1 361 ? -26.578 31.578 30.660 1.00 58.12 361 ALA A C 1
ATOM 2738 O O . ALA A 1 361 ? -26.379 30.900 29.654 1.00 58.12 361 ALA A O 1
ATOM 2739 N N . GLY A 1 362 ? -26.911 32.872 30.578 1.00 61.91 362 GLY A N 1
ATOM 2740 C CA . GLY A 1 362 ? -27.074 33.578 29.304 1.00 61.91 362 GLY A CA 1
ATOM 2741 C C . GLY A 1 362 ? -25.761 33.778 28.540 1.00 61.91 362 GLY A C 1
ATOM 2742 O O . GLY A 1 362 ? -25.737 33.651 27.314 1.00 61.91 362 GLY A O 1
ATOM 2743 N N . GLU A 1 363 ? -24.658 34.051 29.243 1.00 72.12 363 GLU A N 1
ATOM 2744 C CA . GLU A 1 363 ? -23.335 34.163 28.614 1.00 72.12 363 GLU A CA 1
ATOM 2745 C C . GLU A 1 363 ? -22.777 32.801 28.192 1.00 72.12 363 GLU A C 1
ATOM 2747 O O . GLU A 1 363 ? -22.250 32.679 27.084 1.00 72.12 363 GLU A O 1
ATOM 2752 N N . GLN A 1 364 ? -22.982 31.758 29.005 1.00 72.00 364 GLN A N 1
ATOM 2753 C CA . GLN A 1 364 ? -22.614 30.391 28.630 1.00 72.00 364 GLN A CA 1
ATOM 2754 C C . GLN A 1 364 ? -23.379 29.914 27.390 1.00 72.00 364 GLN A C 1
ATOM 2756 O O . GLN A 1 364 ? -22.776 29.339 26.487 1.00 72.00 364 GLN A O 1
ATOM 2761 N N . LEU A 1 365 ? -24.676 30.226 27.291 1.00 78.81 365 LEU A N 1
ATOM 2762 C CA . LEU A 1 365 ? -25.493 29.868 26.131 1.00 78.81 365 LEU A CA 1
ATOM 2763 C C . LEU A 1 365 ? -25.034 30.593 24.856 1.00 78.81 365 LEU A C 1
ATOM 2765 O O . LEU A 1 365 ? -24.976 29.989 23.789 1.00 78.81 365 LEU A O 1
ATOM 2769 N N . LYS A 1 366 ? -24.652 31.875 24.953 1.00 77.81 366 LYS A N 1
ATOM 2770 C CA . LYS A 1 366 ? -24.072 32.614 23.816 1.00 77.81 366 LYS A CA 1
ATOM 2771 C C . LYS A 1 366 ? -22.732 32.036 23.376 1.00 77.81 366 LYS A C 1
ATOM 2773 O O . LYS A 1 366 ? -22.447 32.001 22.179 1.00 77.81 366 LYS A O 1
ATOM 2778 N N . GLN A 1 367 ? -21.905 31.601 24.323 1.00 80.38 367 GLN A N 1
ATOM 2779 C CA . GLN A 1 367 ? -20.625 30.980 24.006 1.00 80.38 367 GLN A CA 1
ATOM 2780 C C . GLN A 1 367 ? -20.819 29.602 23.361 1.00 80.38 367 GLN A C 1
ATOM 2782 O O . GLN A 1 367 ? -20.141 29.301 22.381 1.00 80.38 367 GLN A O 1
ATOM 2787 N N . GLN A 1 368 ? -21.801 28.829 23.829 1.00 84.94 368 GLN A N 1
ATOM 2788 C CA . GLN A 1 368 ? -22.184 27.546 23.243 1.00 84.94 368 GLN A CA 1
ATOM 2789 C C . GLN A 1 368 ? -22.753 27.710 21.826 1.00 84.94 368 GLN A C 1
ATOM 2791 O O . GLN A 1 368 ? -22.285 27.038 20.914 1.00 84.94 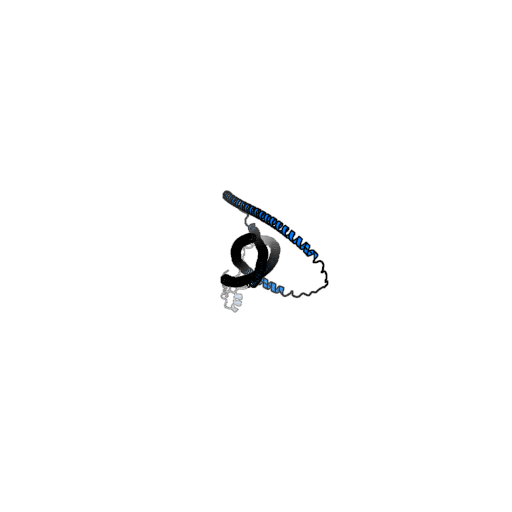368 GLN A O 1
ATOM 2796 N N . GLN A 1 369 ? -23.652 28.676 21.597 1.00 87.19 369 GLN A N 1
ATOM 2797 C CA . GLN A 1 369 ? -24.169 28.980 20.254 1.00 87.19 369 GLN A CA 1
ATOM 2798 C C . GLN A 1 369 ? -23.067 29.390 19.275 1.00 87.19 369 GLN A C 1
ATOM 2800 O O . GLN A 1 369 ? -23.089 28.995 18.113 1.00 87.19 369 GLN A O 1
ATOM 2805 N N . LYS A 1 370 ? -22.082 30.173 19.729 1.00 83.81 370 LYS A N 1
ATOM 2806 C CA . LYS A 1 370 ? -20.951 30.563 18.879 1.00 83.81 370 LYS A CA 1
ATOM 2807 C C . LYS A 1 370 ? -20.074 29.363 18.513 1.00 83.81 370 LYS A C 1
ATOM 2809 O O . LYS A 1 370 ? -19.540 29.312 17.408 1.00 83.81 370 LYS A O 1
ATOM 2814 N N . GLN A 1 371 ? -19.927 28.412 19.432 1.00 85.44 371 GLN A N 1
ATOM 2815 C CA . GLN A 1 371 ? -19.161 27.191 19.205 1.00 85.44 371 GLN A CA 1
ATOM 2816 C C . GLN A 1 371 ? -19.895 26.232 18.254 1.00 85.44 371 GLN A C 1
ATOM 2818 O O . GLN A 1 371 ? -19.266 25.693 17.349 1.00 85.44 371 GLN A O 1
ATOM 2823 N N . GLU A 1 372 ? -21.219 26.097 18.390 1.00 86.94 372 GLU A N 1
ATOM 2824 C CA . GLU A 1 372 ? -22.066 25.346 17.450 1.00 86.94 372 GLU A CA 1
ATOM 2825 C C . GLU A 1 372 ? -22.037 25.958 16.046 1.00 86.94 372 GLU A C 1
ATOM 2827 O O . GLU A 1 372 ? -21.891 25.231 15.068 1.00 86.94 372 GLU A O 1
ATOM 2832 N N . GLN A 1 373 ? -22.087 27.289 15.932 1.00 90.56 373 GLN A N 1
ATOM 2833 C CA . GLN A 1 373 ? -22.016 27.966 14.636 1.00 90.56 373 GLN A CA 1
ATOM 2834 C C . GLN A 1 373 ? -20.665 27.739 13.937 1.00 90.56 373 GLN A C 1
ATOM 2836 O O . GLN A 1 373 ? -20.634 27.483 12.737 1.00 90.56 373 GLN A O 1
ATOM 2841 N N . GLN A 1 374 ? -19.556 27.752 14.687 1.00 89.62 374 GLN A N 1
ATOM 2842 C CA . GLN A 1 374 ? -18.239 27.397 14.145 1.00 89.62 374 GLN A CA 1
ATOM 2843 C C . GLN A 1 374 ? -18.148 25.929 13.721 1.00 89.62 374 GLN A C 1
ATOM 2845 O O . GLN A 1 374 ? -17.530 25.626 12.703 1.00 89.62 374 GLN A O 1
ATOM 2850 N N . GLN A 1 375 ? -18.754 25.017 14.484 1.00 87.94 375 GLN A N 1
ATOM 2851 C CA . GLN A 1 375 ? -18.816 23.604 14.107 1.00 87.94 375 GLN A CA 1
ATOM 2852 C C . GLN A 1 375 ? -19.629 23.401 12.828 1.00 87.94 375 GLN A C 1
ATOM 2854 O O . GLN A 1 375 ? -19.228 22.616 11.973 1.00 87.94 375 GLN A O 1
ATOM 2859 N N . GLN A 1 376 ? -20.730 24.137 12.676 1.00 92.12 376 GLN A N 1
ATOM 2860 C CA . GLN A 1 376 ? -21.584 24.065 11.498 1.00 92.12 376 GLN A CA 1
ATOM 2861 C C . GLN A 1 376 ? -20.871 24.585 10.241 1.00 92.12 376 GLN A C 1
ATOM 2863 O O . GLN A 1 376 ? -20.911 23.911 9.216 1.00 92.12 376 GLN A O 1
ATOM 2868 N N . GLU A 1 377 ? -20.141 25.705 10.330 1.00 89.88 377 GLU A N 1
ATOM 2869 C CA . GLU A 1 377 ? -19.306 26.201 9.219 1.00 89.88 377 GLU A CA 1
ATOM 2870 C C . GLU A 1 377 ? -18.206 25.199 8.831 1.00 89.88 377 GLU A C 1
ATOM 2872 O O . GLU A 1 377 ? -17.971 24.965 7.647 1.00 89.88 377 GLU A O 1
ATOM 2877 N N . GLN A 1 378 ? -17.556 24.556 9.809 1.00 88.38 378 GLN A N 1
ATOM 2878 C CA . GLN A 1 378 ? -16.558 23.516 9.527 1.00 88.38 378 GLN A CA 1
ATOM 2879 C C . GLN A 1 378 ? -17.170 22.298 8.825 1.00 88.38 378 GLN A C 1
ATOM 2881 O O . GLN A 1 378 ? -16.543 21.700 7.950 1.00 88.38 378 GLN A O 1
ATOM 2886 N N . GLN A 1 379 ? -18.395 21.932 9.201 1.00 88.94 379 GLN A N 1
ATOM 2887 C CA . GLN A 1 379 ? -19.103 20.799 8.620 1.00 88.94 379 GLN A CA 1
ATOM 2888 C C . GLN A 1 379 ? -19.584 21.095 7.190 1.00 88.94 379 GLN A C 1
ATOM 2890 O O . GLN A 1 379 ? -19.484 20.223 6.328 1.00 88.94 379 GLN A O 1
ATOM 2895 N N . GLU A 1 380 ? -20.040 22.323 6.914 1.00 90.38 380 GLU A N 1
ATOM 2896 C CA . GLU A 1 380 ? -20.349 22.777 5.550 1.00 90.38 380 GLU A CA 1
ATOM 2897 C C . GLU A 1 380 ? -19.098 22.801 4.668 1.00 90.38 380 GLU A C 1
ATOM 2899 O O . GLU A 1 380 ? -19.144 22.331 3.533 1.00 90.38 380 GLU A O 1
ATOM 2904 N N . GLN A 1 381 ? -17.963 23.266 5.196 1.00 91.31 381 GLN A N 1
ATOM 2905 C CA . GLN A 1 381 ? -16.709 23.300 4.446 1.00 91.31 381 GLN A CA 1
ATOM 2906 C C . GLN A 1 381 ? -16.215 21.887 4.089 1.00 91.31 381 GLN A C 1
ATOM 2908 O O . GLN A 1 381 ? -15.830 21.646 2.947 1.00 91.31 381 GLN A O 1
ATOM 2913 N N . GLN A 1 382 ? -16.325 20.924 5.014 1.00 88.62 382 GLN A N 1
ATOM 2914 C CA . GLN A 1 382 ? -16.036 19.513 4.719 1.00 88.62 382 GLN A CA 1
ATOM 2915 C C . GLN A 1 382 ? -16.999 18.899 3.697 1.00 88.62 382 GLN A C 1
ATOM 2917 O O . GLN A 1 382 ? -16.570 18.107 2.858 1.00 88.62 382 GLN A O 1
ATOM 2922 N N . GLN A 1 383 ? -18.294 19.235 3.751 1.00 89.00 383 GLN A N 1
ATOM 2923 C CA . GLN A 1 383 ? -19.244 18.773 2.734 1.00 89.00 383 GLN A CA 1
ATOM 2924 C C . GLN A 1 383 ? -18.909 19.337 1.356 1.00 89.00 383 GLN A C 1
ATOM 2926 O O . GLN A 1 383 ? -19.011 18.612 0.368 1.00 89.00 383 GLN A O 1
ATOM 2931 N N . GLN A 1 384 ? -18.486 20.599 1.286 1.00 91.12 384 GLN A N 1
ATOM 2932 C CA . GLN A 1 384 ? -18.119 21.238 0.030 1.00 91.12 384 GLN A CA 1
ATOM 2933 C C . GLN A 1 384 ? -16.860 20.604 -0.584 1.00 91.12 384 GLN A C 1
ATOM 2935 O O . GLN A 1 384 ? -16.874 20.278 -1.770 1.00 91.12 384 GLN A O 1
ATOM 2940 N N . GLU A 1 385 ? -15.827 20.328 0.221 1.00 87.38 385 GLU A N 1
ATOM 2941 C CA . GLU A 1 385 ? -14.632 19.598 -0.234 1.00 87.38 385 GLU A CA 1
ATOM 2942 C C . GLU A 1 385 ? -14.961 18.172 -0.697 1.00 87.38 385 GLU A C 1
ATOM 2944 O O . GLU A 1 385 ? -14.474 17.741 -1.741 1.00 87.38 385 GLU A O 1
ATOM 2949 N N . GLN A 1 386 ? -15.831 17.444 0.019 1.00 86.94 386 GLN A N 1
ATOM 2950 C CA . GLN A 1 386 ? -16.290 16.127 -0.440 1.00 86.94 386 GLN A CA 1
ATOM 2951 C C . GLN A 1 386 ? -17.019 16.209 -1.780 1.00 86.94 386 GLN A C 1
ATOM 2953 O O . GLN A 1 386 ? -16.838 15.339 -2.628 1.00 86.94 386 GLN A O 1
ATOM 2958 N N . GLN A 1 387 ? -17.834 17.243 -1.989 1.00 87.81 387 GLN A N 1
ATOM 2959 C CA . GLN A 1 387 ? -18.587 17.403 -3.228 1.00 87.81 387 GLN A CA 1
ATOM 2960 C C . GLN A 1 387 ? -17.673 17.735 -4.419 1.00 87.81 387 GLN A C 1
ATOM 2962 O O . GLN A 1 387 ? -17.884 17.208 -5.513 1.00 87.81 387 GLN A O 1
ATOM 2967 N N . GLU A 1 388 ? -16.637 18.556 -4.213 1.00 88.25 388 GLU A N 1
ATOM 2968 C CA . GLU A 1 388 ? -15.605 18.815 -5.228 1.00 88.25 388 GLU A CA 1
ATOM 2969 C C . GLU A 1 388 ? -14.778 17.563 -5.533 1.00 88.25 388 GLU A C 1
ATOM 2971 O O . GLU A 1 388 ? -14.557 17.245 -6.702 1.00 88.25 388 GLU A O 1
ATOM 2976 N N . GLN A 1 389 ? -14.379 16.811 -4.505 1.00 89.19 389 GLN A N 1
ATOM 2977 C CA . GLN A 1 389 ? -13.626 15.570 -4.678 1.00 89.19 389 GLN A CA 1
ATOM 2978 C C . GLN A 1 389 ? -14.440 14.530 -5.460 1.00 89.19 389 GLN A C 1
ATOM 2980 O O . GLN A 1 389 ? -13.926 13.916 -6.394 1.00 89.19 389 GLN A O 1
ATOM 2985 N N . GLN A 1 390 ? -15.736 14.410 -5.165 1.00 88.31 390 GLN A N 1
ATOM 2986 C CA . GLN A 1 390 ? -16.636 13.498 -5.864 1.00 88.31 390 GLN A CA 1
ATOM 2987 C C . GLN A 1 390 ? -16.862 13.908 -7.330 1.00 88.31 390 GLN A C 1
ATOM 2989 O O . GLN A 1 390 ? -16.905 13.046 -8.206 1.00 88.31 390 GLN A O 1
ATOM 2994 N N . GLN A 1 391 ? -16.940 15.211 -7.639 1.00 87.88 391 GLN A N 1
ATOM 2995 C CA . GLN A 1 391 ? -16.960 15.681 -9.034 1.00 87.88 391 GLN A CA 1
ATOM 2996 C C . GLN A 1 391 ? -15.654 15.367 -9.769 1.00 87.88 391 GLN A C 1
ATOM 2998 O O . GLN A 1 391 ? -15.681 15.012 -10.949 1.00 87.88 391 GLN A O 1
ATOM 3003 N N . GLN A 1 392 ? -14.514 15.491 -9.091 1.00 86.94 392 GLN A N 1
ATOM 3004 C CA . GLN A 1 392 ? -13.211 15.218 -9.686 1.00 86.94 392 GLN A CA 1
ATOM 3005 C C . GLN A 1 392 ? -13.025 13.721 -9.977 1.00 86.94 392 GLN A C 1
ATOM 3007 O O . GLN A 1 392 ? -12.554 13.363 -11.056 1.00 86.94 392 GLN A O 1
ATOM 3012 N N . GLU A 1 393 ? -13.466 12.846 -9.068 1.00 84.00 393 GLU A N 1
ATOM 3013 C CA . GLU A 1 393 ? -13.512 11.395 -9.293 1.00 84.00 393 GLU A CA 1
ATOM 3014 C C . GLU A 1 393 ? -14.444 11.024 -10.448 1.00 84.00 393 GLU A C 1
ATOM 3016 O O . GLU A 1 393 ? -14.091 10.185 -11.276 1.00 84.00 393 GLU A O 1
ATOM 3021 N N . GLN A 1 394 ? -15.604 11.676 -10.558 1.00 86.81 394 GLN A N 1
ATOM 3022 C CA . GLN A 1 394 ? -16.554 11.410 -11.636 1.00 86.81 394 GLN A CA 1
ATOM 3023 C C . GLN A 1 394 ? -15.967 11.770 -13.012 1.00 86.81 394 GLN A C 1
ATOM 3025 O O . GLN A 1 394 ? -16.088 10.989 -13.953 1.00 86.81 394 GLN A O 1
ATOM 3030 N N . GLN A 1 395 ? -15.235 12.885 -13.114 1.00 84.31 395 GLN A N 1
ATOM 3031 C CA . GLN A 1 395 ? -14.516 13.249 -14.343 1.00 84.31 395 GLN A CA 1
ATOM 3032 C C . GLN A 1 395 ? -13.386 12.263 -14.680 1.00 84.31 395 GLN A C 1
ATOM 3034 O O . GLN A 1 395 ? -13.160 11.957 -15.852 1.00 84.31 395 GLN A O 1
ATOM 3039 N N . GLN A 1 396 ? -12.682 11.734 -13.674 1.00 82.81 396 GLN A N 1
ATOM 3040 C CA . GLN A 1 396 ? -11.661 10.704 -13.895 1.00 82.81 396 GLN A CA 1
ATOM 3041 C C . GLN A 1 396 ? -12.274 9.366 -14.329 1.00 82.81 396 GLN A C 1
ATOM 3043 O O . GLN A 1 396 ? -11.717 8.699 -15.205 1.00 82.81 396 GLN A O 1
ATOM 3048 N N . GLN A 1 397 ? -13.428 8.983 -13.771 1.00 81.69 397 GLN A N 1
ATOM 3049 C CA . GLN A 1 397 ? -14.167 7.788 -14.188 1.00 81.69 397 GLN A CA 1
ATOM 3050 C C . GLN A 1 397 ? -14.689 7.900 -15.621 1.00 81.69 397 GLN A C 1
ATOM 3052 O O . GLN A 1 397 ? -14.539 6.955 -16.390 1.00 81.69 397 GLN A O 1
ATOM 3057 N N . GLU A 1 398 ? -15.240 9.048 -16.018 1.00 82.75 398 GLU A N 1
ATOM 3058 C CA . GLU A 1 398 ? -15.669 9.262 -17.405 1.00 82.75 398 GLU A CA 1
ATOM 3059 C C . GLU A 1 398 ? -14.484 9.187 -18.382 1.00 82.75 398 GLU A C 1
ATOM 3061 O O . GLU A 1 398 ? -14.584 8.550 -19.433 1.00 82.75 398 GLU A O 1
ATOM 3066 N N . GLY A 1 399 ? -13.331 9.762 -18.016 1.00 82.81 399 GLY A N 1
ATOM 3067 C CA . GLY A 1 399 ? -12.111 9.675 -18.823 1.00 82.81 399 GLY A CA 1
ATOM 3068 C C . GLY A 1 399 ? -11.581 8.244 -18.970 1.00 82.81 399 GLY A C 1
ATOM 3069 O O . GLY A 1 399 ? -11.159 7.844 -20.056 1.00 82.81 399 GLY A O 1
ATOM 3070 N N . SER A 1 400 ? -11.641 7.450 -17.899 1.00 76.94 400 SER A N 1
ATOM 3071 C CA . SER A 1 400 ? -11.193 6.051 -17.913 1.00 76.94 400 SER A CA 1
ATOM 3072 C C . SER A 1 400 ? -12.184 5.115 -18.612 1.00 76.94 400 SER A C 1
ATOM 3074 O O . SER A 1 400 ? -11.737 4.235 -19.345 1.00 76.94 400 SER A O 1
ATOM 3076 N N . GLN A 1 401 ? -13.500 5.344 -18.514 1.00 79.75 401 GLN A N 1
ATOM 3077 C CA . GLN A 1 401 ? -14.495 4.616 -19.316 1.00 79.75 401 GLN A CA 1
ATOM 3078 C C . GLN A 1 401 ? -14.312 4.854 -20.814 1.00 79.75 401 GLN A C 1
ATOM 3080 O O . GLN A 1 401 ? -14.305 3.892 -21.577 1.00 79.75 401 GLN A O 1
ATOM 3085 N N . GLN A 1 402 ? -14.082 6.096 -21.249 1.00 78.88 402 GLN A N 1
ATOM 3086 C CA . GLN A 1 402 ? -13.812 6.372 -22.666 1.00 78.88 402 GLN A CA 1
ATOM 3087 C C . GLN A 1 402 ? -12.562 5.648 -23.178 1.00 78.88 402 GLN A C 1
ATOM 3089 O O . GLN A 1 402 ? -12.524 5.182 -24.320 1.00 78.88 402 GLN A O 1
ATOM 3094 N N . GLN A 1 403 ? -11.531 5.546 -22.340 1.00 77.50 403 GLN A N 1
ATOM 3095 C CA . GLN A 1 403 ? -10.302 4.846 -22.693 1.00 77.50 403 GLN A CA 1
ATOM 3096 C C . GLN A 1 403 ? -10.496 3.322 -22.709 1.00 77.50 403 GLN A C 1
ATOM 3098 O O . GLN A 1 403 ? -9.958 2.645 -23.589 1.00 77.50 403 GLN A O 1
ATOM 3103 N N . GLN A 1 404 ? -11.302 2.790 -21.788 1.00 78.94 404 GLN A N 1
ATOM 3104 C CA . GLN A 1 404 ? -11.666 1.377 -21.751 1.00 78.94 404 GLN A CA 1
ATOM 3105 C C . GLN A 1 404 ? -12.542 0.987 -22.945 1.00 78.94 404 GLN A C 1
ATOM 3107 O O . GLN A 1 404 ? -12.259 -0.024 -23.573 1.00 78.94 404 GLN A O 1
ATOM 3112 N N . GLU A 1 405 ? -13.525 1.801 -23.340 1.00 76.88 405 GLU A N 1
ATOM 3113 C CA . GLU A 1 405 ? -14.337 1.542 -24.538 1.00 76.88 405 GLU A CA 1
ATOM 3114 C C . GLU A 1 405 ? -13.485 1.544 -25.822 1.00 76.88 405 GLU A C 1
ATOM 3116 O O . GLU A 1 405 ? -13.716 0.735 -26.725 1.00 76.88 405 GLU A O 1
ATOM 3121 N N . GLN A 1 406 ? -12.443 2.385 -25.904 1.00 73.12 406 GLN A N 1
ATOM 3122 C CA . GLN A 1 406 ? -11.472 2.319 -27.005 1.00 73.12 406 GLN A CA 1
ATOM 3123 C C . GLN A 1 406 ? -10.637 1.031 -26.982 1.00 73.12 406 GLN A C 1
ATOM 3125 O O . GLN A 1 406 ? -10.367 0.460 -28.042 1.00 73.12 406 GLN A O 1
ATOM 3130 N N . GLN A 1 407 ? -10.237 0.552 -25.800 1.00 71.88 407 GLN A N 1
ATOM 3131 C CA . GLN A 1 407 ? -9.498 -0.706 -25.672 1.00 71.88 407 GLN A CA 1
ATOM 3132 C C . GLN A 1 407 ? -10.378 -1.931 -25.941 1.00 71.88 407 GLN A C 1
ATOM 3134 O O . GLN A 1 407 ? -9.967 -2.796 -26.714 1.00 71.88 407 GLN A O 1
ATOM 3139 N N . GLU A 1 408 ? -11.594 -1.990 -25.400 1.00 71.44 408 GLU A N 1
ATOM 3140 C CA . GLU A 1 408 ? -12.555 -3.069 -25.651 1.00 71.44 408 GLU A CA 1
ATOM 3141 C C . GLU A 1 408 ? -12.942 -3.132 -27.131 1.00 71.44 408 GLU A C 1
ATOM 3143 O O . GLU A 1 408 ? -12.988 -4.222 -27.696 1.00 71.44 408 GLU A O 1
ATOM 3148 N N . GLY A 1 409 ? -13.088 -1.990 -27.814 1.00 71.50 409 GLY A N 1
ATOM 3149 C CA . GLY A 1 409 ? -13.284 -1.962 -29.266 1.00 71.50 409 GLY A CA 1
ATOM 3150 C C . GLY A 1 409 ? -12.144 -2.630 -30.050 1.00 71.50 409 GLY A C 1
ATOM 3151 O O . GLY A 1 409 ? -12.392 -3.284 -31.065 1.00 71.50 409 GLY A O 1
ATOM 3152 N N . SER A 1 410 ? -10.901 -2.529 -29.565 1.00 64.31 410 SER A N 1
ATOM 3153 C CA . SER A 1 410 ? -9.736 -3.186 -30.177 1.00 64.31 410 SER A CA 1
ATOM 3154 C C . SER A 1 410 ? -9.599 -4.667 -29.790 1.00 64.31 410 SER A C 1
ATOM 3156 O O . SER A 1 410 ? -9.269 -5.493 -30.643 1.00 64.31 410 SER A O 1
ATOM 3158 N N . GLN A 1 411 ? -9.937 -5.031 -28.547 1.00 64.94 411 GLN A N 1
ATOM 3159 C CA . GLN A 1 411 ? -9.931 -6.419 -28.073 1.00 64.94 411 GLN A CA 1
ATOM 3160 C C . GLN A 1 411 ? -11.051 -7.246 -28.696 1.00 64.94 411 GLN A C 1
ATOM 3162 O O . GLN A 1 411 ? -10.808 -8.369 -29.121 1.00 64.94 411 GLN A O 1
ATOM 3167 N N . GLN A 1 412 ? -12.251 -6.690 -28.855 1.00 64.06 412 GLN A N 1
ATOM 3168 C CA . GLN A 1 412 ? -13.374 -7.400 -29.465 1.00 64.06 412 GLN A CA 1
ATOM 3169 C C . GLN A 1 412 ? -13.121 -7.683 -30.960 1.00 64.06 412 GLN A C 1
ATOM 3171 O O . GLN A 1 412 ? -13.561 -8.703 -31.495 1.00 64.06 412 GLN A O 1
ATOM 3176 N N . GLN A 1 413 ? -12.337 -6.829 -31.630 1.00 63.41 413 GLN A N 1
ATOM 3177 C CA . GLN A 1 413 ? -11.861 -7.062 -32.997 1.00 63.41 413 GLN A CA 1
ATOM 3178 C C . GLN A 1 413 ? -10.794 -8.174 -33.067 1.00 63.41 413 GLN A C 1
ATOM 3180 O O . GLN A 1 413 ? -10.685 -8.858 -34.085 1.00 63.41 413 GLN A O 1
ATOM 3185 N N . GLN A 1 414 ? -10.048 -8.389 -31.980 1.00 57.75 414 GLN A N 1
ATOM 3186 C CA . GLN A 1 414 ? -9.053 -9.454 -31.832 1.00 57.75 414 GLN A CA 1
ATOM 3187 C C . GLN A 1 414 ? -9.694 -10.790 -31.399 1.00 57.75 414 GLN A C 1
ATOM 3189 O O . GLN A 1 414 ? -9.342 -11.844 -31.928 1.00 57.75 414 GLN A O 1
ATOM 3194 N N . GLU A 1 415 ? -10.706 -10.762 -30.529 1.00 54.59 415 GLU A N 1
ATOM 3195 C CA . GLU A 1 415 ? -11.484 -11.938 -30.114 1.00 54.59 415 GLU A CA 1
ATOM 3196 C C . GLU A 1 415 ? -12.360 -12.490 -31.247 1.00 54.59 415 GLU A C 1
ATOM 3198 O O . GLU A 1 415 ? -12.490 -13.707 -31.371 1.00 54.59 415 GLU A O 1
ATOM 3203 N N . GLN A 1 416 ? -12.871 -11.647 -32.157 1.00 56.97 416 GLN A N 1
ATOM 3204 C CA . GLN A 1 416 ? -13.514 -12.138 -33.388 1.00 56.97 416 GLN A CA 1
ATOM 3205 C C . GLN A 1 416 ? -12.539 -12.887 -34.317 1.00 56.97 416 GLN A C 1
ATOM 3207 O O . GLN A 1 416 ? -12.973 -13.746 -35.088 1.00 56.97 416 GLN A O 1
ATOM 3212 N N . GLN A 1 417 ? -11.228 -12.627 -34.229 1.00 56.53 417 GLN A N 1
ATOM 3213 C CA . GLN A 1 417 ? -10.213 -13.377 -34.979 1.00 56.53 417 GLN A CA 1
ATOM 3214 C C . GLN A 1 417 ? -9.828 -14.691 -34.278 1.00 56.53 417 GLN A C 1
ATOM 3216 O O . GLN A 1 417 ? -9.616 -15.696 -34.960 1.00 56.53 417 GLN A O 1
ATOM 3221 N N . LEU A 1 418 ? -9.810 -14.727 -32.939 1.00 48.12 418 LEU A N 1
ATOM 3222 C CA . LEU A 1 418 ? -9.496 -15.939 -32.165 1.00 48.12 418 LEU A CA 1
ATOM 3223 C C . LEU A 1 418 ? -10.667 -16.929 -32.052 1.00 48.12 418 LEU A C 1
ATOM 3225 O O . LEU A 1 418 ? -10.448 -18.140 -32.093 1.00 48.12 418 LEU A O 1
ATOM 3229 N N . ALA A 1 419 ? -11.916 -16.456 -32.015 1.00 46.78 419 ALA A N 1
ATOM 3230 C CA . ALA A 1 419 ? -13.101 -17.316 -31.913 1.00 46.78 419 ALA A CA 1
ATOM 3231 C C . ALA A 1 419 ? -13.336 -18.214 -33.151 1.00 46.78 419 ALA A C 1
ATOM 3233 O O . ALA A 1 419 ? -14.174 -19.115 -33.114 1.00 46.78 419 ALA A O 1
ATOM 3234 N N . THR A 1 420 ? -12.571 -18.025 -34.236 1.00 49.19 420 THR A N 1
ATOM 3235 C CA . THR A 1 420 ? -12.592 -18.910 -35.417 1.00 49.19 420 THR A CA 1
ATOM 3236 C C . THR A 1 420 ? -11.605 -20.091 -35.296 1.00 49.19 420 THR A C 1
ATOM 3238 O O . THR A 1 420 ? -11.644 -20.997 -36.126 1.00 49.19 420 THR A O 1
ATOM 3241 N N . GLN A 1 421 ? -10.748 -20.144 -34.263 1.00 48.28 421 GLN A N 1
ATOM 3242 C CA .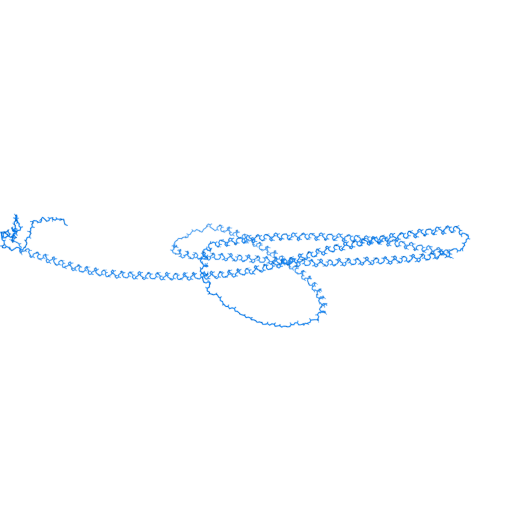 GLN A 1 421 ? -9.756 -21.221 -34.078 1.00 48.28 421 GLN A CA 1
ATOM 3243 C C . GLN A 1 421 ? -10.065 -22.236 -32.963 1.00 48.28 421 GLN A C 1
ATOM 3245 O O . GLN A 1 421 ? -9.509 -23.331 -32.999 1.00 48.28 421 GLN A O 1
ATOM 3250 N N . GLU A 1 422 ? -10.980 -21.962 -32.030 1.00 41.50 422 GLU A N 1
ATOM 3251 C CA . GLU A 1 422 ? -11.154 -22.792 -30.818 1.00 41.50 422 GLU A CA 1
ATOM 3252 C C . GLU A 1 422 ? -12.504 -23.528 -30.711 1.00 41.50 422 GLU A C 1
ATOM 3254 O O . GLU A 1 422 ? -13.067 -23.719 -29.636 1.00 41.50 422 GLU A O 1
ATOM 3259 N N . ALA A 1 423 ? -13.013 -24.034 -31.837 1.00 42.47 423 ALA A N 1
ATOM 3260 C CA . ALA A 1 423 ? -14.192 -24.909 -31.875 1.00 42.47 423 ALA A CA 1
ATOM 3261 C C . ALA A 1 423 ? -13.844 -26.396 -32.110 1.00 42.47 423 ALA A C 1
ATOM 3263 O O . ALA A 1 423 ? -14.530 -27.083 -32.868 1.00 42.47 423 ALA A O 1
ATOM 3264 N N . ALA A 1 424 ? -12.782 -26.915 -31.480 1.00 44.59 424 ALA A N 1
ATOM 3265 C CA . ALA A 1 424 ? -12.416 -28.332 -31.589 1.00 44.59 424 ALA A CA 1
ATOM 3266 C C . ALA A 1 424 ? -11.667 -28.886 -30.361 1.00 44.59 424 ALA A C 1
ATOM 3268 O O . ALA A 1 424 ? -10.519 -29.290 -30.484 1.00 44.59 424 ALA A O 1
ATOM 3269 N N . ALA A 1 425 ? -12.317 -28.956 -29.194 1.00 40.28 425 ALA A N 1
ATOM 3270 C CA . ALA A 1 425 ? -12.013 -29.964 -28.163 1.00 40.28 425 ALA A CA 1
ATOM 3271 C C . ALA A 1 425 ? -13.045 -29.919 -27.024 1.00 40.28 425 ALA A C 1
ATOM 3273 O O . ALA A 1 425 ? -12.829 -29.337 -25.966 1.00 40.28 425 ALA A O 1
ATOM 3274 N N . GLN A 1 426 ? -14.187 -30.569 -27.239 1.00 37.44 426 GLN A N 1
ATOM 3275 C CA . GLN A 1 426 ? -14.985 -31.097 -26.134 1.00 37.44 426 GLN A CA 1
ATOM 3276 C C . GLN A 1 426 ? -14.403 -32.453 -25.688 1.00 37.44 426 GLN A C 1
ATOM 3278 O O . GLN A 1 426 ? -13.958 -33.223 -26.538 1.00 37.44 426 GLN A O 1
ATOM 3283 N N . GLN A 1 427 ? -14.566 -32.780 -24.400 1.00 32.53 427 GLN A N 1
ATOM 3284 C CA . GLN A 1 427 ? -15.153 -34.030 -23.859 1.00 32.53 427 GLN A CA 1
ATOM 3285 C C . GLN A 1 427 ? -14.363 -34.720 -22.729 1.00 32.53 427 GLN A C 1
ATOM 3287 O O . GLN A 1 427 ? -13.175 -34.996 -22.842 1.00 32.53 427 GLN A O 1
ATOM 3292 N N . GLY A 1 428 ? -15.128 -35.122 -21.701 1.00 32.06 428 GLY A N 1
ATOM 3293 C CA . GLY A 1 428 ? -14.782 -36.100 -20.656 1.00 32.06 428 GLY A CA 1
ATOM 3294 C C . GLY A 1 428 ? -14.382 -35.441 -19.329 1.00 32.06 428 GLY A C 1
ATOM 3295 O O . GLY A 1 428 ? -13.529 -34.575 -19.322 1.00 32.06 428 GLY A O 1
ATOM 3296 N N . THR A 1 429 ? -14.891 -35.796 -18.145 1.00 32.06 429 THR A N 1
ATOM 3297 C CA . THR A 1 429 ? -15.406 -37.100 -17.700 1.00 32.06 429 THR A CA 1
ATOM 3298 C C . THR A 1 429 ? -16.196 -36.939 -16.385 1.00 32.06 429 THR A C 1
ATOM 3300 O O . THR A 1 429 ? -15.946 -36.023 -15.608 1.00 32.06 429 THR A O 1
ATOM 3303 N N . GLN A 1 430 ? -17.158 -37.837 -16.160 1.00 31.69 430 GLN A N 1
ATOM 3304 C CA . GLN A 1 430 ? -18.073 -37.949 -15.014 1.00 31.69 430 GLN A CA 1
ATOM 3305 C C . GLN A 1 430 ? -17.486 -38.724 -13.801 1.00 31.69 430 GLN A C 1
ATOM 3307 O O . GLN A 1 430 ? -16.537 -39.481 -13.977 1.00 31.69 430 GLN A O 1
ATOM 3312 N N . HIS A 1 431 ? -18.199 -38.637 -12.654 1.00 26.86 431 HIS A N 1
ATOM 3313 C CA . HIS A 1 431 ? -18.556 -39.694 -11.659 1.00 26.86 431 HIS A CA 1
ATOM 3314 C C . HIS A 1 431 ? -18.035 -39.656 -10.186 1.00 26.86 431 HIS A C 1
ATOM 3316 O O . HIS A 1 431 ? -16.853 -39.842 -9.948 1.00 26.86 431 HIS A O 1
ATOM 3322 N N . HIS A 1 432 ? -19.024 -39.595 -9.251 1.00 27.23 432 HIS A N 1
ATOM 3323 C CA . HIS A 1 432 ? -19.273 -40.356 -7.974 1.00 27.23 432 HIS A CA 1
ATOM 3324 C C . HIS A 1 432 ? -18.253 -40.257 -6.788 1.00 27.23 432 HIS A C 1
ATOM 3326 O O . HIS A 1 432 ? -17.086 -40.028 -7.036 1.00 27.23 432 HIS A O 1
ATOM 3332 N N . ASN A 1 433 ? -18.532 -40.433 -5.472 1.00 27.22 433 ASN A N 1
ATOM 3333 C CA . ASN A 1 433 ? -19.635 -41.009 -4.664 1.00 27.22 433 ASN A CA 1
ATOM 3334 C C . ASN A 1 433 ? -19.463 -40.713 -3.124 1.00 27.22 433 ASN A C 1
ATOM 3336 O O . ASN A 1 433 ? -18.330 -40.637 -2.663 1.00 27.22 433 ASN A O 1
ATOM 3340 N N . SER A 1 434 ? -20.588 -40.600 -2.386 1.00 29.67 434 SER A N 1
ATOM 3341 C CA . SER A 1 434 ? -21.000 -41.096 -1.023 1.00 29.67 434 SER A CA 1
ATOM 3342 C C . SER A 1 434 ? -20.125 -41.174 0.276 1.00 29.67 434 SER A C 1
ATOM 3344 O O . SER A 1 434 ? -19.084 -41.816 0.319 1.00 29.67 434 SER A O 1
ATOM 3346 N N . ASP A 1 435 ? -20.737 -40.654 1.369 1.00 27.09 435 ASP A N 1
ATOM 3347 C CA . ASP A 1 435 ? -21.153 -41.265 2.675 1.00 27.09 435 ASP A CA 1
ATOM 3348 C C . ASP A 1 435 ? -20.244 -41.592 3.908 1.00 27.09 435 ASP A C 1
ATOM 3350 O O . ASP A 1 435 ? -19.426 -42.504 3.886 1.00 27.09 435 ASP A O 1
ATOM 3354 N N . THR A 1 436 ? -20.677 -41.026 5.070 1.00 31.19 436 THR A N 1
ATOM 3355 C CA . THR A 1 436 ? -20.855 -41.590 6.463 1.00 31.19 436 THR A CA 1
ATOM 3356 C C . THR A 1 436 ? -19.634 -41.935 7.372 1.00 31.19 436 THR A C 1
ATOM 3358 O O . THR A 1 436 ? -18.571 -42.213 6.848 1.00 31.19 436 THR A O 1
ATOM 3361 N N . HIS A 1 437 ? -19.614 -41.976 8.734 1.00 30.12 437 HIS A N 1
ATOM 3362 C CA . HIS A 1 437 ? -20.579 -42.016 9.871 1.00 30.12 437 HIS A CA 1
ATOM 3363 C C . HIS A 1 437 ? -19.893 -41.667 11.251 1.00 30.12 437 HIS A C 1
ATOM 3365 O O . HIS A 1 437 ? -18.733 -42.001 11.456 1.00 30.12 437 HIS A O 1
ATOM 3371 N N . THR A 1 438 ? -20.653 -41.065 12.192 1.00 35.22 438 THR A N 1
ATOM 3372 C CA . THR A 1 438 ? -20.759 -41.156 13.699 1.00 35.22 438 THR A CA 1
ATOM 3373 C C . THR A 1 438 ? -19.704 -41.761 14.666 1.00 35.22 438 THR A C 1
ATOM 3375 O O . THR A 1 438 ? -19.213 -42.858 14.423 1.00 35.22 438 THR A O 1
ATOM 3378 N N . THR A 1 439 ? -19.592 -41.167 15.882 1.00 30.84 439 THR A N 1
ATOM 3379 C CA . THR A 1 439 ? -19.639 -41.724 17.294 1.00 30.84 439 THR A CA 1
ATOM 3380 C C . THR A 1 439 ? -18.981 -40.720 18.287 1.00 30.84 439 THR A C 1
ATOM 3382 O O . THR A 1 439 ? -18.152 -39.941 17.845 1.00 30.84 439 THR A O 1
ATOM 3385 N N . SER A 1 440 ? -19.182 -40.622 19.612 1.00 33.81 440 SER A N 1
ATOM 3386 C CA . SER A 1 440 ? -20.146 -41.052 20.649 1.00 33.81 440 SER A CA 1
ATOM 3387 C C . SER A 1 440 ? -19.656 -40.450 21.992 1.00 33.81 440 SER A C 1
ATOM 3389 O O . SER A 1 440 ? -18.451 -40.358 22.210 1.00 33.81 440 SER A O 1
ATOM 3391 N N . ASP A 1 441 ? -20.576 -40.094 22.891 1.00 35.91 441 ASP A N 1
ATOM 3392 C CA . ASP A 1 441 ? -20.375 -39.441 24.199 1.00 35.91 441 ASP A CA 1
ATOM 3393 C C . ASP A 1 441 ? -19.506 -40.191 25.231 1.00 35.91 441 ASP A C 1
ATOM 3395 O O . ASP A 1 441 ? -19.609 -41.411 25.353 1.00 35.91 441 ASP A O 1
ATOM 3399 N N . GLN A 1 442 ? -18.774 -39.436 26.069 1.00 35.34 442 GLN A N 1
ATOM 3400 C CA . GLN A 1 442 ? -18.560 -39.686 27.511 1.00 35.34 442 GLN A CA 1
ATOM 3401 C C . GLN A 1 442 ? -17.700 -38.566 28.130 1.00 35.34 442 GLN A C 1
ATOM 3403 O O . GLN A 1 442 ? -16.508 -38.531 27.855 1.00 35.34 442 GLN A O 1
ATOM 3408 N N . GLN A 1 443 ? -18.271 -37.700 28.989 1.00 39.00 443 GLN A N 1
ATOM 3409 C CA . GLN A 1 443 ? -17.613 -37.080 30.166 1.00 39.00 443 GLN A CA 1
ATOM 3410 C C . GLN A 1 443 ? -18.517 -36.016 30.821 1.00 39.00 443 GLN A C 1
ATOM 3412 O O . GLN A 1 443 ? -18.508 -34.848 30.451 1.00 39.00 443 GLN A O 1
ATOM 3417 N N . THR A 1 444 ? -19.299 -36.409 31.834 1.00 43.88 444 THR A N 1
ATOM 3418 C CA . THR A 1 444 ? -20.214 -35.486 32.544 1.00 43.88 444 THR A CA 1
ATOM 3419 C C . THR A 1 444 ? -20.216 -35.705 34.063 1.00 43.88 444 THR A C 1
ATOM 3421 O O . THR A 1 444 ? -21.257 -35.641 34.703 1.00 43.88 444 THR A O 1
ATOM 3424 N N . CYS A 1 445 ? -19.045 -35.958 34.665 1.00 46.38 445 CYS A N 1
ATOM 3425 C CA . CYS A 1 445 ? -18.910 -36.000 36.134 1.00 46.38 445 CYS A CA 1
ATOM 3426 C C . CYS A 1 445 ? -17.658 -35.315 36.723 1.00 46.38 445 CYS A C 1
ATOM 3428 O O . CYS A 1 445 ? -17.558 -35.251 37.943 1.00 46.38 445 CYS A O 1
ATOM 3430 N N . SER A 1 446 ? -16.731 -34.750 35.930 1.00 48.12 446 SER A N 1
ATOM 3431 C CA . SER A 1 446 ? -15.564 -34.012 36.476 1.00 48.12 446 SER A CA 1
ATOM 3432 C C . SER A 1 446 ? -15.728 -32.485 36.509 1.00 48.12 446 SER A C 1
ATOM 3434 O O . SER A 1 446 ? -14.931 -31.802 37.146 1.00 48.12 446 SER A O 1
ATOM 3436 N N . LEU A 1 447 ? -16.765 -31.943 35.860 1.00 52.28 447 LEU A N 1
ATOM 3437 C CA . LEU A 1 447 ? -16.985 -30.497 35.726 1.00 52.28 447 LEU A CA 1
ATOM 3438 C C . LEU A 1 447 ? -17.534 -29.839 37.002 1.00 52.28 447 LEU A C 1
ATOM 3440 O O . LEU A 1 447 ? -17.205 -28.693 37.280 1.00 52.28 447 LEU A O 1
ATOM 3444 N N . GLN A 1 448 ? -18.297 -30.562 37.829 1.00 50.56 448 GLN A N 1
ATOM 3445 C CA . GLN A 1 448 ? -18.949 -29.986 39.015 1.00 50.56 448 GLN A CA 1
ATOM 3446 C C . GLN A 1 448 ? -17.949 -29.643 40.139 1.00 50.56 448 GLN A C 1
ATOM 3448 O O . GLN A 1 448 ? -18.017 -28.565 40.720 1.00 50.56 448 GLN A O 1
ATOM 3453 N N . GLN A 1 449 ? -16.968 -30.517 40.404 1.00 53.44 449 GLN A N 1
ATOM 3454 C CA . GLN A 1 449 ? -15.906 -30.255 41.392 1.00 53.44 449 GLN A CA 1
ATOM 3455 C C . GLN A 1 449 ? -14.871 -29.234 40.898 1.00 53.44 449 GLN A C 1
ATOM 3457 O O . GLN A 1 449 ? -14.249 -28.545 41.706 1.00 53.44 449 GLN A O 1
ATOM 3462 N N . GLN A 1 450 ? -14.702 -29.095 39.578 1.00 55.16 450 GLN A N 1
ATOM 3463 C CA . GLN A 1 450 ? -13.904 -28.013 38.999 1.00 55.16 450 GLN A CA 1
ATOM 3464 C C . GLN A 1 450 ? -14.614 -26.658 39.112 1.00 55.16 450 GLN A C 1
ATOM 3466 O O . GLN A 1 450 ? -13.938 -25.655 39.321 1.00 55.16 450 GLN A O 1
ATOM 3471 N N . LEU A 1 451 ? -15.949 -26.624 39.059 1.00 57.72 451 LEU A N 1
ATOM 3472 C CA . LEU A 1 451 ? -16.735 -25.393 39.163 1.00 57.72 451 LEU A CA 1
ATOM 3473 C C . LEU A 1 451 ? -16.674 -24.767 40.569 1.00 57.72 451 LEU A C 1
ATOM 3475 O O . LEU A 1 451 ? -16.505 -23.557 40.701 1.00 57.72 451 LEU A O 1
ATOM 3479 N N . GLU A 1 452 ? -16.732 -25.577 41.629 1.00 62.44 452 GLU A N 1
ATOM 3480 C CA . GLU A 1 452 ? -16.663 -25.080 43.016 1.00 62.44 452 GLU A CA 1
ATOM 3481 C C . GLU A 1 452 ? -15.255 -24.584 43.393 1.00 62.44 452 GLU A C 1
ATOM 3483 O O . GLU A 1 452 ? -15.108 -23.558 44.062 1.00 62.44 452 GLU A O 1
ATOM 3488 N N . ALA A 1 453 ? -14.203 -25.242 42.890 1.00 56.47 453 ALA A N 1
ATOM 3489 C CA . ALA A 1 453 ? -12.822 -24.771 43.032 1.00 56.47 453 ALA A CA 1
ATOM 3490 C C . ALA A 1 453 ? -12.518 -23.528 42.166 1.00 56.47 453 ALA A C 1
ATOM 3492 O O . ALA A 1 453 ? -11.627 -22.744 42.502 1.00 56.47 453 ALA A O 1
ATOM 3493 N N . TYR A 1 454 ? -13.253 -23.338 41.066 1.00 60.97 454 TYR A N 1
ATOM 3494 C CA . TYR A 1 454 ? -13.156 -22.168 40.194 1.00 60.97 454 TYR A CA 1
ATOM 3495 C C . TYR A 1 454 ? -13.803 -20.933 40.835 1.00 60.97 454 TYR A C 1
ATOM 3497 O O . TYR A 1 454 ? -13.152 -19.893 40.924 1.00 60.97 454 TYR A O 1
ATOM 3505 N N . MET A 1 455 ? -15.008 -21.059 41.402 1.00 63.06 455 MET A N 1
ATOM 3506 C CA . MET A 1 455 ? -15.698 -19.928 42.043 1.00 63.06 455 MET A CA 1
ATOM 3507 C C . MET A 1 455 ? -14.975 -19.408 43.298 1.00 63.06 455 MET A C 1
ATOM 3509 O O . MET A 1 455 ? -14.915 -18.199 43.520 1.00 63.06 455 MET A O 1
ATOM 3513 N N . ALA A 1 456 ? -14.329 -20.287 44.078 1.00 58.31 456 ALA A N 1
ATOM 3514 C CA . ALA A 1 456 ? -13.508 -19.877 45.225 1.00 58.31 456 ALA A CA 1
ATOM 3515 C C . ALA A 1 456 ? -12.198 -19.159 44.821 1.00 58.31 456 ALA A C 1
ATOM 3517 O O . ALA A 1 456 ? -11.660 -18.371 45.598 1.00 58.31 456 ALA A O 1
ATOM 3518 N N . LYS A 1 457 ? -11.686 -19.396 43.601 1.00 54.34 457 LYS A N 1
ATOM 3519 C CA . LYS A 1 457 ? -10.564 -18.635 43.016 1.00 54.34 457 LYS A CA 1
ATOM 3520 C C . LYS A 1 457 ? -11.009 -17.310 42.393 1.00 54.34 457 LYS A C 1
ATOM 3522 O O . LYS A 1 457 ? -10.216 -16.373 42.368 1.00 54.34 457 LYS A O 1
ATOM 3527 N N . GLN A 1 458 ? -12.248 -17.223 41.919 1.00 51.19 458 GLN A N 1
ATOM 3528 C CA . GLN A 1 458 ? -12.785 -16.055 41.223 1.00 51.19 458 GLN A CA 1
ATOM 3529 C C . GLN A 1 458 ? -12.969 -14.852 42.165 1.00 51.19 458 GLN A C 1
ATOM 3531 O O . GLN A 1 458 ? -12.521 -13.755 41.850 1.00 51.19 458 GLN A O 1
ATOM 3536 N N . GLN A 1 459 ? -13.462 -15.072 43.388 1.00 51.53 459 GLN A N 1
ATOM 3537 C CA . GLN A 1 459 ? -13.694 -13.988 44.359 1.00 51.53 459 GLN A CA 1
ATOM 3538 C C . GLN A 1 459 ? -12.413 -13.359 44.941 1.00 51.53 459 GLN A C 1
ATOM 3540 O O . GLN A 1 459 ? -12.435 -12.210 45.375 1.00 51.53 459 GLN A O 1
ATOM 3545 N N . LEU A 1 460 ? -11.286 -14.082 44.943 1.00 50.91 460 LEU A N 1
ATOM 3546 C CA . LEU A 1 460 ? -9.974 -13.535 45.328 1.00 50.91 460 LEU A CA 1
ATOM 3547 C C . LEU A 1 460 ? -9.214 -12.933 44.132 1.00 50.91 460 LEU A C 1
ATOM 3549 O O . LEU A 1 460 ? -8.267 -12.172 44.325 1.00 50.91 460 LEU A O 1
ATOM 3553 N N . ALA A 1 461 ? -9.626 -13.276 42.908 1.00 50.16 461 ALA A N 1
ATOM 3554 C CA . ALA A 1 461 ? -9.093 -12.733 41.670 1.00 50.16 461 ALA A CA 1
ATOM 3555 C C . ALA A 1 461 ? -9.747 -11.385 41.333 1.00 50.16 461 ALA A C 1
ATOM 3557 O O . ALA A 1 461 ? -9.024 -10.429 41.104 1.00 50.16 461 ALA A O 1
ATOM 3558 N N . GLU A 1 462 ? -11.072 -11.251 41.404 1.00 49.75 462 GLU A N 1
ATOM 3559 C CA . GLU A 1 462 ? -11.830 -10.110 40.858 1.00 49.75 462 GLU A CA 1
ATOM 3560 C C . GLU A 1 462 ? -11.382 -8.711 41.332 1.00 49.75 462 GLU A C 1
ATOM 3562 O O . GLU A 1 462 ? -11.396 -7.774 40.534 1.00 49.75 462 GLU A O 1
ATOM 3567 N N . SER A 1 463 ? -10.884 -8.544 42.565 1.00 49.50 463 SER A N 1
ATOM 3568 C CA . SER A 1 463 ? -10.388 -7.238 43.042 1.00 49.50 463 SER A CA 1
ATOM 3569 C C . SER A 1 463 ? -8.929 -6.930 42.665 1.00 49.50 463 SER A C 1
ATOM 3571 O O . SER A 1 463 ? -8.520 -5.773 42.715 1.00 49.50 463 SER A O 1
ATOM 3573 N N . GLY A 1 464 ? -8.131 -7.940 42.300 1.00 51.94 464 GLY A N 1
ATOM 3574 C CA . GLY A 1 464 ? -6.740 -7.786 41.845 1.00 51.94 464 GLY A CA 1
ATOM 3575 C C . GLY A 1 464 ? -6.568 -7.954 40.330 1.00 51.94 464 GLY A C 1
ATOM 3576 O O . GLY A 1 464 ? -5.709 -7.315 39.724 1.00 51.94 464 GLY A O 1
ATOM 3577 N N . THR A 1 465 ? -7.412 -8.766 39.693 1.00 55.78 465 THR A N 1
ATOM 3578 C CA . THR A 1 465 ? -7.386 -9.050 38.258 1.00 55.78 465 THR A CA 1
ATOM 3579 C C . THR A 1 465 ? -8.067 -7.979 37.441 1.00 55.78 465 THR A C 1
ATOM 3581 O O . THR A 1 465 ? -7.653 -7.799 36.311 1.00 55.78 465 THR A O 1
ATOM 3584 N N . ALA A 1 466 ? -9.047 -7.235 37.963 1.00 58.50 466 ALA A N 1
ATOM 3585 C CA . ALA A 1 466 ? -9.621 -6.113 37.216 1.00 58.50 466 ALA A CA 1
ATOM 3586 C C . ALA A 1 466 ? -8.583 -4.996 37.007 1.00 58.50 466 ALA A C 1
ATOM 3588 O O . ALA A 1 466 ? -8.394 -4.527 35.888 1.00 58.50 466 ALA A O 1
ATOM 3589 N N . ALA A 1 467 ? -7.830 -4.644 38.055 1.00 64.62 467 ALA A N 1
ATOM 3590 C CA . ALA A 1 467 ? -6.729 -3.687 37.954 1.00 64.62 467 ALA A CA 1
ATOM 3591 C C . ALA A 1 467 ? -5.575 -4.228 37.091 1.00 64.62 467 ALA A C 1
ATOM 3593 O O . ALA A 1 467 ? -5.052 -3.507 36.244 1.00 64.62 467 ALA A O 1
ATOM 3594 N N . ALA A 1 468 ? -5.216 -5.508 37.241 1.00 67.00 468 ALA A N 1
ATOM 3595 C CA . ALA A 1 468 ? -4.193 -6.131 36.401 1.00 67.00 468 ALA A CA 1
ATOM 3596 C C . ALA A 1 468 ? -4.631 -6.279 34.932 1.00 67.00 468 ALA A C 1
ATOM 3598 O O . ALA A 1 468 ? -3.802 -6.130 34.043 1.00 67.00 468 ALA A O 1
ATOM 3599 N N . ALA A 1 469 ? -5.914 -6.531 34.658 1.00 66.06 469 ALA A N 1
ATOM 3600 C CA . ALA A 1 469 ? -6.472 -6.612 33.311 1.00 66.06 469 ALA A CA 1
ATOM 3601 C C . ALA A 1 469 ? -6.549 -5.230 32.662 1.00 66.06 469 ALA A C 1
ATOM 3603 O O . ALA A 1 469 ? -6.153 -5.095 31.511 1.00 66.06 469 ALA A O 1
ATOM 3604 N N . ALA A 1 470 ? -6.965 -4.199 33.402 1.00 67.81 470 ALA A N 1
ATOM 3605 C CA . ALA A 1 470 ? -6.920 -2.818 32.929 1.00 67.81 470 ALA A CA 1
ATOM 3606 C C . ALA A 1 470 ? -5.477 -2.383 32.624 1.00 67.81 470 ALA A C 1
ATOM 3608 O O . ALA A 1 470 ? -5.212 -1.777 31.590 1.00 67.81 470 ALA A O 1
ATOM 3609 N N . GLN A 1 471 ? -4.518 -2.756 33.475 1.00 77.88 471 GLN A N 1
ATOM 3610 C CA . GLN A 1 471 ? -3.108 -2.454 33.241 1.00 77.88 471 GLN A CA 1
ATOM 3611 C C . GLN A 1 471 ? -2.510 -3.269 32.082 1.00 77.88 471 GLN A C 1
ATOM 3613 O O . GLN A 1 471 ? -1.716 -2.735 31.313 1.00 77.88 471 GLN A O 1
ATOM 3618 N N . ALA A 1 472 ? -2.927 -4.525 31.899 1.00 73.25 472 ALA A N 1
ATOM 3619 C CA . ALA A 1 472 ? -2.551 -5.338 30.743 1.00 73.25 472 ALA A CA 1
ATOM 3620 C C . ALA A 1 472 ? -3.153 -4.797 29.436 1.00 73.25 472 ALA A C 1
ATOM 3622 O O . ALA A 1 472 ? -2.482 -4.805 28.409 1.00 73.25 472 ALA A O 1
ATOM 3623 N N . GLN A 1 473 ? -4.386 -4.284 29.471 1.00 74.31 473 GLN A N 1
ATOM 3624 C CA . GLN A 1 473 ? -5.007 -3.598 28.337 1.00 74.31 473 GLN A CA 1
ATOM 3625 C C . GLN A 1 473 ? -4.265 -2.304 28.002 1.00 74.31 473 GLN A C 1
ATOM 3627 O O . GLN A 1 473 ? -3.987 -2.066 26.832 1.00 74.31 473 GLN A O 1
ATOM 3632 N N . LEU A 1 474 ? -3.870 -1.515 29.007 1.00 85.31 474 LEU A N 1
ATOM 3633 C CA . LEU A 1 474 ? -3.066 -0.310 28.791 1.00 85.31 474 LEU A CA 1
ATOM 3634 C C . LEU A 1 474 ? -1.722 -0.649 28.124 1.00 85.31 474 LEU A C 1
ATOM 3636 O O . LEU A 1 474 ? -1.359 -0.034 27.130 1.00 85.31 474 LEU A O 1
ATOM 3640 N N . GLN A 1 475 ? -1.029 -1.686 28.606 1.00 84.69 475 GLN A N 1
ATOM 3641 C CA . GLN A 1 475 ? 0.220 -2.163 27.999 1.00 84.69 475 GLN A CA 1
ATOM 3642 C C . GLN A 1 475 ? 0.022 -2.714 26.581 1.00 84.69 475 GLN A C 1
ATOM 3644 O O . GLN A 1 475 ? 0.901 -2.568 25.734 1.00 84.69 475 GLN A O 1
ATOM 3649 N N . ALA A 1 476 ? -1.119 -3.350 26.302 1.00 74.25 476 ALA A N 1
ATOM 3650 C CA . ALA A 1 476 ? -1.458 -3.801 24.957 1.00 74.25 476 ALA A CA 1
ATOM 3651 C C . ALA A 1 476 ? -1.690 -2.614 24.010 1.00 74.25 476 ALA A C 1
ATOM 3653 O O . ALA A 1 476 ? -1.218 -2.650 22.877 1.00 74.25 476 ALA A O 1
ATOM 3654 N N . VAL A 1 477 ? -2.347 -1.549 24.481 1.00 77.75 477 VAL A N 1
ATOM 3655 C CA . VAL A 1 477 ? -2.522 -0.305 23.716 1.00 77.75 477 VAL A CA 1
ATOM 3656 C C . VAL A 1 477 ? -1.175 0.371 23.463 1.00 77.75 477 VAL A C 1
ATOM 3658 O O . VAL A 1 477 ? -0.872 0.661 22.312 1.00 77.75 477 VAL A O 1
ATOM 3661 N N . GLU A 1 478 ? -0.324 0.530 24.482 1.00 87.06 478 GLU A N 1
ATOM 3662 C CA . GLU A 1 478 ? 1.029 1.095 24.320 1.00 87.06 478 GLU A CA 1
ATOM 3663 C C . GLU A 1 478 ? 1.873 0.286 23.319 1.00 87.06 478 GLU A C 1
ATOM 3665 O O . GLU A 1 478 ? 2.627 0.845 22.520 1.00 87.06 478 GLU A O 1
ATOM 3670 N N . ARG A 1 479 ? 1.729 -1.045 23.322 1.00 87.69 479 ARG A N 1
ATOM 3671 C CA . ARG A 1 479 ? 2.400 -1.917 22.354 1.00 87.69 479 ARG A CA 1
ATOM 3672 C C . ARG A 1 479 ? 1.868 -1.721 20.934 1.00 87.69 479 ARG A C 1
ATOM 3674 O O . ARG A 1 479 ? 2.673 -1.630 20.012 1.00 87.69 479 ARG A O 1
ATOM 3681 N N . LEU A 1 480 ? 0.550 -1.638 20.757 1.00 81.06 480 LEU A N 1
ATOM 3682 C CA . LEU A 1 480 ? -0.062 -1.374 19.452 1.00 81.06 480 LEU A CA 1
ATOM 3683 C C . LEU A 1 480 ? 0.312 0.017 18.926 1.00 81.06 480 LEU A C 1
ATOM 3685 O O . LEU A 1 480 ? 0.591 0.158 17.740 1.00 81.06 480 LEU A O 1
ATOM 3689 N N . GLU A 1 481 ? 0.392 1.031 19.790 1.00 83.56 481 GLU A N 1
ATOM 3690 C CA . GLU A 1 481 ? 0.880 2.367 19.422 1.00 83.56 481 GLU A CA 1
ATOM 3691 C C . GLU A 1 481 ? 2.345 2.333 18.965 1.00 83.56 481 GLU A C 1
ATOM 3693 O O . GLU A 1 481 ? 2.701 2.971 17.971 1.00 83.56 481 GLU A O 1
ATOM 3698 N N . ALA A 1 482 ? 3.198 1.556 19.639 1.00 87.31 482 ALA A N 1
ATOM 3699 C CA . ALA A 1 482 ? 4.586 1.369 19.224 1.00 87.31 482 ALA A CA 1
ATOM 3700 C C . ALA A 1 482 ? 4.695 0.632 17.875 1.00 87.31 482 ALA A C 1
ATOM 3702 O O . ALA A 1 482 ? 5.474 1.039 17.012 1.00 87.31 482 ALA A O 1
ATOM 3703 N N . GLU A 1 483 ? 3.900 -0.420 17.665 1.00 83.06 483 GLU A N 1
ATOM 3704 C CA . GLU A 1 483 ? 3.833 -1.145 16.389 1.00 83.06 483 GLU A CA 1
ATOM 3705 C C . GLU A 1 483 ? 3.325 -0.233 15.256 1.00 83.06 483 GLU A C 1
ATOM 3707 O O . GLU A 1 483 ? 3.911 -0.223 14.170 1.00 83.06 483 GLU A O 1
ATOM 3712 N N . LEU A 1 484 ? 2.329 0.619 15.528 1.00 81.62 484 LEU A N 1
ATOM 3713 C CA . LEU A 1 484 ? 1.831 1.630 14.591 1.00 81.62 484 LEU A CA 1
ATOM 3714 C C . LEU A 1 484 ? 2.926 2.636 14.202 1.00 81.62 484 LEU A C 1
ATOM 3716 O O . LEU A 1 484 ? 3.069 2.961 13.023 1.00 81.62 484 LEU A O 1
ATOM 3720 N N . GLN A 1 485 ? 3.737 3.102 15.160 1.00 86.19 485 GLN A N 1
ATOM 3721 C CA . GLN A 1 485 ? 4.862 3.996 14.860 1.00 86.19 485 GLN A CA 1
ATOM 3722 C C . GLN A 1 485 ? 5.934 3.333 13.991 1.00 86.19 485 GLN A C 1
ATOM 3724 O O . GLN A 1 485 ? 6.468 3.973 13.081 1.00 86.19 485 GLN A O 1
ATOM 3729 N N . VAL A 1 486 ? 6.249 2.057 14.236 1.00 86.69 486 VAL A N 1
ATOM 3730 C CA . VAL A 1 486 ? 7.181 1.298 13.386 1.00 86.69 486 VAL A CA 1
ATOM 3731 C C . VAL A 1 486 ? 6.633 1.187 11.965 1.00 86.69 486 VAL A C 1
ATOM 3733 O O . VAL A 1 486 ? 7.380 1.372 11.002 1.00 86.69 486 VAL A O 1
ATOM 3736 N N . TRP A 1 487 ? 5.331 0.939 11.826 1.00 86.00 487 TRP A N 1
ATOM 3737 C CA . TRP A 1 487 ? 4.671 0.865 10.527 1.00 86.00 487 TRP A CA 1
ATOM 3738 C C . TRP A 1 487 ? 4.699 2.212 9.791 1.00 86.00 487 TRP A C 1
ATOM 3740 O O . TRP A 1 487 ? 5.060 2.261 8.617 1.00 86.00 487 TRP A O 1
ATOM 3750 N N . GLN A 1 488 ? 4.438 3.321 10.490 1.00 81.88 488 GLN A N 1
ATOM 3751 C CA . GLN A 1 488 ? 4.573 4.676 9.940 1.00 81.88 488 GLN A CA 1
ATOM 3752 C C . GLN A 1 488 ? 6.000 4.983 9.471 1.00 81.88 488 GLN A C 1
ATOM 3754 O O . GLN A 1 488 ? 6.190 5.547 8.393 1.00 81.88 488 GLN A O 1
ATOM 3759 N N . GLN A 1 489 ? 7.021 4.595 10.243 1.00 85.12 489 GLN A N 1
ATOM 3760 C CA . GLN A 1 489 ? 8.413 4.750 9.812 1.00 85.12 489 GLN A CA 1
ATOM 3761 C C . GLN A 1 489 ? 8.730 3.908 8.577 1.00 85.12 489 GLN A C 1
ATOM 3763 O O . GLN A 1 489 ? 9.422 4.388 7.677 1.00 85.12 489 GLN A O 1
ATOM 3768 N N . GLN A 1 490 ? 8.231 2.671 8.510 1.00 83.75 490 GLN A N 1
ATOM 3769 C CA . GLN A 1 490 ? 8.393 1.851 7.313 1.00 83.75 490 GLN A CA 1
ATOM 3770 C C . GLN A 1 490 ? 7.721 2.501 6.110 1.00 83.75 490 GLN A C 1
ATOM 3772 O O . GLN A 1 490 ? 8.364 2.610 5.071 1.00 83.75 490 GLN A O 1
ATOM 3777 N N . GLN A 1 491 ? 6.484 2.982 6.250 1.00 79.94 491 GLN A N 1
ATOM 3778 C CA . GLN A 1 491 ? 5.764 3.681 5.188 1.00 79.94 491 GLN A CA 1
ATOM 3779 C C . GLN A 1 491 ? 6.562 4.884 4.670 1.00 79.94 491 GLN A C 1
ATOM 3781 O O . GLN A 1 491 ? 6.785 4.985 3.467 1.00 79.94 491 GLN A O 1
ATOM 3786 N N . ALA A 1 492 ? 7.084 5.732 5.561 1.00 83.00 492 ALA A N 1
ATOM 3787 C CA . ALA A 1 492 ? 7.945 6.850 5.175 1.00 83.00 492 ALA A CA 1
ATOM 3788 C C . ALA A 1 492 ? 9.217 6.380 4.440 1.00 83.00 492 ALA A C 1
ATOM 3790 O O . ALA A 1 492 ? 9.632 6.985 3.451 1.00 83.00 492 ALA A O 1
ATOM 3791 N N . GLY A 1 493 ? 9.816 5.269 4.879 1.00 87.38 493 GLY A N 1
ATOM 3792 C CA . GLY A 1 493 ? 10.956 4.646 4.206 1.00 87.38 493 GLY A CA 1
ATOM 3793 C C . GLY A 1 493 ? 10.624 4.109 2.808 1.00 87.38 493 GLY A C 1
ATOM 3794 O O . GLY A 1 493 ? 11.438 4.243 1.893 1.00 87.38 493 GLY A O 1
ATOM 3795 N N . TRP A 1 494 ? 9.438 3.529 2.616 1.00 82.88 494 TRP A N 1
ATOM 3796 C CA . TRP A 1 494 ? 8.945 3.105 1.303 1.00 82.88 494 TRP A CA 1
ATOM 3797 C C . TRP A 1 494 ? 8.686 4.301 0.392 1.00 82.88 494 TRP A C 1
ATOM 3799 O O . TRP A 1 494 ? 9.121 4.293 -0.756 1.00 82.88 494 TRP A O 1
ATOM 3809 N N . GLN A 1 495 ? 8.076 5.359 0.918 1.00 80.88 495 GLN A N 1
ATOM 3810 C CA . GLN A 1 495 ? 7.788 6.584 0.177 1.00 80.88 495 GLN A CA 1
ATOM 3811 C C . GLN A 1 495 ? 9.078 7.260 -0.310 1.00 80.88 495 GLN A C 1
ATOM 3813 O O . GLN A 1 495 ? 9.200 7.579 -1.490 1.00 80.88 495 GLN A O 1
ATOM 3818 N N . ALA A 1 496 ? 10.102 7.330 0.546 1.00 85.50 496 ALA A N 1
ATOM 3819 C CA . ALA A 1 496 ? 11.429 7.806 0.161 1.00 85.50 496 ALA A CA 1
ATOM 3820 C C . ALA A 1 496 ? 12.090 6.934 -0.927 1.00 85.50 496 ALA A C 1
ATOM 3822 O O . ALA A 1 496 ? 12.766 7.456 -1.814 1.00 85.50 496 ALA A O 1
ATOM 3823 N N . LYS A 1 497 ? 11.898 5.605 -0.899 1.00 84.38 497 LYS A N 1
ATOM 3824 C CA . LYS A 1 497 ? 12.387 4.711 -1.966 1.00 84.38 497 LYS A CA 1
ATOM 3825 C C . LYS A 1 497 ? 11.656 4.936 -3.287 1.00 84.38 497 LYS A C 1
ATOM 3827 O O . LYS A 1 497 ? 12.305 4.917 -4.328 1.00 84.38 497 LYS A O 1
ATOM 3832 N N . VAL A 1 498 ? 10.340 5.145 -3.253 1.00 85.56 498 VAL A N 1
ATOM 3833 C CA . VAL A 1 498 ? 9.543 5.449 -4.451 1.00 85.56 498 VAL A CA 1
ATOM 3834 C C . VAL A 1 498 ? 10.003 6.769 -5.068 1.00 85.56 498 VAL A C 1
ATOM 3836 O O . VAL A 1 498 ? 10.287 6.803 -6.262 1.00 85.56 498 VAL A O 1
ATOM 3839 N N . GLU A 1 499 ? 10.183 7.819 -4.265 1.00 88.06 499 GLU A N 1
ATOM 3840 C CA . GLU A 1 499 ? 10.719 9.101 -4.740 1.00 88.06 499 GLU A CA 1
ATOM 3841 C C . GLU A 1 499 ? 12.127 8.955 -5.336 1.00 88.06 499 GLU A C 1
ATOM 3843 O O . GLU A 1 499 ? 12.411 9.513 -6.398 1.00 88.06 499 GLU A O 1
ATOM 3848 N N . ALA A 1 500 ? 13.003 8.163 -4.707 1.00 85.94 500 ALA A N 1
ATOM 3849 C CA . ALA A 1 500 ? 14.344 7.897 -5.227 1.00 85.94 500 ALA A CA 1
ATOM 3850 C C . ALA A 1 500 ? 14.316 7.148 -6.572 1.00 85.94 500 ALA A C 1
ATOM 3852 O O . ALA A 1 500 ? 15.043 7.515 -7.498 1.00 85.94 500 ALA A O 1
ATOM 3853 N N . LEU A 1 501 ? 13.458 6.131 -6.712 1.00 83.00 501 LEU A N 1
ATOM 3854 C CA . LEU A 1 501 ? 13.265 5.419 -7.979 1.00 83.00 501 LEU A CA 1
ATOM 3855 C C . LEU A 1 501 ? 12.686 6.342 -9.056 1.00 83.00 501 LEU A C 1
ATOM 3857 O O . LEU A 1 501 ? 13.120 6.293 -10.203 1.00 83.00 501 LEU A O 1
ATOM 3861 N N . GLN A 1 502 ? 11.759 7.227 -8.694 1.00 85.31 502 GLN A N 1
ATOM 3862 C CA . GLN A 1 502 ? 11.178 8.193 -9.622 1.00 85.31 502 GLN A CA 1
ATOM 3863 C C . GLN A 1 502 ? 12.219 9.205 -10.124 1.00 85.31 502 GLN A C 1
ATOM 3865 O O . GLN A 1 502 ? 12.261 9.503 -11.318 1.00 85.31 502 GLN A O 1
ATOM 3870 N N . GLN A 1 503 ? 13.117 9.672 -9.251 1.00 87.50 503 GLN A N 1
ATOM 3871 C CA . GLN A 1 503 ? 14.267 10.493 -9.651 1.00 87.50 503 GLN A CA 1
ATOM 3872 C C . GLN A 1 503 ? 15.231 9.727 -10.568 1.00 87.50 503 GLN A C 1
ATOM 3874 O O . GLN A 1 503 ? 15.728 10.289 -11.545 1.00 87.50 503 GLN A O 1
ATOM 3879 N N . GLN A 1 504 ? 15.472 8.440 -10.298 1.00 84.88 504 GLN A N 1
ATOM 3880 C CA . GLN A 1 504 ? 16.314 7.596 -11.146 1.00 84.88 504 GLN A CA 1
ATOM 3881 C C . GLN A 1 504 ? 15.711 7.410 -12.548 1.00 84.88 504 GLN A C 1
ATOM 3883 O O . GLN A 1 504 ? 16.438 7.498 -13.537 1.00 84.88 504 GLN A O 1
ATOM 3888 N N . VAL A 1 505 ? 14.392 7.214 -12.654 1.00 83.00 505 VAL A N 1
ATOM 3889 C CA . VAL A 1 505 ? 13.688 7.138 -13.946 1.00 83.00 505 VAL A CA 1
ATOM 3890 C C . VAL A 1 505 ? 13.829 8.449 -14.719 1.00 83.00 505 VAL A C 1
ATOM 3892 O O . VAL A 1 505 ? 14.245 8.415 -15.873 1.00 83.00 505 VAL A O 1
ATOM 3895 N N . GLN A 1 506 ? 13.602 9.604 -14.083 1.00 85.00 506 GLN A N 1
ATOM 3896 C CA . GLN A 1 506 ? 13.791 10.909 -14.735 1.00 85.00 506 GLN A CA 1
ATOM 3897 C C . GLN A 1 506 ? 15.233 11.123 -15.222 1.00 85.00 506 GLN A C 1
ATOM 3899 O O . GLN A 1 506 ? 15.466 11.697 -16.287 1.00 85.00 506 GLN A O 1
ATOM 3904 N N . GLN A 1 507 ? 16.223 10.647 -14.462 1.00 87.62 507 GLN A N 1
ATOM 3905 C CA . GLN A 1 507 ? 17.621 10.707 -14.878 1.00 87.62 507 GLN A CA 1
ATOM 3906 C C . GLN A 1 507 ? 17.882 9.840 -16.119 1.00 87.62 507 GLN A C 1
ATOM 3908 O O . GLN A 1 507 ? 18.570 10.291 -17.038 1.00 87.62 507 GLN A O 1
ATOM 3913 N N . LEU A 1 508 ? 17.334 8.622 -16.161 1.00 83.44 508 LEU A N 1
ATOM 3914 C CA . LEU A 1 508 ? 17.445 7.726 -17.314 1.00 83.44 508 LEU A CA 1
ATOM 3915 C C . LEU A 1 508 ? 16.734 8.301 -18.546 1.00 83.44 508 LEU A C 1
ATOM 3917 O O . LEU A 1 508 ? 17.312 8.293 -19.629 1.00 83.44 508 LEU A O 1
ATOM 3921 N N . GLU A 1 509 ? 15.542 8.880 -18.388 1.00 83.81 509 GLU A N 1
ATOM 3922 C CA . GLU A 1 509 ? 14.835 9.590 -19.464 1.00 83.81 509 GLU A CA 1
ATOM 3923 C C . GLU A 1 509 ? 15.688 10.733 -20.037 1.00 83.81 509 GLU A C 1
ATOM 3925 O O . GLU A 1 509 ? 15.813 10.876 -21.256 1.00 83.81 509 GLU A O 1
ATOM 3930 N N . GLY A 1 510 ? 16.360 11.502 -19.173 1.00 89.19 510 GLY A N 1
ATOM 3931 C CA . GLY A 1 510 ? 17.302 12.540 -19.593 1.00 89.19 510 GLY A CA 1
ATOM 3932 C C . GLY A 1 510 ? 18.506 11.993 -20.371 1.00 89.19 510 GLY A C 1
ATOM 3933 O O . GLY A 1 510 ? 18.929 12.594 -21.363 1.00 89.19 510 GLY A O 1
ATOM 3934 N N . GLN A 1 511 ? 19.051 10.843 -19.964 1.00 83.06 511 GLN A N 1
ATOM 3935 C CA . GLN A 1 511 ? 20.143 10.175 -20.682 1.00 83.06 511 GLN A CA 1
ATOM 3936 C C . GLN A 1 511 ? 19.694 9.655 -22.052 1.00 83.06 511 GLN A C 1
ATOM 3938 O O . GLN A 1 511 ? 20.410 9.847 -23.037 1.00 83.06 511 GLN A O 1
ATOM 3943 N N . VAL A 1 512 ? 18.502 9.058 -22.140 1.00 80.75 512 VAL A N 1
ATOM 3944 C CA . VAL A 1 512 ? 17.916 8.592 -23.406 1.00 80.75 512 VAL A CA 1
ATOM 3945 C C . VAL A 1 512 ? 17.714 9.766 -24.361 1.00 80.75 512 VAL A C 1
ATOM 3947 O O . VAL A 1 512 ? 18.202 9.713 -25.489 1.00 80.75 512 VAL A O 1
ATOM 3950 N N . ALA A 1 513 ? 17.119 10.869 -23.897 1.00 85.56 513 ALA A N 1
ATOM 3951 C CA . ALA A 1 513 ? 16.944 12.076 -24.705 1.00 85.56 513 ALA A CA 1
ATOM 3952 C C . ALA A 1 513 ? 18.287 12.642 -25.212 1.00 85.56 513 ALA A C 1
ATOM 3954 O O . ALA A 1 513 ? 18.404 13.088 -26.357 1.00 85.56 513 ALA A O 1
ATOM 3955 N N . GLN A 1 514 ? 19.339 12.591 -24.387 1.00 87.50 514 GLN A N 1
ATOM 3956 C CA . GLN A 1 514 ? 20.682 13.004 -24.797 1.00 87.50 514 GLN A CA 1
ATOM 3957 C C . GLN A 1 514 ? 21.273 12.077 -25.874 1.00 87.50 514 GLN A C 1
ATOM 3959 O O . GLN A 1 514 ? 21.915 12.557 -26.815 1.00 87.50 514 GLN A O 1
ATOM 3964 N N . CYS A 1 515 ? 21.085 10.763 -25.746 1.00 80.44 515 CYS A N 1
ATOM 3965 C CA . CYS A 1 515 ? 21.512 9.783 -26.744 1.00 80.44 515 CYS A CA 1
ATOM 3966 C C . CYS A 1 515 ? 20.764 9.965 -28.070 1.00 80.44 515 CYS A C 1
ATOM 3968 O O . CYS A 1 515 ? 21.406 10.010 -29.120 1.00 80.44 515 CYS A O 1
ATOM 3970 N N . GLU A 1 516 ? 19.447 10.171 -28.035 1.00 83.31 516 GLU A N 1
ATOM 3971 C CA . GLU A 1 516 ? 18.643 10.478 -29.222 1.00 83.31 516 GLU A CA 1
ATOM 3972 C C . GLU A 1 516 ? 19.119 11.759 -29.915 1.00 83.31 516 GLU A C 1
ATOM 3974 O O . GLU A 1 516 ? 19.293 11.778 -31.135 1.00 83.31 516 GLU A O 1
ATOM 3979 N N . ALA A 1 517 ? 19.423 12.814 -29.153 1.00 87.31 517 ALA A N 1
ATOM 3980 C CA . ALA A 1 517 ? 19.966 14.053 -29.706 1.00 87.31 517 ALA A CA 1
ATOM 3981 C C . ALA A 1 517 ? 21.325 13.839 -30.400 1.00 87.31 517 ALA A C 1
ATOM 3983 O O . ALA A 1 517 ? 21.556 14.370 -31.490 1.00 87.31 517 ALA A O 1
ATOM 3984 N N . LYS A 1 518 ? 22.220 13.029 -29.814 1.00 87.81 518 LYS A N 1
ATOM 3985 C CA . LYS A 1 518 ? 23.506 12.661 -30.439 1.00 87.81 518 LYS A CA 1
ATOM 3986 C C . LYS A 1 518 ? 23.306 11.845 -31.715 1.00 87.81 518 LYS A C 1
ATOM 3988 O O . LYS A 1 518 ? 23.987 12.104 -32.708 1.00 87.81 518 LYS A O 1
ATOM 3993 N N . LEU A 1 519 ? 22.371 10.896 -31.706 1.00 85.88 519 LEU A N 1
ATOM 3994 C CA . LEU A 1 519 ? 22.035 10.085 -32.874 1.00 85.88 519 LEU A CA 1
ATOM 3995 C C . LEU A 1 519 ? 21.496 10.961 -34.015 1.00 85.88 519 LEU A C 1
ATOM 3997 O O . LEU A 1 519 ? 21.952 10.841 -35.150 1.00 85.88 519 LEU A O 1
ATOM 4001 N N . GLN A 1 520 ? 20.591 11.898 -33.715 1.00 86.88 520 GLN A N 1
ATOM 4002 C CA . GLN A 1 520 ? 20.062 12.850 -34.699 1.00 86.88 520 GLN A CA 1
ATOM 4003 C C . GLN A 1 520 ? 21.153 13.763 -35.265 1.00 86.88 520 GLN A C 1
ATOM 4005 O O . GLN A 1 520 ? 21.224 13.955 -36.478 1.00 86.88 520 GLN A O 1
ATOM 4010 N N . ALA A 1 521 ? 22.045 14.279 -34.416 1.00 88.81 521 ALA A N 1
ATOM 4011 C CA . ALA A 1 521 ? 23.180 15.080 -34.868 1.00 88.81 521 ALA A CA 1
ATOM 4012 C C . ALA A 1 521 ? 24.116 14.275 -35.788 1.00 88.81 521 ALA A C 1
ATOM 4014 O O . ALA A 1 521 ? 24.544 14.774 -36.829 1.00 88.81 521 ALA A O 1
ATOM 4015 N N . SER A 1 522 ? 24.393 13.009 -35.453 1.00 88.00 522 SER A N 1
ATOM 4016 C CA . SER A 1 522 ? 25.193 12.125 -36.307 1.00 88.00 522 SER A CA 1
ATOM 4017 C C . SER A 1 522 ? 24.505 11.850 -37.643 1.00 88.00 522 SER A C 1
ATOM 4019 O O . SER A 1 522 ? 25.162 11.926 -38.680 1.00 88.00 522 SER A O 1
ATOM 4021 N N . LYS A 1 523 ? 23.190 11.599 -37.641 1.00 87.19 523 LYS A N 1
ATOM 4022 C CA . LYS A 1 523 ? 22.392 11.407 -38.858 1.00 87.19 523 LYS A CA 1
ATOM 4023 C C . LYS A 1 523 ? 22.459 12.627 -39.778 1.00 87.19 523 LYS A C 1
ATOM 4025 O O . LYS A 1 523 ? 22.694 12.472 -40.972 1.00 87.19 523 LYS A O 1
ATOM 4030 N N . GLN A 1 524 ? 22.307 13.831 -39.230 1.00 87.44 524 GLN A N 1
ATOM 4031 C CA . GLN A 1 524 ? 22.445 15.075 -39.995 1.00 87.44 524 GLN A CA 1
ATOM 4032 C C . GLN A 1 524 ? 23.864 15.247 -40.557 1.00 87.44 524 GLN A C 1
ATOM 4034 O O . GLN A 1 524 ? 24.021 15.676 -41.699 1.00 87.44 524 GLN A O 1
ATOM 4039 N N . GLY A 1 525 ? 24.892 14.868 -39.790 1.00 90.44 525 GLY A N 1
ATOM 4040 C CA . GLY A 1 525 ? 26.281 14.859 -40.255 1.00 90.44 525 GLY A CA 1
ATOM 4041 C C . GLY A 1 525 ? 26.498 13.938 -41.459 1.00 90.44 525 GLY A C 1
ATOM 4042 O O . GLY A 1 525 ? 27.078 14.365 -42.456 1.00 90.44 525 GLY A O 1
ATOM 4043 N N . TRP A 1 526 ? 25.971 12.712 -41.406 1.00 86.31 526 TRP A N 1
ATOM 4044 C CA . TRP A 1 526 ? 26.031 11.767 -42.526 1.00 86.31 526 TRP A CA 1
ATOM 4045 C C . TRP A 1 526 ? 25.272 12.264 -43.757 1.00 86.31 526 TRP A C 1
ATOM 4047 O O . TRP A 1 526 ? 25.808 12.201 -44.858 1.00 86.31 526 TRP A O 1
ATOM 4057 N N . GLN A 1 527 ? 24.078 12.835 -43.581 1.00 85.19 527 GLN A N 1
ATOM 4058 C CA . GLN A 1 527 ? 23.308 13.422 -44.686 1.00 85.19 527 GLN A CA 1
ATOM 4059 C C . GLN A 1 527 ? 24.037 14.600 -45.348 1.00 85.19 527 GLN A C 1
ATOM 4061 O O . GLN A 1 527 ? 24.013 14.745 -46.569 1.00 85.19 527 GLN A O 1
ATOM 4066 N N . ALA A 1 528 ? 24.721 15.440 -44.565 1.00 89.12 528 ALA A N 1
ATOM 4067 C CA . ALA A 1 528 ? 25.538 16.522 -45.108 1.00 89.12 528 ALA A CA 1
ATOM 4068 C C . ALA A 1 528 ? 26.751 15.990 -45.895 1.00 89.12 528 ALA A C 1
ATOM 4070 O O . ALA A 1 528 ? 27.101 16.531 -46.949 1.00 89.12 528 ALA A O 1
ATOM 4071 N N . GLN A 1 529 ? 27.380 14.916 -45.409 1.00 84.69 529 GLN A N 1
ATOM 4072 C CA . GLN A 1 529 ? 28.484 14.254 -46.104 1.00 84.69 529 GLN A CA 1
ATOM 4073 C C . GLN A 1 529 ? 28.018 13.595 -47.408 1.00 84.69 529 GLN A C 1
ATOM 4075 O O . GLN A 1 529 ? 28.667 13.767 -48.438 1.00 84.69 529 GLN A O 1
ATOM 4080 N N . GLU A 1 530 ? 26.871 12.915 -47.392 1.00 84.69 530 GLU A N 1
ATOM 4081 C CA . GLU A 1 530 ? 26.230 12.341 -48.578 1.00 84.69 530 GLU A CA 1
ATOM 4082 C C . GLU A 1 530 ? 25.924 13.418 -49.626 1.00 84.69 530 GLU A C 1
ATOM 4084 O O . GLU A 1 530 ? 26.321 13.279 -50.780 1.00 84.69 530 GLU A O 1
ATOM 4089 N N . ALA A 1 531 ? 25.319 14.540 -49.224 1.00 89.69 531 ALA A N 1
ATOM 4090 C CA . ALA A 1 531 ? 25.055 15.660 -50.127 1.00 89.69 531 ALA A CA 1
ATOM 4091 C C . ALA A 1 531 ? 26.344 16.232 -50.751 1.00 89.69 531 ALA A C 1
ATOM 4093 O O . ALA A 1 531 ? 26.366 16.586 -51.930 1.00 89.69 531 ALA A O 1
ATOM 4094 N N . THR A 1 532 ? 27.434 16.287 -49.978 1.00 93.06 532 THR A N 1
ATOM 4095 C CA . THR A 1 532 ? 28.746 16.745 -50.464 1.00 93.06 532 THR A CA 1
ATOM 4096 C C . THR A 1 532 ? 29.336 15.773 -51.487 1.00 93.06 532 THR A C 1
ATOM 4098 O O . THR A 1 532 ? 29.816 16.199 -52.538 1.00 93.06 532 THR A O 1
ATOM 4101 N N . LEU A 1 533 ? 29.282 14.467 -51.210 1.00 87.81 533 LEU A N 1
ATOM 4102 C CA . LEU A 1 533 ? 29.740 13.435 -52.141 1.00 87.81 533 LEU A CA 1
ATOM 4103 C C . LEU A 1 533 ? 28.900 13.430 -53.423 1.00 87.81 533 LEU A C 1
ATOM 4105 O O . LEU A 1 533 ? 29.461 13.374 -54.515 1.00 87.81 533 LEU A O 1
ATOM 4109 N N . GLN A 1 534 ? 27.578 13.578 -53.314 1.00 89.81 534 GLN A N 1
ATOM 4110 C CA . GLN A 1 534 ? 26.688 13.683 -54.470 1.00 89.81 534 GLN A CA 1
ATOM 4111 C C . GLN A 1 534 ? 27.057 14.884 -55.353 1.00 89.81 534 GLN A C 1
ATOM 4113 O O . GLN A 1 534 ? 27.164 14.749 -56.570 1.00 89.81 534 GLN A O 1
ATOM 4118 N N . GLN A 1 535 ? 27.352 16.038 -54.747 1.00 92.81 535 GLN A N 1
ATOM 4119 C CA . GLN A 1 535 ? 27.817 17.216 -55.479 1.00 92.81 535 GLN A CA 1
ATOM 4120 C C . GLN A 1 535 ? 29.150 16.967 -56.207 1.00 92.81 535 GLN A C 1
ATOM 4122 O O . GLN A 1 535 ? 29.326 17.426 -57.337 1.00 92.81 535 GLN A O 1
ATOM 4127 N N . GLN A 1 536 ? 30.094 16.251 -55.588 1.00 89.38 536 GLN A N 1
ATOM 4128 C CA . GLN A 1 536 ? 31.363 15.885 -56.230 1.00 89.38 536 GLN A CA 1
ATOM 4129 C C . GLN A 1 536 ? 31.147 14.940 -57.417 1.00 89.38 536 GLN A C 1
ATOM 4131 O O . GLN A 1 536 ? 31.753 15.136 -58.471 1.00 89.38 536 GLN A O 1
ATOM 4136 N N . VAL A 1 537 ? 30.255 13.956 -57.278 1.00 87.94 537 VAL A N 1
ATOM 4137 C CA . VAL A 1 537 ? 29.877 13.051 -58.373 1.00 87.94 537 VAL A CA 1
ATOM 4138 C C . VAL A 1 537 ? 29.284 13.837 -59.542 1.00 87.94 537 VAL A C 1
ATOM 4140 O O . VAL A 1 537 ? 29.714 13.644 -60.680 1.00 87.94 537 VAL A O 1
ATOM 4143 N N . ASP A 1 538 ? 28.370 14.771 -59.280 1.00 91.62 538 ASP A N 1
ATOM 4144 C CA . ASP A 1 538 ? 27.757 15.602 -60.321 1.00 91.62 538 ASP A CA 1
ATOM 4145 C C . ASP A 1 538 ? 28.797 16.486 -61.039 1.00 91.62 538 ASP A C 1
ATOM 4147 O O . ASP A 1 538 ? 28.753 16.645 -62.264 1.00 91.62 538 ASP A O 1
ATOM 4151 N N . GLN A 1 539 ? 29.780 17.025 -60.306 1.00 90.62 539 GLN A N 1
ATOM 4152 C CA . GLN A 1 539 ? 30.894 17.786 -60.885 1.00 90.62 539 GLN A CA 1
ATOM 4153 C C . GLN A 1 539 ? 31.773 16.922 -61.794 1.00 90.62 539 GLN A C 1
ATOM 4155 O O . GLN A 1 539 ? 32.083 17.336 -62.914 1.00 90.62 539 GLN A O 1
ATOM 4160 N N . LEU A 1 540 ? 32.150 15.722 -61.343 1.00 89.44 540 LEU A N 1
ATOM 4161 C CA . LEU A 1 540 ? 32.954 14.787 -62.132 1.00 89.44 540 LEU A CA 1
ATOM 4162 C C . LEU A 1 540 ? 32.206 14.338 -63.393 1.00 89.44 540 LEU A C 1
ATOM 4164 O O . LEU A 1 540 ? 32.779 14.347 -64.480 1.00 89.44 540 LEU A O 1
ATOM 4168 N N . GLN A 1 541 ? 30.908 14.038 -63.292 1.00 87.31 541 GLN A N 1
ATOM 4169 C CA . GLN A 1 541 ? 30.077 13.735 -64.462 1.00 87.31 541 GLN A CA 1
ATOM 4170 C C . GLN A 1 541 ? 30.012 14.908 -65.451 1.00 87.31 541 GLN A C 1
ATOM 4172 O O . GLN A 1 541 ? 30.008 14.696 -66.665 1.00 87.31 541 GLN A O 1
ATOM 4177 N N . GLY A 1 542 ? 29.969 16.147 -64.953 1.00 92.94 542 GLY A N 1
ATOM 4178 C CA . GLY A 1 542 ? 30.052 17.348 -65.782 1.00 92.94 542 GLY A CA 1
ATOM 4179 C C . GLY A 1 542 ? 31.382 17.462 -66.534 1.00 92.94 542 GLY A C 1
ATOM 4180 O O . GLY A 1 542 ? 31.384 17.764 -67.726 1.00 92.94 542 GLY A O 1
ATOM 4181 N N . GLN A 1 543 ? 32.503 17.172 -65.866 1.00 90.62 543 GLN A N 1
ATOM 4182 C CA . GLN A 1 543 ? 33.835 17.173 -66.482 1.00 90.62 543 GLN A CA 1
ATOM 4183 C C . GLN A 1 543 ? 33.980 16.088 -67.553 1.00 90.62 543 GLN A C 1
ATOM 4185 O O . GLN A 1 543 ? 34.475 16.381 -68.638 1.00 90.62 543 GLN A O 1
ATOM 4190 N N . VAL A 1 544 ? 33.490 14.872 -67.292 1.00 90.00 544 VAL A N 1
ATOM 4191 C CA . VAL A 1 544 ? 33.502 13.776 -68.278 1.00 90.00 544 VAL A CA 1
ATOM 4192 C C . VAL A 1 544 ? 32.721 14.167 -69.534 1.00 90.00 544 VAL A C 1
ATOM 4194 O O . VAL A 1 544 ? 33.233 14.038 -70.639 1.00 90.00 544 VAL A O 1
ATOM 4197 N N . LYS A 1 545 ? 31.526 14.756 -69.385 1.00 91.94 545 LYS A N 1
ATOM 4198 C CA . LYS A 1 545 ? 30.735 15.234 -70.536 1.00 91.94 545 LYS A CA 1
ATOM 4199 C C . LYS A 1 545 ? 31.452 16.312 -71.353 1.00 91.94 545 LYS A C 1
ATOM 4201 O O . LYS A 1 545 ? 31.294 16.352 -72.571 1.00 91.94 545 LYS A O 1
ATOM 4206 N N . LEU A 1 546 ? 32.200 17.204 -70.700 1.00 91.94 546 LEU A N 1
ATOM 4207 C CA . LEU A 1 546 ? 33.013 18.211 -71.389 1.00 91.94 546 LEU A CA 1
ATOM 4208 C C . LEU A 1 546 ? 34.158 17.559 -72.169 1.00 91.94 546 LEU A C 1
ATOM 4210 O O . LEU A 1 546 ? 34.356 17.903 -73.330 1.00 91.94 546 LEU A O 1
ATOM 4214 N N . GLN A 1 547 ? 34.848 16.584 -71.573 1.00 88.56 547 GLN A N 1
ATOM 4215 C CA . GLN A 1 547 ? 35.901 15.827 -72.254 1.00 88.56 547 GLN A CA 1
ATOM 4216 C C . GLN A 1 547 ? 35.359 15.039 -73.453 1.00 88.56 547 GLN A C 1
ATOM 4218 O O . GLN A 1 547 ? 35.980 15.055 -74.512 1.00 88.56 547 GLN A O 1
ATOM 4223 N N . ASP A 1 548 ? 34.180 14.423 -73.338 1.00 87.75 548 ASP A N 1
ATOM 4224 C CA . ASP A 1 548 ? 33.525 13.726 -74.454 1.00 87.75 548 ASP A CA 1
ATOM 4225 C C . ASP A 1 548 ? 33.165 14.688 -75.603 1.00 87.75 548 ASP A C 1
ATOM 4227 O O . ASP A 1 548 ? 33.319 14.353 -76.780 1.00 87.75 548 ASP A O 1
ATOM 4231 N N . LEU A 1 549 ? 32.713 15.906 -75.280 1.00 91.06 549 LEU A N 1
ATOM 4232 C CA . LEU A 1 549 ? 32.440 16.960 -76.265 1.00 91.06 549 LEU A CA 1
ATOM 4233 C C . LEU A 1 549 ? 33.720 17.445 -76.956 1.00 91.06 549 LEU A C 1
ATOM 4235 O O . LEU A 1 549 ? 33.726 17.600 -78.179 1.00 91.06 549 LEU A O 1
ATOM 4239 N N . GLU A 1 550 ? 34.793 17.676 -76.199 1.00 89.50 550 GLU A N 1
ATOM 4240 C CA . GLU A 1 550 ? 36.102 18.063 -76.736 1.00 89.50 550 GLU A CA 1
ATOM 4241 C C . GLU A 1 550 ? 36.685 16.962 -77.631 1.00 89.50 550 GLU A C 1
ATOM 4243 O O . GLU A 1 550 ? 37.124 17.240 -78.749 1.00 89.50 550 GLU A O 1
ATOM 4248 N N . ALA A 1 551 ? 36.612 15.701 -77.197 1.00 85.38 551 ALA A N 1
ATOM 4249 C CA . ALA A 1 551 ? 37.023 14.548 -77.990 1.00 85.38 551 ALA A CA 1
ATOM 4250 C C . ALA A 1 551 ? 36.212 14.441 -79.293 1.00 85.38 551 ALA A C 1
ATOM 4252 O O . ALA A 1 551 ? 36.788 14.263 -80.368 1.00 85.38 551 ALA A O 1
ATOM 4253 N N . GLY A 1 552 ? 34.890 14.634 -79.225 1.00 88.25 552 GLY A N 1
ATOM 4254 C CA . GLY A 1 552 ? 34.019 14.669 -80.401 1.00 88.25 552 GLY A CA 1
ATOM 4255 C C . GLY A 1 552 ? 34.356 15.805 -81.376 1.00 88.25 552 GLY A C 1
ATOM 4256 O O . GLY A 1 552 ? 34.342 15.597 -82.591 1.00 88.25 552 GLY A O 1
ATOM 4257 N N . GLN A 1 553 ? 34.709 16.995 -80.875 1.00 85.12 553 GLN A N 1
ATOM 4258 C CA . GLN A 1 553 ? 35.149 18.120 -81.711 1.00 85.12 553 GLN A CA 1
ATOM 4259 C C . GLN A 1 553 ? 36.486 17.843 -82.403 1.00 85.12 553 GLN A C 1
ATOM 4261 O O . GLN A 1 553 ? 36.612 18.095 -83.602 1.00 85.12 553 GLN A O 1
ATOM 4266 N N . LEU A 1 554 ? 37.468 17.300 -81.679 1.00 85.94 554 LEU A N 1
ATOM 4267 C CA . LEU A 1 554 ? 38.767 16.930 -82.246 1.00 85.94 554 LEU A CA 1
ATOM 4268 C C . LEU A 1 554 ? 38.622 15.842 -83.318 1.00 85.94 554 LEU A C 1
ATOM 4270 O O . LEU A 1 554 ? 39.231 15.936 -84.383 1.00 85.94 554 LEU A O 1
ATOM 4274 N N . GLN A 1 555 ? 37.760 14.850 -83.088 1.00 80.38 555 GLN A N 1
ATOM 4275 C CA . GLN A 1 555 ? 37.475 13.806 -84.072 1.00 80.38 555 GLN A CA 1
ATOM 4276 C C . GLN A 1 555 ? 36.787 14.359 -85.333 1.00 80.38 555 GLN A C 1
ATOM 4278 O O . GLN A 1 555 ? 37.083 13.911 -86.443 1.00 80.38 555 GLN A O 1
ATOM 4283 N N . GLY A 1 556 ? 35.928 15.372 -85.181 1.00 82.69 556 GLY A N 1
ATOM 4284 C CA . GLY A 1 556 ? 35.318 16.096 -86.298 1.00 82.69 556 GLY A CA 1
ATOM 4285 C C . GLY A 1 556 ? 36.287 16.986 -87.087 1.00 82.69 556 GLY A C 1
ATOM 4286 O O . GLY A 1 556 ? 36.030 17.245 -88.254 1.00 82.69 556 GLY A O 1
ATOM 4287 N N . GLN A 1 557 ? 37.392 17.445 -86.490 1.00 79.06 557 GLN A N 1
ATOM 4288 C CA . GLN A 1 557 ? 38.440 18.204 -87.195 1.00 79.06 557 GLN A CA 1
ATOM 4289 C C . GLN A 1 557 ? 39.430 17.310 -87.956 1.00 79.06 557 GLN A C 1
ATOM 4291 O O . GLN A 1 557 ? 40.080 17.773 -88.891 1.00 79.06 557 GLN A O 1
ATOM 4296 N N . LEU A 1 558 ? 39.577 16.054 -87.532 1.00 69.94 558 LEU A N 1
ATOM 4297 C CA . LEU A 1 558 ? 40.457 15.064 -88.163 1.00 69.94 558 LEU A CA 1
ATOM 4298 C C . LEU A 1 558 ? 39.796 14.305 -89.327 1.00 69.94 558 LEU A C 1
ATOM 4300 O O . LEU A 1 558 ? 40.507 13.641 -90.082 1.00 69.94 558 LEU A O 1
ATOM 4304 N N . SER A 1 559 ? 38.468 14.386 -89.455 1.00 65.75 559 SER A N 1
ATOM 4305 C CA . SER A 1 559 ? 37.685 13.826 -90.570 1.00 65.75 559 SER A CA 1
ATOM 4306 C C . SER A 1 559 ? 37.493 14.865 -91.667 1.00 65.75 559 SER A C 1
ATOM 4308 O O . SER A 1 559 ? 37.546 14.474 -92.855 1.00 65.75 559 SER A O 1
#

Foldseek 3Di:
DDDDDDPPPDDDDPDDDPPDDPVVVCVVCVVVHDDPDDDDDDDDDDDDPDVVVVVVVVVVVVVVVVVVVVVVVVVVVVVVVVVVVVVVVVVVVVVVVVVVVVVVVVVVVVVVVVVVVVVVVVVVVVVVVVVVVVVVVVVVVVVVVVVVVVVVVVVVVVVVVVVVVVVVVVVVVVVVVVVVVVVVVVVVVVVVVVVVVVVVVVVVVVVVVVVVVVVVVVVVVVVVVVVPPDDPDVVVVVVVVVVVVVVVVVVVVVVVVVVVVVVVVVVVVVVVVVVVVVVVVVVVVVVVVVVVVVVVVVVVVVVVVVVVVVVVVVVVVVVVVVVVVVVVVVVVVVVVVVCVVCVVPDPDDDDDDPDPVVVVVVVVVVVVVVVVVVVVVVVVVVVVVVVVVVVVVVVVVVVVVVVVVVVVVVVVVVVVVVVVPPPDDDDDDDDDDDDDDDDDDDDDDPVVVVVVVVVVVCVVCVVVVVVVVVVVVVVVVVVVVVVVVVVVVVVVVVVVVVVVVVVVVVVVVVVVVVVVVVVVVVVVVVVVVVVVVVVVVVVVVVVVVVVVVVVVVVVVVVD

Sequence (559 aa):
MAGMQKDGRTVFVRGISFDLDDKPFEEVFSNVGPVKQCFLQQAVAAQQQLCLAQQQLGEAQQAAEAAGQQVKDLEKEVARLKDDLAVQQEQQTANMQALAAAHGVTLQQQLAESGTAAAAAQAQLQAVQAVEEQLRAQAHGLSGQVERLEAELQGWQQQQAGWQAKVEALQQQVQQREVQVAQCEAELQASKQGWQAQEATLQQQVDQLQAELTQVGSAAQDDADTASAASAPMAASGGAIVQWHSQLQQQQQQLHHHHHHQQQVVQAELEEQQRLVQELQQQVIVLQQQLQAAAGQEAAAVQSGLEWQRQLQGLAHQLLVADAALTQAHQASLAANTATATTTLMLQCSAGAAQEQQEQAGEQLKQQQKQEQQQQEQQEQQQQEQQEQQQQEQQQQEGSQQQQEQQEGSQQQQEQQLATQEAAAQQGTQHHNSDTHTTSDQQTCSLQQQLEAYMAKQQLAESGTAAAAAQAQLQAVERLEAELQVWQQQQAGWQAKVEALQQQVQQLEGQVAQCEAKLQASKQGWQAQEATLQQQVDQLQGQVKLQDLEAGQLQGQLS

InterPro domains:
  IPR012677 Nucleotide-binding alpha-beta plait domain superfamily [G3DSA:3.30.70.330] (3-110)
  IPR035979 RNA-binding domain superfamily [SSF54928] (5-40)

pLDDT: mean 73.46, std 15.89, range [26.86, 93.06]

Radius of gyration: 73.15 Å; chains: 1; bounding box: 136×78×246 Å